Protein AF-A0A813HPY0-F1 (afdb_monomer_lite)

Organism: Polarella glacialis (NCBI:txid89957)

Foldseek 3Di:
DDDDDDDDDDDDDDDDDDDDDDDDDDDDDDPDDDPDDPVVVVVVVVVVVVVVVVVQVLLLVQPPVLLPPLVVLLVVLLLLLLLLLLLLQLVLLVVVVVVVVVVVVVVVVVVVVVVVVVVVVVVVVVVPPDDDDDDDDDDDDPPDVVVVVVVVVVVVVVVVVCVCVVQQPQADDFPVLVVLAADDDDPVVLVVLLVPLVVLLVVLCNVSSCSLLSSLLSVLSSVVSNVQSVCSNVDRHFQNNHDVVLCVLCDPLNSCQSVPCVNADCPPCVPVNSVSSVCCVPVVDDPPNDSRDRDGRRSEAADSSLLSLLSSLVSSLVSLCVVCVPPDPVPSVVVSVVSLVVSVVSSVVSLSSCSNNSRYHPNRHVVSNVSSQCSQQPVVSFLVSQVSVLVSSLVVVVVVVVVVPDDDPPPSVVVSVVVVQPFRGKGANDCPDPPCNVVGDIDTHHPDDDD

Secondary structure (DSSP, 8-state):
----------PPP------------------------SHHHHHHHHHHHHHHHHHHHHHTT--GGGTHHHHHHHHHHHHHHHHHHHHHHHHHHHHHHHHHHHHHHHHHHHHHHHHHHHHHHHHHGGGGGS------------SSSHHHHHHHHHHHHHHTTGGGTTS-TTPPP-HHHHHH------HHHHHHHHHHHHHHHHHHHHHHT-HHHHHHHHHHHHHHHHHHHHHHHH-----TTHHHHHHHHHHHHHHHHHH-TTT--TTT-HHHHHHHHHHHHHHT--STT---PPPPS---SS-HHHHHHHHHHHHHHHHHHHHTTTS-HHHHHHHHHHHHHHHHHHHHHHHHHHHHTTSS-HHHHHHHHHHHHHHHT-HHHHHHHHHHHHHHHHHHHHHHHHHS-SS-THHHHHHHHHHTTS-S-EEEE-TT-TTGGGG-EEEE--SS---

Sequence (451 aa):
MSLNRRETSREEPKLSLLSGKDDSLSTDEPSSLLAFDLPARATCCALMDGAERQADHFIGKMRFRWWIPPGCLFFVCFVMQNFGLYIGTYYYVMWMDRLDVSLKDEHILDEALIELNMSFSTMVDDDKLLPRSHLRRPHSTATATSNVNQSMAIMESAVHEELSSEVDEGSLHDVFTDYLGRYNVPTTALDALSAIAPMGIVGVTLLTGDLRLWSKCCLCAALLALLKGFLAWATVVPDSIGWDGCQKRLGPAGVGYFRDKKGLNFETEPFSSFFAVLKLELLGVWYEGSYHHIRFCGDMMFSGHTYVCGVFSLGLYDALLGLTATWAPVMRVPVRILVGVLLFGLVCFDMTLILMKRFHYTMDVTVAIVLVGLLYSNPGVAVAVERYTVWAAARTLAADFEQMDNKEPGAVRASVDASYESDKGSVLVPPCCFPLCCFQGRYHLQCRPDQ

Radius of gyration: 36.08 Å; chains: 1; bounding box: 105×47×135 Å

pLDDT: mean 80.17, std 19.06, range [27.06, 98.44]

InterPro domains:
  IPR025749 Sphingomyelin synthase-like domain [PF14360] (297-376)
  IPR045221 Sphingomyelin synthase-like [PTHR21290] (153-382)

Structure (mmCIF, N/CA/C/O backbone):
data_AF-A0A813HPY0-F1
#
_entry.id   AF-A0A813HPY0-F1
#
loop_
_atom_site.group_PDB
_atom_site.id
_atom_site.type_symbol
_atom_site.label_atom_id
_atom_site.label_alt_id
_atom_site.label_comp_id
_atom_site.label_asym_id
_atom_site.label_entity_id
_atom_site.label_seq_id
_atom_site.pdbx_PDB_ins_code
_atom_site.Cartn_x
_atom_site.Cartn_y
_atom_site.Cartn_z
_atom_site.occupancy
_atom_site.B_iso_or_equiv
_atom_site.auth_seq_id
_atom_site.auth_comp_id
_atom_site.auth_asym_id
_atom_site.auth_atom_id
_atom_site.pdbx_PDB_model_num
ATOM 1 N N . MET A 1 1 ? -26.325 23.051 -18.896 1.00 38.19 1 MET A N 1
ATOM 2 C CA . MET A 1 1 ? -25.111 22.549 -19.577 1.00 38.19 1 MET A CA 1
ATOM 3 C C . MET A 1 1 ? -25.545 21.766 -20.807 1.00 38.19 1 MET A C 1
ATOM 5 O O . MET A 1 1 ? -25.960 20.624 -20.685 1.00 38.19 1 MET A O 1
ATOM 9 N N . SER A 1 2 ? -25.572 22.425 -21.966 1.00 27.06 2 SER A N 1
ATOM 10 C CA . SER A 1 2 ? -26.004 21.861 -23.250 1.00 27.06 2 SER A CA 1
ATOM 11 C C . SER A 1 2 ? -24.819 21.213 -23.968 1.00 27.06 2 SER A C 1
ATOM 13 O O . SER A 1 2 ? -23.850 21.895 -24.303 1.00 27.06 2 SER A O 1
ATOM 15 N N . LEU A 1 3 ? -24.895 19.904 -24.197 1.00 32.06 3 LEU A N 1
ATOM 16 C CA . LEU A 1 3 ? -23.909 19.150 -24.968 1.00 32.06 3 LEU A CA 1
ATOM 17 C C . LEU A 1 3 ? -24.092 19.436 -26.461 1.00 32.06 3 LEU A C 1
ATOM 19 O O . LEU A 1 3 ? -25.129 19.130 -27.044 1.00 32.06 3 LEU A O 1
ATOM 23 N N . ASN A 1 4 ? -23.070 20.040 -27.062 1.00 32.06 4 ASN A N 1
ATOM 24 C CA . ASN A 1 4 ? -23.018 20.354 -28.482 1.00 32.06 4 ASN A CA 1
ATOM 25 C C . ASN A 1 4 ? -22.507 19.117 -29.242 1.00 32.06 4 ASN A C 1
ATOM 27 O O . ASN A 1 4 ? -21.334 18.754 -29.144 1.00 32.06 4 ASN A O 1
ATOM 31 N N . ARG A 1 5 ? -23.413 18.436 -29.949 1.00 34.22 5 ARG A N 1
ATOM 32 C CA . ARG A 1 5 ? -23.148 17.254 -30.779 1.00 34.22 5 ARG A CA 1
ATOM 33 C C . ARG A 1 5 ? -22.630 17.728 -32.142 1.00 34.22 5 ARG A C 1
ATOM 35 O O . ARG A 1 5 ? -23.403 18.236 -32.943 1.00 34.22 5 ARG A O 1
ATOM 42 N N . ARG A 1 6 ? -21.325 17.587 -32.405 1.00 35.22 6 ARG A N 1
ATOM 43 C CA . ARG A 1 6 ? -20.762 17.746 -33.757 1.00 35.22 6 ARG A CA 1
ATOM 44 C C . ARG A 1 6 ? -20.993 16.462 -34.546 1.00 35.22 6 ARG A C 1
ATOM 46 O O . ARG A 1 6 ? -20.405 15.432 -34.233 1.00 35.22 6 ARG A O 1
ATOM 53 N N . GLU A 1 7 ? -21.848 16.552 -35.555 1.00 35.72 7 GLU A N 1
ATOM 54 C CA . GLU A 1 7 ? -21.958 15.586 -36.643 1.00 35.72 7 GLU A CA 1
ATOM 55 C C . GLU A 1 7 ? -20.748 15.750 -37.569 1.00 35.72 7 GLU A C 1
ATOM 57 O O . GLU A 1 7 ? -20.502 16.830 -38.106 1.00 35.72 7 GLU A O 1
ATOM 62 N N . THR A 1 8 ? -19.965 14.688 -37.733 1.00 37.75 8 THR A N 1
ATOM 63 C CA . THR A 1 8 ? -18.950 14.579 -38.780 1.00 37.75 8 THR A CA 1
ATOM 64 C C . THR A 1 8 ? -19.559 13.847 -39.968 1.00 37.75 8 THR A C 1
ATOM 66 O O . THR A 1 8 ? -19.930 12.676 -39.885 1.00 37.75 8 THR A O 1
ATOM 69 N N . SER A 1 9 ? -19.679 14.573 -41.076 1.00 33.50 9 SER A N 1
ATOM 70 C CA . SER A 1 9 ? -20.095 14.075 -42.382 1.00 33.50 9 SER A CA 1
ATOM 71 C C . SER A 1 9 ? -19.122 13.012 -42.888 1.00 33.50 9 SER A C 1
ATOM 73 O O . SER A 1 9 ? -17.914 13.233 -42.966 1.00 33.50 9 SER A O 1
ATOM 75 N N . ARG A 1 10 ? -19.681 11.854 -43.223 1.00 35.22 10 ARG A N 1
ATOM 76 C CA . ARG A 1 10 ? -19.015 10.688 -43.793 1.00 35.22 10 ARG A CA 1
ATOM 77 C C . ARG A 1 10 ? -18.988 10.873 -45.314 1.00 35.22 10 ARG A C 1
ATOM 79 O O . ARG A 1 10 ? -20.041 10.811 -45.939 1.00 35.22 10 ARG A O 1
ATOM 86 N N . GLU A 1 11 ? -17.825 11.148 -45.896 1.00 39.25 11 GLU A N 1
ATOM 87 C CA . GLU A 1 11 ? -17.649 11.084 -47.352 1.00 39.25 11 GLU A CA 1
ATOM 88 C C . GLU A 1 11 ? -17.499 9.618 -47.779 1.00 39.25 11 GLU A C 1
ATOM 90 O O . GLU A 1 11 ? -16.648 8.886 -47.272 1.00 39.25 11 GLU A O 1
ATOM 95 N N . GLU A 1 12 ? -18.372 9.179 -48.685 1.00 38.94 12 GLU A N 1
ATOM 96 C CA . GLU A 1 12 ? -18.310 7.868 -49.331 1.00 38.94 12 GLU A CA 1
ATOM 97 C C . GLU A 1 12 ? -17.258 7.861 -50.454 1.00 38.94 12 GLU A C 1
ATOM 99 O O . GLU A 1 12 ? -17.216 8.797 -51.262 1.00 38.94 12 GLU A O 1
ATOM 104 N N . PRO A 1 13 ? -16.443 6.800 -50.592 1.00 42.16 13 PRO A N 1
ATOM 105 C CA . PRO A 1 13 ? -15.575 6.650 -51.748 1.00 42.16 13 PRO A CA 1
ATOM 106 C C . PRO A 1 13 ? -16.401 6.237 -52.975 1.00 42.16 13 PRO A C 1
ATOM 108 O O . PRO A 1 13 ? -16.995 5.160 -53.026 1.00 42.16 13 PRO A O 1
ATOM 111 N N . LYS A 1 14 ? -16.413 7.106 -53.991 1.00 39.75 14 LYS A N 1
ATOM 112 C CA . LYS A 1 14 ? -16.983 6.823 -55.313 1.00 39.75 14 LYS A CA 1
ATOM 113 C C . LYS A 1 14 ? -16.214 5.686 -55.986 1.00 39.75 14 LYS A C 1
ATOM 115 O O . LYS A 1 14 ? -15.060 5.842 -56.377 1.00 39.75 14 LYS A O 1
ATOM 120 N N . LEU A 1 15 ? -16.900 4.563 -56.163 1.00 46.28 15 LEU A N 1
ATOM 121 C CA . LEU A 1 15 ? -16.476 3.429 -56.973 1.00 46.28 15 LEU A CA 1
ATOM 122 C C . LEU A 1 15 ? -16.708 3.769 -58.458 1.00 46.28 15 LEU A C 1
ATOM 124 O O . LEU A 1 15 ? -17.806 3.599 -58.986 1.00 46.28 15 LEU A O 1
ATOM 128 N N . SER A 1 16 ? -15.697 4.302 -59.141 1.00 48.22 16 SER A N 1
ATOM 129 C CA . SER A 1 16 ? -15.731 4.482 -60.596 1.00 48.22 16 SER A CA 1
ATOM 130 C C . SER A 1 16 ? -15.307 3.195 -61.306 1.00 48.22 16 SER A C 1
ATOM 132 O O . SER A 1 16 ? -14.123 2.883 -61.412 1.00 48.22 16 SER A O 1
ATOM 134 N N . LEU A 1 17 ? -16.315 2.476 -61.804 1.00 51.09 17 LEU A N 1
ATOM 135 C CA . LEU A 1 17 ? -16.230 1.514 -62.902 1.00 51.09 17 LEU A CA 1
ATOM 136 C C . LEU A 1 17 ? -15.592 2.177 -64.133 1.00 51.09 17 LEU A C 1
ATOM 138 O O . LEU A 1 17 ? -16.174 3.102 -64.699 1.00 51.09 17 LEU A O 1
ATOM 142 N N . LEU A 1 18 ? -14.451 1.662 -64.593 1.00 50.50 18 LEU A N 1
ATOM 143 C CA . LEU A 1 18 ? -13.983 1.875 -65.962 1.00 50.50 18 LEU A CA 1
ATOM 144 C C . LEU A 1 18 ? -13.897 0.531 -66.680 1.00 50.50 18 LEU A C 1
ATOM 146 O O . LEU A 1 18 ? -13.031 -0.303 -66.436 1.00 50.50 18 LEU A O 1
ATOM 150 N N . SER A 1 19 ? -14.889 0.360 -67.546 1.00 48.00 19 SER A N 1
ATOM 151 C CA . SER A 1 19 ? -15.022 -0.671 -68.558 1.00 48.00 19 SER A CA 1
ATOM 152 C C . SER A 1 19 ? -14.104 -0.352 -69.740 1.00 48.00 19 SER A C 1
ATOM 154 O O . SER A 1 19 ? -14.268 0.693 -70.357 1.00 48.00 19 SER A O 1
ATOM 156 N N . GLY A 1 20 ? -13.196 -1.287 -70.035 1.00 52.19 20 GLY A N 1
ATOM 157 C CA . GLY A 1 20 ? -12.725 -1.719 -71.357 1.00 52.19 20 GLY A CA 1
ATOM 158 C C . GLY A 1 20 ? -12.291 -0.693 -72.408 1.00 52.19 20 GLY A C 1
ATOM 159 O O . GLY A 1 20 ? -13.106 0.084 -72.896 1.00 52.19 20 GLY A O 1
ATOM 160 N N . LYS A 1 21 ? -11.065 -0.867 -72.918 1.00 50.69 21 LYS A N 1
ATOM 161 C CA . LYS A 1 21 ? -10.840 -1.011 -74.364 1.00 50.69 21 LYS A CA 1
ATOM 162 C C . LYS A 1 21 ? -9.471 -1.631 -74.646 1.00 50.69 21 LYS A C 1
ATOM 164 O O . LYS A 1 21 ? -8.458 -1.117 -74.180 1.00 50.69 21 LYS A O 1
ATOM 169 N N . ASP A 1 22 ? -9.489 -2.735 -75.384 1.00 57.31 22 ASP A N 1
ATOM 170 C CA . ASP A 1 22 ? -8.329 -3.328 -76.041 1.00 57.31 22 ASP A CA 1
ATOM 171 C C . ASP A 1 22 ? -7.698 -2.322 -77.007 1.00 57.31 22 ASP A C 1
ATOM 173 O O . ASP A 1 22 ? -8.434 -1.622 -77.698 1.00 57.31 22 ASP A O 1
ATOM 177 N N . ASP A 1 23 ? -6.367 -2.293 -77.083 1.00 52.16 23 ASP A N 1
ATOM 178 C CA . ASP A 1 23 ? -5.651 -2.156 -78.350 1.00 52.16 23 ASP A CA 1
ATOM 179 C C . ASP A 1 23 ? -4.205 -2.652 -78.194 1.00 52.16 23 ASP A C 1
ATOM 181 O O . ASP A 1 23 ? -3.448 -2.280 -77.297 1.00 52.16 23 ASP A O 1
ATOM 185 N N . SER A 1 24 ? -3.861 -3.554 -79.101 1.00 59.38 24 SER A N 1
ATOM 186 C CA . SER A 1 24 ? -2.558 -4.152 -79.347 1.00 59.38 24 SER A CA 1
ATOM 187 C C . SER A 1 24 ? -1.530 -3.135 -79.847 1.00 59.38 24 SER A C 1
ATOM 189 O O . SER A 1 24 ? -1.791 -2.488 -80.860 1.00 59.38 24 SER A O 1
ATOM 191 N N . LEU A 1 25 ? -0.320 -3.109 -79.276 1.00 50.00 25 LEU A N 1
ATOM 192 C CA . LEU A 1 25 ? 0.893 -2.870 -80.065 1.00 50.00 25 LEU A CA 1
ATOM 193 C C . LEU A 1 25 ? 2.167 -3.332 -79.340 1.00 50.00 25 LEU A C 1
ATOM 195 O O . LEU A 1 25 ? 2.421 -2.998 -78.187 1.00 50.00 25 LEU A O 1
ATOM 199 N N . SER A 1 26 ? 2.948 -4.110 -80.079 1.00 48.88 26 SER A N 1
ATOM 200 C CA . SER A 1 26 ? 4.341 -4.501 -79.868 1.00 48.88 26 SER A CA 1
ATOM 201 C C . SER A 1 26 ? 5.270 -3.332 -79.528 1.00 48.88 26 SER A C 1
ATOM 203 O O . SER A 1 26 ? 5.127 -2.282 -80.145 1.00 48.88 26 SER A O 1
ATOM 205 N N . THR A 1 27 ? 6.273 -3.556 -78.672 1.00 40.44 27 THR A N 1
ATOM 206 C CA . THR A 1 27 ? 7.704 -3.716 -79.039 1.00 40.44 27 THR A CA 1
ATOM 207 C C . THR A 1 27 ? 8.581 -3.635 -77.786 1.00 40.44 27 THR A C 1
ATOM 209 O O . THR A 1 27 ? 8.483 -2.675 -77.032 1.00 40.44 27 THR A O 1
ATOM 212 N N . ASP A 1 28 ? 9.392 -4.675 -77.605 1.00 45.75 28 ASP A N 1
ATOM 213 C CA . ASP A 1 28 ? 10.787 -4.726 -77.142 1.00 45.75 28 ASP A CA 1
ATOM 214 C C . ASP A 1 28 ? 11.396 -3.642 -76.220 1.00 45.75 28 ASP A C 1
ATOM 216 O O . ASP A 1 28 ? 11.386 -2.451 -76.513 1.00 45.75 28 ASP A O 1
ATOM 220 N N . GLU A 1 29 ? 12.119 -4.174 -75.219 1.00 44.06 29 GLU A N 1
ATOM 221 C CA . GLU A 1 29 ? 13.215 -3.593 -74.412 1.00 44.06 29 GLU A CA 1
ATOM 222 C C . GLU A 1 29 ? 12.898 -2.600 -73.266 1.00 44.06 29 GLU A C 1
ATOM 224 O O . GLU A 1 29 ? 11.937 -1.841 -73.313 1.00 44.06 29 GLU A O 1
ATOM 229 N N . PRO A 1 30 ? 13.780 -2.492 -72.247 1.00 46.12 30 PRO A N 1
ATOM 230 C CA . PRO A 1 30 ? 14.460 -3.567 -71.535 1.00 46.12 30 PRO A CA 1
ATOM 231 C C . PRO A 1 30 ? 14.278 -3.459 -70.007 1.00 46.12 30 PRO A C 1
ATOM 233 O O . PRO A 1 30 ? 13.974 -2.421 -69.418 1.00 46.12 30 PRO A O 1
ATOM 236 N N . SER A 1 31 ? 14.521 -4.590 -69.358 1.00 48.72 31 SER A N 1
ATOM 237 C CA . SER A 1 31 ? 14.588 -4.801 -67.917 1.00 48.72 31 SER A CA 1
ATOM 238 C C . SER A 1 31 ? 15.661 -3.937 -67.240 1.00 48.72 31 SER A C 1
ATOM 240 O O . SER A 1 31 ? 16.791 -4.382 -67.057 1.00 48.72 31 SER A O 1
ATOM 242 N N . SER A 1 32 ? 15.325 -2.721 -66.813 1.00 53.22 32 SER A N 1
ATOM 243 C CA . SER A 1 32 ? 16.187 -1.949 -65.907 1.00 53.22 32 SER A CA 1
ATOM 244 C C . SER A 1 32 ? 15.440 -0.789 -65.251 1.00 53.22 32 SER A C 1
ATOM 246 O O . SER A 1 32 ? 15.601 0.350 -65.675 1.00 53.22 32 SER A O 1
ATOM 248 N N . LEU A 1 33 ? 14.633 -1.041 -64.215 1.00 44.53 33 LEU A N 1
ATOM 249 C CA . LEU A 1 33 ? 14.224 0.008 -63.273 1.00 44.53 33 LEU A CA 1
ATOM 250 C C . LEU A 1 33 ? 13.593 -0.581 -62.006 1.00 44.53 33 LEU A C 1
ATOM 252 O O . LEU A 1 33 ? 12.718 -1.436 -62.080 1.00 44.53 33 LEU A O 1
ATOM 256 N N . LEU A 1 34 ? 14.035 -0.037 -60.866 1.00 48.38 34 LEU A N 1
ATOM 257 C CA . LEU A 1 34 ? 13.557 -0.229 -59.487 1.00 48.38 34 LEU A CA 1
ATOM 258 C C . LEU A 1 34 ? 14.168 -1.388 -58.682 1.00 48.38 34 LEU A C 1
ATOM 260 O O . LEU A 1 34 ? 13.489 -2.123 -57.976 1.00 48.38 34 LEU A O 1
ATOM 264 N N . ALA A 1 35 ? 15.500 -1.435 -58.669 1.00 44.78 35 ALA A N 1
ATOM 265 C CA . ALA A 1 35 ? 16.244 -1.741 -57.447 1.00 44.78 35 ALA A CA 1
ATOM 266 C C . ALA A 1 35 ? 16.657 -0.409 -56.790 1.00 44.78 35 ALA A C 1
ATOM 268 O O . ALA A 1 35 ? 17.796 0.028 -56.917 1.00 44.78 35 ALA A O 1
ATOM 269 N N . PHE A 1 36 ? 15.705 0.276 -56.156 1.00 44.34 36 PHE A N 1
ATOM 270 C CA . PHE A 1 36 ? 15.972 1.426 -55.290 1.00 44.34 36 PHE A CA 1
ATOM 271 C C . PHE A 1 36 ? 15.317 1.172 -53.926 1.00 44.34 36 PHE A C 1
ATOM 273 O O . PHE A 1 36 ? 14.141 0.828 -53.841 1.00 44.34 36 PHE A O 1
ATOM 280 N N . ASP A 1 37 ? 16.130 1.337 -52.885 1.00 49.31 37 ASP A N 1
ATOM 281 C CA . ASP A 1 37 ? 15.765 1.577 -51.486 1.00 49.31 37 ASP A CA 1
ATOM 282 C C . ASP A 1 37 ? 15.331 0.433 -50.548 1.00 49.31 37 ASP A C 1
ATOM 284 O O . ASP A 1 37 ? 14.404 0.564 -49.752 1.00 49.31 37 ASP A O 1
ATOM 288 N N . LEU A 1 38 ? 16.126 -0.641 -50.487 1.00 47.56 38 LEU A N 1
ATOM 289 C CA . LEU A 1 38 ? 16.190 -1.528 -49.308 1.00 47.56 38 LEU A CA 1
ATOM 290 C C . LEU A 1 38 ? 17.234 -1.182 -48.202 1.00 47.56 38 LEU A C 1
ATOM 292 O O . LEU A 1 38 ? 17.118 -1.781 -47.130 1.00 47.56 38 LEU A O 1
ATOM 296 N N . PRO A 1 39 ? 18.195 -0.227 -48.318 1.00 50.72 39 PRO A N 1
ATOM 297 C CA . PRO A 1 39 ? 19.092 0.091 -47.203 1.00 50.72 39 PRO A CA 1
ATOM 298 C C . PRO A 1 39 ? 18.476 1.040 -46.157 1.00 50.72 39 PRO A C 1
ATOM 300 O O . PRO A 1 39 ? 18.961 1.086 -45.027 1.00 50.72 39 PRO A O 1
ATOM 303 N N . ALA A 1 40 ? 17.383 1.754 -46.457 1.00 47.75 40 ALA A N 1
ATOM 304 C CA . ALA A 1 40 ? 16.782 2.697 -45.506 1.00 47.75 40 ALA A CA 1
ATOM 305 C C . ALA A 1 40 ? 16.161 2.000 -44.277 1.00 47.75 40 ALA A C 1
ATOM 307 O O . ALA A 1 40 ? 16.331 2.472 -43.154 1.00 47.75 40 ALA A O 1
ATOM 308 N N . ARG A 1 41 ? 15.519 0.833 -44.449 1.00 45.78 41 ARG A N 1
ATOM 309 C CA . ARG A 1 41 ? 14.921 0.075 -43.329 1.00 45.78 41 ARG A CA 1
ATOM 310 C C . ARG A 1 41 ? 15.967 -0.546 -42.401 1.00 45.78 41 ARG A C 1
ATOM 312 O O . ARG A 1 41 ? 15.816 -0.457 -41.187 1.00 45.78 41 ARG A O 1
ATOM 319 N N . ALA A 1 42 ? 17.044 -1.106 -42.952 1.00 52.06 42 ALA A N 1
ATOM 320 C CA . ALA A 1 42 ? 18.130 -1.674 -42.148 1.00 52.06 42 ALA A CA 1
ATOM 321 C C . ALA A 1 42 ? 18.889 -0.591 -41.360 1.00 52.06 42 ALA A C 1
ATOM 323 O O . ALA A 1 42 ? 19.257 -0.806 -40.207 1.00 52.06 42 ALA A O 1
ATOM 324 N N . THR A 1 43 ? 19.056 0.597 -41.950 1.00 52.62 43 THR A N 1
ATOM 325 C CA . THR A 1 43 ? 19.708 1.732 -41.280 1.00 52.62 43 THR A CA 1
ATOM 326 C C . THR A 1 43 ? 18.817 2.335 -40.189 1.00 52.62 43 THR A C 1
ATOM 328 O O . THR A 1 43 ? 19.325 2.722 -39.143 1.00 52.62 43 THR A O 1
ATOM 331 N N . CYS A 1 44 ? 17.491 2.357 -40.380 1.00 46.81 44 CYS A N 1
ATOM 332 C CA . CYS A 1 44 ? 16.546 2.833 -39.365 1.00 46.81 44 CYS A CA 1
ATOM 333 C C . CYS A 1 44 ? 16.500 1.897 -38.145 1.00 46.81 44 CYS A C 1
ATOM 335 O O . CYS A 1 44 ? 16.612 2.373 -37.019 1.00 46.81 44 CYS A O 1
ATOM 337 N N . CYS A 1 45 ? 16.458 0.574 -38.352 1.00 50.38 45 CYS A N 1
ATOM 338 C CA . CYS A 1 45 ? 16.559 -0.393 -37.252 1.00 50.38 45 CYS A CA 1
ATOM 339 C C . CYS A 1 45 ? 17.904 -0.293 -36.512 1.00 50.38 45 CYS A C 1
ATOM 341 O O . CYS A 1 45 ? 17.919 -0.305 -35.289 1.00 50.38 45 CYS A O 1
ATOM 343 N N . ALA A 1 46 ? 19.025 -0.110 -37.222 1.00 53.19 46 ALA A N 1
ATOM 344 C CA . ALA A 1 46 ? 20.339 0.045 -36.587 1.00 53.19 46 ALA A CA 1
ATOM 345 C C . ALA A 1 46 ? 20.497 1.373 -35.815 1.00 53.19 46 ALA A C 1
ATOM 347 O O . ALA A 1 46 ? 21.162 1.411 -34.779 1.00 53.19 46 ALA A O 1
ATOM 348 N N . LEU A 1 47 ? 19.883 2.463 -36.294 1.00 50.25 47 LEU A N 1
ATOM 349 C CA . LEU A 1 47 ? 19.834 3.748 -35.584 1.00 50.25 47 LEU A CA 1
ATOM 350 C C . LEU A 1 47 ? 18.935 3.683 -34.344 1.00 50.25 47 LEU A C 1
ATOM 352 O O . LEU A 1 47 ? 19.296 4.253 -33.315 1.00 50.25 47 LEU A O 1
ATOM 356 N N . MET A 1 48 ? 17.809 2.966 -34.417 1.00 52.31 48 MET A N 1
ATOM 357 C CA . MET A 1 48 ? 16.940 2.737 -33.261 1.00 52.31 48 MET A CA 1
ATOM 358 C C . MET A 1 48 ? 17.605 1.841 -32.212 1.00 52.31 48 MET A C 1
ATOM 360 O O . MET A 1 48 ? 17.618 2.224 -31.047 1.00 52.31 48 MET A O 1
ATOM 364 N N . ASP A 1 49 ? 18.273 0.756 -32.615 1.00 52.09 49 ASP A N 1
ATOM 365 C CA . ASP A 1 49 ? 19.054 -0.100 -31.706 1.00 52.09 49 ASP A CA 1
ATOM 366 C C . ASP A 1 49 ? 20.183 0.679 -31.004 1.00 52.09 49 ASP A C 1
ATOM 368 O O . ASP A 1 49 ? 20.507 0.431 -29.839 1.00 52.09 49 ASP A O 1
ATOM 372 N N . GLY A 1 50 ? 20.809 1.630 -31.708 1.00 50.78 50 GLY A N 1
ATOM 373 C CA . GLY A 1 50 ? 21.822 2.519 -31.139 1.00 50.78 50 GLY A CA 1
ATOM 374 C C . GLY A 1 50 ? 21.239 3.503 -30.121 1.00 50.78 50 GLY A C 1
ATOM 375 O O . GLY A 1 50 ? 21.812 3.679 -29.045 1.00 50.78 50 GLY A O 1
ATOM 376 N N . ALA A 1 51 ? 20.091 4.107 -30.436 1.00 53.94 51 ALA A N 1
ATOM 377 C CA . ALA A 1 51 ? 19.392 5.037 -29.551 1.00 53.94 51 ALA A CA 1
ATOM 378 C C . ALA A 1 51 ? 18.822 4.342 -28.302 1.00 53.94 51 ALA A C 1
ATOM 380 O O . ALA A 1 51 ? 18.901 4.900 -27.209 1.00 53.94 51 ALA A O 1
ATOM 381 N N . GLU A 1 52 ? 18.321 3.114 -28.438 1.00 52.84 52 GLU A N 1
ATOM 382 C CA . GLU A 1 52 ? 17.768 2.312 -27.341 1.00 52.84 52 GLU A CA 1
ATOM 383 C C . GLU A 1 52 ? 18.867 1.885 -26.355 1.00 52.84 52 GLU A C 1
ATOM 385 O O . GLU A 1 52 ? 18.761 2.145 -25.157 1.00 52.84 52 GLU A O 1
ATOM 390 N N . ARG A 1 53 ? 20.016 1.393 -26.850 1.00 54.56 53 ARG A N 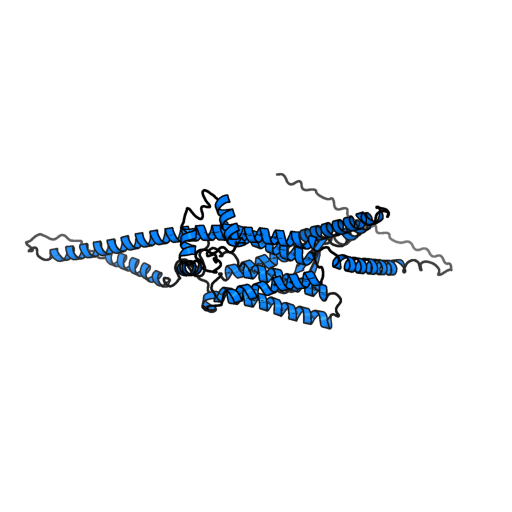1
ATOM 391 C CA . ARG A 1 53 ? 21.183 1.094 -25.990 1.00 54.56 53 ARG A CA 1
ATOM 392 C C . ARG A 1 53 ? 21.736 2.330 -25.284 1.00 54.56 53 ARG A C 1
ATOM 394 O O . ARG A 1 53 ? 22.256 2.233 -24.170 1.00 54.56 53 ARG A O 1
ATOM 401 N N . GLN A 1 54 ? 21.670 3.493 -25.930 1.00 54.34 54 GLN A N 1
ATOM 402 C CA . GLN A 1 54 ? 22.139 4.742 -25.338 1.00 54.34 54 GLN A CA 1
ATOM 403 C C . GLN A 1 54 ? 21.152 5.276 -24.288 1.00 54.34 54 GLN A C 1
ATOM 405 O O . GLN A 1 54 ? 21.594 5.822 -23.276 1.00 54.34 54 GLN A O 1
ATOM 410 N N . ALA A 1 55 ? 19.847 5.056 -24.478 1.00 56.94 55 ALA A N 1
ATOM 411 C CA . ALA A 1 55 ? 18.815 5.341 -23.486 1.00 56.94 55 ALA A CA 1
ATOM 412 C C . ALA A 1 55 ? 18.964 4.449 -22.241 1.00 56.94 55 ALA A C 1
ATOM 414 O O . ALA A 1 55 ? 18.948 4.974 -21.128 1.00 56.94 55 ALA A O 1
ATOM 415 N N . ASP A 1 56 ? 19.236 3.151 -22.407 1.00 55.62 56 ASP A N 1
ATOM 416 C CA . ASP A 1 56 ? 19.458 2.216 -21.292 1.00 55.62 56 ASP A CA 1
ATOM 417 C C . ASP A 1 56 ? 20.673 2.603 -20.436 1.00 55.62 56 ASP A C 1
ATOM 419 O O . ASP A 1 56 ? 20.614 2.616 -19.202 1.00 55.62 56 ASP A O 1
ATOM 423 N N . HIS A 1 57 ? 21.773 3.013 -21.078 1.00 58.06 57 HIS A N 1
ATOM 424 C CA . HIS A 1 57 ? 22.948 3.520 -20.366 1.00 58.06 57 HIS A CA 1
ATOM 425 C C . HIS A 1 57 ? 22.660 4.846 -19.632 1.00 58.06 57 HIS A C 1
ATOM 427 O O . HIS A 1 57 ? 23.275 5.142 -18.603 1.00 58.06 57 HIS A O 1
ATOM 433 N N . PHE A 1 58 ? 21.726 5.661 -20.134 1.00 57.31 58 PHE A N 1
ATOM 434 C CA . PHE A 1 58 ? 21.327 6.918 -19.497 1.00 57.31 58 PHE A CA 1
ATOM 435 C C . PHE A 1 58 ? 20.379 6.695 -18.307 1.00 57.31 58 PHE A C 1
ATOM 437 O O . PHE A 1 58 ? 20.498 7.375 -17.285 1.00 57.31 58 PHE A O 1
ATOM 444 N N . ILE A 1 59 ? 19.490 5.701 -18.396 1.00 58.03 59 ILE A N 1
ATOM 445 C CA . ILE A 1 59 ? 18.545 5.319 -17.336 1.00 58.03 59 ILE A CA 1
ATOM 446 C C . ILE A 1 59 ? 19.287 4.822 -16.088 1.00 58.03 59 ILE A C 1
ATOM 448 O O . ILE A 1 59 ? 18.954 5.241 -14.978 1.00 58.03 59 ILE A O 1
ATOM 452 N N . GLY A 1 60 ? 20.383 4.068 -16.253 1.00 57.31 60 GLY A N 1
ATOM 453 C CA . GLY A 1 60 ? 21.252 3.652 -15.140 1.00 57.31 60 GLY A CA 1
ATOM 454 C C . GLY A 1 60 ? 21.942 4.807 -14.394 1.00 57.31 60 GLY A C 1
ATOM 455 O O . GLY A 1 60 ? 22.434 4.625 -13.281 1.00 57.31 60 GLY A O 1
ATOM 456 N N . LYS A 1 61 ? 21.957 6.016 -14.973 1.00 62.72 61 LYS A N 1
ATOM 457 C CA . LYS A 1 61 ? 22.529 7.232 -14.374 1.00 62.72 61 LYS A CA 1
ATOM 458 C C . LYS A 1 61 ? 21.481 8.221 -13.869 1.00 62.72 61 LYS A C 1
ATOM 460 O O . LYS A 1 61 ? 21.845 9.339 -13.486 1.00 62.72 61 LYS A O 1
ATOM 465 N N . MET A 1 62 ? 20.196 7.850 -13.841 1.00 67.69 62 MET A N 1
ATOM 466 C CA . MET A 1 62 ? 19.186 8.709 -13.228 1.00 67.69 62 MET A CA 1
ATOM 467 C C . MET A 1 62 ? 19.565 8.983 -11.775 1.00 67.69 62 MET A C 1
ATOM 469 O O . MET A 1 62 ? 19.661 8.088 -10.937 1.00 67.69 62 MET A O 1
ATOM 473 N N . ARG A 1 63 ? 19.815 10.262 -11.482 1.00 80.75 63 ARG A N 1
ATOM 474 C CA . ARG A 1 63 ? 20.264 10.688 -10.159 1.00 80.75 63 ARG A CA 1
ATOM 475 C C . ARG A 1 63 ? 19.213 10.282 -9.123 1.00 80.75 63 ARG A C 1
ATOM 477 O O . ARG A 1 63 ? 18.038 10.615 -9.278 1.00 80.75 63 ARG A O 1
ATOM 484 N N . PHE A 1 64 ? 19.668 9.663 -8.032 1.00 89.06 64 PHE A N 1
ATOM 485 C CA . PHE A 1 64 ? 18.859 9.228 -6.882 1.00 89.06 64 PHE A CA 1
ATOM 486 C C . PHE A 1 64 ? 17.841 10.284 -6.401 1.00 89.06 64 PHE A C 1
ATOM 488 O O . PHE A 1 64 ? 16.763 9.945 -5.930 1.00 89.06 64 PHE A O 1
ATOM 495 N N . ARG A 1 65 ? 18.114 11.582 -6.609 1.00 92.62 65 ARG A N 1
ATOM 496 C CA . ARG A 1 65 ? 17.185 12.687 -6.307 1.00 92.62 65 ARG A CA 1
ATOM 497 C C . ARG A 1 65 ? 15.779 12.538 -6.905 1.00 92.62 65 ARG A C 1
ATOM 499 O O . ARG A 1 65 ? 14.844 13.059 -6.314 1.00 92.62 65 ARG A O 1
ATOM 506 N N . TRP A 1 66 ? 15.611 11.860 -8.043 1.00 94.75 66 TRP A N 1
ATOM 507 C CA . TRP A 1 66 ? 14.292 11.681 -8.672 1.00 94.75 66 TRP A CA 1
ATOM 508 C C . TRP A 1 66 ? 13.487 10.521 -8.081 1.00 94.75 66 TRP A C 1
ATOM 510 O O . TRP A 1 66 ? 12.299 10.402 -8.335 1.00 94.75 66 TRP A O 1
ATOM 520 N N . TRP A 1 67 ? 14.097 9.703 -7.231 1.00 95.50 67 TRP A N 1
ATOM 521 C CA . TRP A 1 67 ? 13.409 8.634 -6.507 1.00 95.50 67 TRP A CA 1
ATOM 522 C C . TRP A 1 67 ? 12.678 9.153 -5.272 1.00 95.50 67 TRP A C 1
ATOM 524 O O . TRP A 1 67 ? 11.702 8.555 -4.817 1.00 95.50 67 TRP A O 1
ATOM 534 N N . ILE A 1 68 ? 13.153 10.285 -4.750 1.00 95.50 68 ILE A N 1
ATOM 535 C CA . ILE A 1 68 ? 12.667 10.898 -3.519 1.00 95.50 68 ILE A CA 1
ATOM 536 C C . ILE A 1 68 ? 11.217 11.386 -3.670 1.00 95.50 68 ILE A C 1
ATOM 538 O O . ILE A 1 68 ? 10.417 11.020 -2.818 1.00 95.50 68 ILE A O 1
ATOM 542 N N . PRO A 1 69 ? 10.804 12.135 -4.718 1.00 97.00 69 PRO A N 1
ATOM 543 C CA . PRO A 1 69 ? 9.452 12.694 -4.762 1.00 97.00 69 PRO A CA 1
ATOM 544 C C . PRO A 1 69 ? 8.317 11.653 -4.736 1.00 97.00 69 PRO A C 1
ATOM 546 O O . PRO A 1 69 ? 7.405 11.842 -3.932 1.00 97.00 69 PRO A O 1
ATOM 549 N N . PRO A 1 70 ? 8.343 10.545 -5.511 1.00 97.50 70 PRO A N 1
ATOM 550 C CA . PRO A 1 70 ? 7.309 9.511 -5.416 1.00 97.50 70 PRO A CA 1
ATOM 551 C C . PRO A 1 70 ? 7.290 8.829 -4.044 1.00 97.50 70 PRO A C 1
ATOM 553 O O . PRO A 1 70 ? 6.217 8.611 -3.484 1.00 97.50 70 PRO A O 1
ATOM 556 N N . GLY A 1 71 ? 8.469 8.553 -3.474 1.00 96.62 71 GLY A N 1
ATOM 557 C CA . GLY A 1 71 ? 8.593 7.985 -2.130 1.00 96.62 71 GLY A CA 1
ATOM 558 C C . GLY A 1 71 ? 8.050 8.921 -1.046 1.00 96.62 71 GLY A C 1
ATOM 559 O O . GLY A 1 71 ? 7.292 8.491 -0.183 1.00 96.62 71 GLY A O 1
ATOM 560 N N . CYS A 1 72 ? 8.364 10.217 -1.125 1.00 97.12 72 CYS A N 1
ATOM 561 C CA . CYS A 1 72 ? 7.833 11.243 -0.230 1.00 97.12 72 CYS A CA 1
ATOM 562 C C . CYS A 1 72 ? 6.320 11.406 -0.377 1.00 97.12 72 CYS A C 1
ATOM 564 O O . CYS A 1 72 ? 5.635 11.530 0.632 1.00 97.12 72 CYS A O 1
ATOM 566 N N . LEU A 1 73 ? 5.787 11.384 -1.604 1.00 97.56 73 LEU A N 1
ATOM 567 C CA . LEU A 1 73 ? 4.343 11.427 -1.835 1.00 97.56 73 LEU A CA 1
ATOM 568 C C . LEU A 1 73 ? 3.653 10.239 -1.159 1.00 97.56 73 LEU A C 1
ATOM 570 O O . LEU A 1 73 ? 2.683 10.437 -0.430 1.00 97.56 73 LEU A O 1
ATOM 574 N N . PHE A 1 74 ? 4.178 9.027 -1.362 1.00 97.12 74 PHE A N 1
ATOM 575 C CA . PHE A 1 74 ? 3.678 7.829 -0.696 1.00 97.12 74 PHE A CA 1
ATOM 576 C C . PHE A 1 74 ? 3.736 7.961 0.829 1.00 97.12 74 PHE A C 1
ATOM 578 O O . PHE A 1 74 ? 2.724 7.742 1.487 1.00 97.12 74 PHE A O 1
ATOM 585 N N . PHE A 1 75 ? 4.868 8.401 1.382 1.00 95.50 75 PHE A N 1
ATOM 586 C CA . PHE A 1 75 ? 5.028 8.609 2.820 1.00 95.50 75 PHE A CA 1
ATOM 587 C C . PHE A 1 75 ? 4.024 9.623 3.387 1.00 95.50 75 PHE A C 1
ATOM 589 O O . PHE A 1 75 ? 3.368 9.343 4.384 1.00 95.50 75 PHE A O 1
ATOM 596 N N . VAL A 1 76 ? 3.841 10.777 2.737 1.00 96.00 76 VAL A N 1
ATOM 597 C CA . VAL A 1 76 ? 2.861 11.788 3.170 1.00 96.00 76 VAL A CA 1
ATOM 598 C C . VAL A 1 76 ? 1.442 11.220 3.136 1.00 96.00 76 VAL A C 1
ATOM 600 O O . VAL A 1 76 ? 0.688 11.406 4.088 1.00 96.00 76 VAL A O 1
ATOM 603 N N . CYS A 1 77 ? 1.081 10.491 2.079 1.00 97.19 77 CYS A N 1
ATOM 604 C CA . CYS A 1 77 ? -0.229 9.848 1.970 1.00 97.19 77 CYS A CA 1
ATOM 605 C C . CYS A 1 77 ? -0.438 8.768 3.039 1.00 97.19 77 CYS A C 1
ATOM 607 O O . CYS A 1 77 ? -1.534 8.645 3.577 1.00 97.19 77 CYS A O 1
ATOM 609 N N . PHE A 1 78 ? 0.614 8.029 3.391 1.00 95.31 78 PHE A N 1
ATOM 610 C CA . PHE A 1 78 ? 0.594 7.056 4.479 1.00 95.31 78 PHE A CA 1
ATOM 611 C C . PHE A 1 78 ? 0.420 7.724 5.852 1.00 95.31 78 PHE A C 1
ATOM 613 O O . PHE A 1 78 ? -0.373 7.270 6.670 1.00 95.31 78 PHE A O 1
ATOM 620 N N . VAL A 1 79 ? 1.070 8.865 6.093 1.00 94.06 79 VAL A N 1
ATOM 621 C CA . VAL A 1 79 ? 0.837 9.667 7.306 1.00 94.06 79 VAL A CA 1
ATOM 622 C C . VAL A 1 79 ? -0.611 10.172 7.365 1.00 94.06 79 VAL A C 1
ATOM 624 O O . VAL A 1 79 ? -1.239 10.108 8.421 1.00 94.06 79 VAL A O 1
ATOM 627 N N . MET A 1 80 ? -1.173 10.630 6.239 1.00 95.56 80 MET A N 1
ATOM 628 C CA . MET A 1 80 ? -2.592 11.013 6.166 1.00 95.56 80 MET A CA 1
ATOM 629 C C . MET A 1 80 ? -3.528 9.828 6.425 1.00 95.56 80 MET A C 1
ATOM 631 O O . MET A 1 80 ? -4.551 9.999 7.086 1.00 95.56 80 MET A O 1
ATOM 635 N N . GLN A 1 81 ? -3.177 8.630 5.948 1.00 95.56 81 GLN A N 1
ATOM 636 C CA . GLN A 1 81 ? -3.910 7.409 6.269 1.00 95.56 81 GLN A CA 1
ATOM 637 C C . GLN A 1 81 ? -3.958 7.176 7.775 1.00 95.56 81 GLN A C 1
ATOM 639 O O . GLN A 1 81 ? -5.046 7.009 8.323 1.00 95.56 81 GLN A O 1
ATOM 644 N N . ASN A 1 82 ? -2.798 7.185 8.437 1.00 93.56 82 ASN A N 1
ATOM 645 C CA . ASN A 1 82 ? -2.723 6.958 9.878 1.00 93.56 82 ASN A CA 1
ATOM 646 C C . ASN A 1 82 ? -3.559 7.995 10.623 1.00 93.56 82 ASN A C 1
ATOM 648 O O . ASN A 1 82 ? -4.347 7.629 11.485 1.00 93.56 82 ASN A O 1
ATOM 652 N N . PHE A 1 83 ? -3.489 9.269 10.230 1.00 94.50 83 PHE A N 1
ATOM 653 C CA . PHE A 1 83 ? -4.342 10.306 10.808 1.00 94.50 83 PHE A CA 1
ATOM 654 C C . PHE A 1 83 ? -5.844 9.989 10.690 1.00 94.50 83 PHE A C 1
ATOM 656 O O . PHE A 1 83 ? -6.564 10.080 11.685 1.00 94.50 83 PHE A O 1
ATOM 663 N N . GLY A 1 84 ? -6.311 9.549 9.517 1.00 95.75 84 GLY A N 1
ATOM 664 C CA . GLY A 1 84 ? -7.693 9.092 9.332 1.00 95.75 84 GLY A CA 1
ATOM 665 C C . GLY A 1 84 ? -8.063 7.909 10.236 1.00 95.75 84 GLY A C 1
ATOM 666 O O . GLY A 1 84 ? -9.148 7.895 10.815 1.00 95.75 84 GLY A O 1
ATOM 667 N N . LEU A 1 85 ? -7.139 6.965 10.438 1.00 94.81 85 LEU A N 1
ATOM 668 C CA . LEU A 1 85 ? -7.321 5.812 11.331 1.00 94.81 85 LEU A CA 1
ATOM 669 C C . LEU A 1 85 ? -7.378 6.191 12.817 1.00 94.81 85 LEU A C 1
ATOM 671 O O . LEU A 1 85 ? -8.154 5.590 13.566 1.00 94.81 85 LEU A O 1
ATOM 675 N N . TYR A 1 86 ? -6.614 7.200 13.251 1.00 94.69 86 TYR A N 1
ATOM 676 C CA . TYR A 1 86 ? -6.733 7.756 14.605 1.00 94.69 86 TYR A CA 1
ATOM 677 C C . TYR A 1 86 ? -8.108 8.374 14.828 1.00 94.69 86 TYR A C 1
ATOM 679 O O . TYR A 1 86 ? -8.715 8.131 15.869 1.00 94.69 86 TYR A O 1
ATOM 687 N N . ILE A 1 87 ? -8.616 9.135 13.854 1.00 95.12 87 ILE A N 1
ATOM 688 C CA . ILE A 1 87 ? -9.950 9.729 13.960 1.00 95.12 87 ILE A CA 1
ATOM 689 C C . ILE A 1 87 ? -11.027 8.637 13.994 1.00 95.12 87 ILE A C 1
ATOM 691 O O . ILE A 1 87 ? -11.903 8.671 14.857 1.00 95.12 87 ILE A O 1
ATOM 695 N N . GLY A 1 88 ? -10.938 7.642 13.107 1.00 95.12 88 GLY A N 1
ATOM 696 C CA . GLY A 1 88 ? -11.865 6.508 13.094 1.00 95.12 88 GLY A CA 1
ATOM 697 C C . GLY A 1 88 ? -11.866 5.741 14.419 1.00 95.12 88 GLY A C 1
ATOM 698 O O . GLY A 1 88 ? -12.924 5.457 14.975 1.00 95.12 88 GLY A O 1
ATOM 699 N N . THR A 1 89 ? -10.683 5.480 14.985 1.00 95.31 89 THR A N 1
ATOM 700 C CA . THR A 1 89 ? -10.547 4.805 16.289 1.00 95.31 89 THR A CA 1
ATOM 701 C C . THR A 1 89 ? -11.089 5.659 17.436 1.00 95.31 89 THR A C 1
ATOM 703 O O . THR A 1 89 ? -11.762 5.128 18.314 1.00 95.31 89 THR A O 1
ATOM 706 N N . TYR A 1 90 ? -10.861 6.975 17.418 1.00 95.19 90 TYR A N 1
ATOM 707 C CA . TYR A 1 90 ? -11.430 7.899 18.400 1.00 95.19 90 TYR A CA 1
ATOM 708 C C . TYR A 1 90 ? -12.961 7.838 18.415 1.00 95.19 90 TYR A C 1
ATOM 710 O O . TYR A 1 90 ? -13.561 7.622 19.468 1.00 95.19 90 TYR A O 1
ATOM 718 N N . TYR A 1 91 ? -13.601 7.970 17.250 1.00 95.38 91 TYR A N 1
ATOM 719 C CA . TYR A 1 91 ? -15.059 7.905 17.177 1.00 95.38 91 TYR A CA 1
ATOM 720 C C . TYR A 1 91 ? -15.599 6.510 17.494 1.00 95.38 91 TYR A C 1
ATOM 722 O O . TYR A 1 91 ? -16.660 6.416 18.104 1.00 95.38 91 TYR A O 1
ATOM 730 N N . TYR A 1 92 ? -14.868 5.444 17.154 1.00 94.94 92 TYR A N 1
ATOM 731 C CA . TYR A 1 92 ? -15.222 4.081 17.554 1.00 94.94 92 TYR A CA 1
ATOM 732 C C . TYR A 1 92 ? -15.251 3.917 19.077 1.00 94.94 92 TYR A C 1
ATOM 734 O O . TYR A 1 92 ? -16.258 3.471 19.618 1.00 94.94 92 TYR A O 1
ATOM 742 N N . VAL A 1 93 ? -14.196 4.346 19.780 1.00 94.88 93 VAL A N 1
ATOM 743 C CA . VAL A 1 93 ? -14.133 4.302 21.253 1.00 94.88 93 VAL A CA 1
ATOM 744 C C . VAL A 1 93 ? -15.277 5.109 21.868 1.00 94.88 93 VAL A C 1
ATOM 746 O O . VAL A 1 93 ? -15.994 4.611 22.730 1.00 94.88 93 VAL A O 1
ATOM 749 N N . MET A 1 94 ? -15.505 6.331 21.378 1.00 94.25 94 MET A N 1
ATOM 750 C CA . MET A 1 94 ? -16.594 7.186 21.858 1.00 94.25 94 MET A CA 1
ATOM 751 C C . MET A 1 94 ? -17.984 6.591 21.597 1.00 94.25 94 MET A C 1
ATOM 753 O O . MET A 1 94 ? -18.908 6.832 22.373 1.00 94.25 94 MET A O 1
ATOM 757 N N . TRP A 1 95 ? -18.154 5.859 20.495 1.00 93.88 95 TRP A N 1
ATOM 758 C CA . TRP A 1 95 ? -19.399 5.176 20.165 1.00 93.88 95 TRP A CA 1
ATOM 759 C C . TRP A 1 95 ? -19.636 3.968 21.077 1.00 93.88 95 TRP A C 1
ATOM 761 O O . TRP A 1 95 ? -20.718 3.869 21.653 1.00 93.88 95 TRP A O 1
ATOM 771 N N . MET A 1 96 ? -18.621 3.124 21.292 1.00 93.00 96 MET A N 1
ATOM 772 C CA . MET A 1 96 ? -18.720 1.976 22.202 1.00 93.00 96 MET A CA 1
ATOM 773 C C . MET A 1 96 ? -18.973 2.403 23.650 1.00 93.00 96 MET A C 1
ATOM 775 O O . MET A 1 96 ? -19.785 1.787 24.332 1.00 93.00 96 MET A O 1
ATOM 779 N N . ASP A 1 97 ? -18.362 3.498 24.110 1.00 92.31 97 ASP A N 1
ATOM 780 C CA . ASP A 1 97 ? -18.620 4.034 25.451 1.00 92.31 97 ASP A CA 1
ATOM 781 C C . ASP A 1 97 ? -20.077 4.477 25.638 1.00 92.31 97 ASP A C 1
ATOM 783 O O . ASP A 1 97 ? -20.635 4.337 26.723 1.00 92.31 97 ASP A O 1
ATOM 787 N N . ARG A 1 98 ? -20.716 5.012 24.588 1.00 92.12 98 ARG A N 1
ATOM 788 C CA . ARG A 1 98 ? -22.142 5.375 24.643 1.00 92.12 98 ARG A CA 1
ATOM 789 C C . ARG A 1 98 ? -23.029 4.137 24.688 1.00 92.12 98 ARG A C 1
ATOM 791 O O . ARG A 1 98 ? -24.002 4.142 25.433 1.00 92.12 98 ARG A O 1
ATOM 798 N N . LEU A 1 99 ? -22.686 3.103 23.919 1.00 88.88 99 LEU A N 1
ATOM 799 C CA . LEU A 1 99 ? -23.419 1.837 23.913 1.00 88.88 99 LEU A CA 1
ATOM 800 C C . LEU A 1 99 ? -23.341 1.122 25.265 1.00 88.88 99 LEU A C 1
ATOM 802 O O . LEU A 1 99 ? -24.371 0.696 25.769 1.00 88.88 99 LEU A O 1
ATOM 806 N N . ASP A 1 100 ? -22.159 1.059 25.883 1.00 87.31 100 ASP A N 1
ATOM 807 C CA . ASP A 1 100 ? -21.966 0.434 27.202 1.00 87.31 100 ASP A CA 1
ATOM 808 C C . ASP A 1 100 ? -22.804 1.126 28.294 1.00 87.31 100 ASP A C 1
ATOM 810 O O . ASP A 1 100 ? -23.352 0.473 29.179 1.00 87.31 100 ASP A O 1
ATOM 814 N N . VAL A 1 101 ? -22.974 2.452 28.214 1.00 84.12 101 VAL A N 1
ATOM 815 C CA . VAL A 1 101 ? -23.888 3.182 29.110 1.00 84.12 101 VAL A CA 1
ATOM 816 C C . VAL A 1 101 ? -25.347 2.811 28.834 1.00 84.12 101 VAL A C 1
ATOM 818 O O . VAL A 1 101 ? -26.080 2.525 29.775 1.00 84.12 101 VAL A O 1
ATOM 821 N N . SER A 1 102 ? -25.766 2.765 27.566 1.00 82.75 102 SER A N 1
ATOM 822 C CA . SER A 1 102 ? -27.148 2.418 27.208 1.00 82.75 102 SER A CA 1
ATOM 823 C C . SER A 1 102 ? -27.534 0.994 27.617 1.00 82.75 102 SER A C 1
ATOM 825 O O . SER A 1 102 ? -28.618 0.804 28.158 1.00 82.75 102 SER A O 1
ATOM 827 N N . LEU A 1 103 ? -26.643 0.015 27.436 1.00 81.19 103 LEU A N 1
ATOM 828 C CA . LEU A 1 103 ? -26.889 -1.374 27.842 1.00 81.19 103 LEU A CA 1
ATOM 829 C C . LEU A 1 103 ? -26.975 -1.523 29.367 1.00 81.19 103 LEU A C 1
ATOM 831 O O . LEU A 1 103 ? -27.802 -2.278 29.876 1.00 81.19 103 LEU A O 1
ATOM 835 N N . LYS A 1 104 ? -26.161 -0.771 30.117 1.00 83.31 104 LYS A N 1
ATOM 836 C CA . LYS A 1 104 ? -26.252 -0.737 31.584 1.00 83.31 104 LYS A CA 1
ATOM 837 C C . LYS A 1 104 ? -27.572 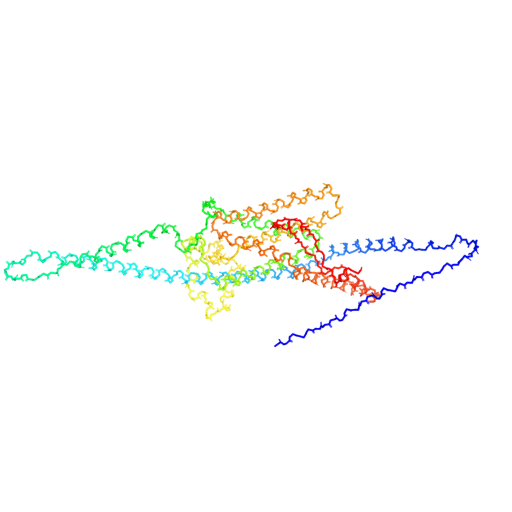-0.142 32.056 1.00 83.31 104 LYS A C 1
ATOM 839 O O . LYS A 1 104 ? -28.156 -0.667 33.000 1.00 83.31 104 LYS A O 1
ATOM 844 N N . ASP A 1 105 ? -28.047 0.915 31.404 1.00 85.38 105 ASP A N 1
ATOM 845 C CA . ASP A 1 105 ? -29.332 1.530 31.736 1.00 85.38 105 ASP A CA 1
ATOM 846 C C . ASP A 1 105 ? -30.508 0.573 31.454 1.00 85.38 105 ASP A C 1
ATOM 848 O O . ASP A 1 105 ? -31.435 0.499 32.261 1.00 85.38 105 ASP A O 1
ATOM 852 N N . GLU A 1 106 ? -30.457 -0.210 30.370 1.00 81.75 106 GLU A N 1
ATOM 853 C CA . GLU A 1 106 ? -31.460 -1.247 30.069 1.00 81.75 106 GLU A CA 1
ATOM 854 C C . GLU A 1 106 ? -31.438 -2.392 31.090 1.00 81.75 106 GLU A C 1
ATOM 856 O O . GLU A 1 106 ? -32.487 -2.756 31.617 1.00 81.75 106 GLU A O 1
ATOM 861 N N . HIS A 1 107 ? -30.257 -2.886 31.472 1.00 82.56 107 HIS A N 1
ATOM 862 C CA . HIS A 1 107 ? -30.146 -3.925 32.500 1.00 82.56 107 HIS A CA 1
ATOM 863 C C . HIS A 1 107 ? -30.689 -3.458 33.862 1.00 82.56 107 HIS A C 1
ATOM 865 O O . HIS A 1 107 ? -31.335 -4.222 34.576 1.00 82.56 107 HIS A O 1
ATOM 871 N N . ILE A 1 108 ? -30.470 -2.187 34.222 1.00 85.88 108 ILE A N 1
ATOM 872 C CA . ILE A 1 108 ? -31.038 -1.594 35.444 1.00 85.88 108 ILE A CA 1
ATOM 873 C C . ILE A 1 108 ? -32.571 -1.548 35.365 1.00 85.88 108 ILE A C 1
ATOM 875 O O . ILE A 1 108 ? -33.249 -1.778 36.369 1.00 85.88 108 ILE A O 1
ATOM 879 N N . LEU A 1 109 ? -33.134 -1.256 34.189 1.00 85.62 109 LEU A N 1
ATOM 880 C CA . LEU A 1 109 ? -34.583 -1.252 33.983 1.00 85.62 109 LEU A CA 1
ATOM 881 C C . LEU A 1 109 ? -35.179 -2.662 34.061 1.00 85.62 109 LEU A C 1
ATOM 883 O O . LEU A 1 109 ? -36.232 -2.828 34.678 1.00 85.62 109 LEU A O 1
ATOM 887 N N . ASP A 1 110 ? -34.505 -3.666 33.502 1.00 84.06 110 ASP A N 1
ATOM 888 C CA . ASP A 1 110 ? -34.950 -5.060 33.556 1.00 84.06 110 ASP A CA 1
ATOM 889 C C . ASP A 1 110 ? -34.878 -5.630 34.976 1.00 84.06 110 ASP A C 1
ATOM 891 O O . ASP A 1 110 ? -35.848 -6.234 35.443 1.00 84.06 110 ASP A O 1
ATOM 895 N N . GLU A 1 111 ? -33.798 -5.363 35.721 1.00 88.69 111 GLU A N 1
ATOM 896 C CA . GLU A 1 111 ? -33.718 -5.719 37.143 1.00 88.69 111 GLU A CA 1
ATOM 897 C C . GLU A 1 111 ? -34.845 -5.054 37.950 1.00 88.69 111 GLU A C 1
ATOM 899 O O . GLU A 1 111 ? -35.534 -5.723 38.726 1.00 88.69 111 GLU A O 1
ATOM 904 N N . ALA A 1 112 ? -35.115 -3.765 37.713 1.00 84.25 112 ALA A N 1
ATOM 905 C CA . ALA A 1 112 ? -36.198 -3.047 38.383 1.00 84.25 112 ALA A CA 1
ATOM 906 C C . ALA A 1 112 ? -37.594 -3.599 38.026 1.00 84.25 112 ALA A C 1
ATOM 908 O O . ALA A 1 112 ? -38.477 -3.679 38.886 1.00 84.25 112 ALA A O 1
ATOM 909 N N . LEU A 1 113 ? -37.817 -4.006 36.773 1.00 83.50 113 LEU A N 1
ATOM 910 C CA . LEU A 1 113 ? -39.068 -4.632 36.336 1.00 83.50 113 LEU A CA 1
ATOM 911 C C . LEU A 1 113 ? -39.266 -6.015 36.966 1.00 83.50 113 LEU A C 1
ATOM 913 O O . LEU A 1 113 ? -40.385 -6.344 37.374 1.00 83.50 113 LEU A O 1
ATOM 917 N N . ILE A 1 114 ? -38.199 -6.805 37.099 1.00 88.81 114 ILE A N 1
ATOM 918 C CA . ILE A 1 114 ? -38.231 -8.103 37.781 1.00 88.81 114 ILE A CA 1
ATOM 919 C C . ILE A 1 114 ? -38.581 -7.918 39.265 1.00 88.81 114 ILE A C 1
ATOM 921 O O . ILE A 1 114 ? -39.463 -8.618 39.773 1.00 88.81 114 ILE A O 1
ATOM 925 N N . GLU A 1 115 ? -37.977 -6.944 39.954 1.00 87.62 115 GLU A N 1
ATOM 926 C CA . GLU A 1 115 ? -38.303 -6.628 41.354 1.00 87.62 115 GLU A CA 1
ATOM 927 C C . GLU A 1 115 ? -39.763 -6.175 41.540 1.00 87.62 115 GLU A C 1
ATOM 929 O O . GLU A 1 115 ? -40.448 -6.615 42.476 1.00 87.62 115 GLU A O 1
ATOM 934 N N . LEU A 1 116 ? -40.276 -5.339 40.631 1.00 84.81 116 LEU A N 1
ATOM 935 C CA . LEU A 1 116 ? -41.676 -4.903 40.644 1.00 84.81 116 LEU A CA 1
ATOM 936 C C . LEU A 1 116 ? -42.641 -6.072 40.410 1.00 84.81 116 LEU A C 1
ATOM 938 O O . LEU A 1 116 ? -43.662 -6.172 41.095 1.00 84.81 116 LEU A O 1
ATOM 942 N N . ASN A 1 117 ? -42.318 -6.983 39.491 1.00 82.88 117 ASN A N 1
ATOM 943 C CA . ASN A 1 117 ? -43.152 -8.148 39.201 1.00 82.88 117 ASN A CA 1
ATOM 944 C C . ASN A 1 117 ? -43.170 -9.149 40.373 1.00 82.88 117 ASN A C 1
ATOM 946 O O . ASN A 1 117 ? -44.231 -9.664 40.734 1.00 82.88 117 ASN A O 1
ATOM 950 N N . MET A 1 118 ? -42.027 -9.369 41.036 1.00 85.00 118 MET A N 1
ATOM 951 C CA . MET A 1 118 ? -41.966 -10.184 42.258 1.00 85.00 118 MET A CA 1
ATOM 952 C C . MET A 1 118 ? -42.787 -9.568 43.398 1.00 85.00 118 MET A C 1
ATOM 954 O O . MET A 1 118 ? -43.513 -10.284 44.089 1.00 85.00 118 MET A O 1
ATOM 958 N N . SER A 1 119 ? -42.733 -8.243 43.562 1.00 83.44 119 SER A N 1
ATOM 959 C CA . SER A 1 119 ? -43.525 -7.521 44.569 1.00 83.44 119 SER A CA 1
ATOM 960 C C . SER A 1 119 ? -45.031 -7.575 44.284 1.00 83.44 119 SER A C 1
ATOM 962 O O . SER A 1 119 ? -45.841 -7.675 45.202 1.00 83.44 119 SER A O 1
ATOM 964 N N . PHE A 1 120 ? -45.431 -7.554 43.010 1.00 78.19 120 PHE A N 1
ATOM 965 C CA . PHE A 1 120 ? -46.834 -7.716 42.629 1.00 78.19 120 PHE A CA 1
ATOM 966 C C . PHE A 1 120 ? -47.333 -9.146 42.888 1.00 78.19 120 PHE A C 1
ATOM 968 O O . PHE A 1 120 ? -48.444 -9.333 43.383 1.00 78.19 120 PHE A O 1
ATOM 975 N N . SER A 1 121 ? -46.502 -10.161 42.623 1.00 76.88 121 SER A N 1
ATOM 976 C CA . SER A 1 121 ? -46.867 -11.561 42.863 1.00 76.88 121 SER A CA 1
ATOM 977 C C . SER A 1 121 ? -47.062 -11.886 44.348 1.00 76.88 121 SER A C 1
ATOM 979 O O . SER A 1 121 ? -47.930 -12.694 44.669 1.00 76.88 121 SER A O 1
ATOM 981 N N . THR A 1 122 ? -46.305 -11.264 45.260 1.00 76.00 122 THR A N 1
ATOM 982 C CA . THR A 1 122 ? -46.492 -11.466 46.709 1.00 76.00 122 THR A CA 1
ATOM 983 C C . THR A 1 122 ? -47.755 -10.786 47.236 1.00 76.00 122 THR A C 1
ATOM 985 O O . THR A 1 122 ? -48.401 -11.324 48.130 1.00 76.00 122 THR A O 1
ATOM 988 N N . MET A 1 123 ? -48.173 -9.662 46.642 1.00 67.44 123 MET A N 1
ATOM 989 C CA . MET A 1 123 ? -49.417 -8.974 47.010 1.00 67.44 123 MET A CA 1
ATOM 990 C C . MET A 1 123 ? -50.687 -9.749 46.620 1.00 67.44 123 MET A C 1
ATOM 992 O O . MET A 1 123 ? -51.707 -9.633 47.294 1.00 67.44 123 MET A O 1
ATOM 996 N N . VAL A 1 124 ? -50.647 -10.548 45.549 1.00 68.56 124 VAL A N 1
ATOM 997 C CA . VAL A 1 124 ? -51.821 -11.292 45.051 1.00 68.56 124 VAL A CA 1
ATOM 998 C C . VAL A 1 124 ? -52.144 -12.538 45.894 1.00 68.56 124 VAL A C 1
ATOM 1000 O O . VAL A 1 124 ? -53.283 -13.009 45.875 1.00 68.56 124 VAL A O 1
ATOM 1003 N N . ASP A 1 125 ? -51.202 -13.064 46.683 1.00 60.16 125 ASP A N 1
ATOM 1004 C CA . ASP A 1 125 ? -51.457 -14.249 47.518 1.00 60.16 125 ASP A CA 1
ATOM 1005 C C . ASP A 1 125 ? -52.122 -13.947 48.877 1.00 60.16 125 ASP A C 1
ATOM 1007 O O . ASP A 1 125 ? -52.702 -14.856 49.480 1.00 60.16 125 ASP A O 1
ATOM 1011 N N . ASP A 1 126 ? -52.149 -12.685 49.322 1.00 57.88 126 ASP A N 1
ATOM 1012 C CA . ASP A 1 126 ? -52.761 -12.290 50.604 1.00 57.88 126 ASP A CA 1
ATOM 1013 C C . ASP A 1 126 ? -54.300 -12.159 50.561 1.00 57.88 126 ASP A C 1
ATOM 1015 O O . ASP A 1 126 ? -54.959 -12.105 51.603 1.00 57.88 126 ASP A O 1
ATOM 1019 N N . ASP A 1 127 ? -54.926 -12.228 49.381 1.00 55.91 127 ASP A N 1
ATOM 1020 C CA . ASP A 1 127 ? -56.391 -12.133 49.232 1.00 55.91 127 ASP A CA 1
ATOM 1021 C C . ASP A 1 127 ? -57.152 -13.437 49.580 1.00 55.91 127 ASP A C 1
ATOM 1023 O O . ASP A 1 127 ? -58.376 -13.535 49.435 1.00 55.91 127 ASP A O 1
ATOM 1027 N N . LYS A 1 128 ? -56.465 -14.468 50.093 1.00 57.06 128 LYS A N 1
ATOM 1028 C CA . LYS A 1 128 ? -57.080 -15.760 50.466 1.00 57.06 128 LYS A CA 1
ATOM 1029 C C . LYS A 1 128 ? -57.697 -15.812 51.874 1.00 57.06 128 LYS A C 1
ATOM 1031 O O . LYS A 1 128 ? -58.195 -16.871 52.256 1.00 57.06 128 LYS A O 1
ATOM 1036 N N . LEU A 1 129 ? -57.733 -14.714 52.637 1.00 58.28 129 LEU A N 1
ATOM 1037 C CA . LEU A 1 129 ? -58.200 -14.727 54.040 1.00 58.28 129 LEU A CA 1
ATOM 1038 C C . LEU A 1 129 ? -59.457 -13.899 54.363 1.00 58.28 129 LEU A C 1
ATOM 1040 O O . LEU A 1 129 ? -59.811 -13.780 55.537 1.00 58.28 129 LEU A O 1
ATOM 1044 N N . LEU A 1 130 ? -60.206 -13.403 53.372 1.00 58.50 130 LEU A N 1
ATOM 1045 C CA . LEU A 1 130 ? -61.503 -12.768 53.648 1.00 58.50 130 LEU A CA 1
ATOM 1046 C C . LEU A 1 130 ? -62.672 -13.778 53.628 1.00 58.50 130 LEU A C 1
ATOM 1048 O O . LEU A 1 130 ? -62.853 -14.516 52.653 1.00 58.50 130 LEU A O 1
ATOM 1052 N N . PRO A 1 131 ? -63.507 -13.826 54.687 1.00 55.12 131 PRO A N 1
ATOM 1053 C CA . PRO A 1 131 ? -64.613 -14.768 54.778 1.00 55.12 131 PRO A CA 1
ATOM 1054 C C . PRO A 1 131 ? -65.721 -14.409 53.779 1.00 55.12 131 PRO A C 1
ATOM 1056 O O . PRO A 1 131 ? -66.367 -13.366 53.868 1.00 55.12 131 PRO A O 1
ATOM 1059 N N . ARG A 1 132 ? -65.962 -15.329 52.838 1.00 52.34 132 ARG A N 1
ATOM 1060 C CA . ARG A 1 132 ? -67.096 -15.342 51.902 1.00 52.34 132 ARG A CA 1
ATOM 1061 C C . ARG A 1 132 ? -68.426 -15.283 52.660 1.00 52.34 132 ARG A C 1
ATOM 1063 O O . ARG A 1 132 ? -68.940 -16.314 53.089 1.00 52.34 132 ARG A O 1
ATOM 1070 N N . SER A 1 133 ? -69.038 -14.106 52.737 1.00 52.16 133 SER A N 1
ATOM 1071 C CA . SER A 1 133 ? -70.465 -13.968 53.026 1.00 52.16 133 SER A CA 1
ATOM 1072 C C . SER A 1 133 ? -71.199 -13.438 51.787 1.00 52.16 133 SER A C 1
ATOM 1074 O O . SER A 1 133 ? -70.978 -12.337 51.301 1.00 52.16 133 SER A O 1
ATOM 1076 N N . HIS A 1 134 ? -72.025 -14.327 51.231 1.00 54.62 134 HIS A N 1
ATOM 1077 C CA . HIS A 1 134 ? -73.142 -14.114 50.307 1.00 54.62 134 HIS A CA 1
ATOM 1078 C C . HIS A 1 134 ? -73.189 -12.818 49.480 1.00 54.62 134 HIS A C 1
ATOM 1080 O O . HIS A 1 134 ? -73.825 -11.853 49.890 1.00 54.62 134 HIS A O 1
ATOM 1086 N N . LEU A 1 135 ? -72.748 -12.870 48.218 1.00 48.62 135 LEU A N 1
ATOM 1087 C CA . LEU A 1 135 ? -73.370 -12.040 47.183 1.00 48.62 135 LEU A CA 1
ATOM 1088 C C . LEU A 1 135 ? -73.387 -12.711 45.802 1.00 48.62 135 LEU A C 1
ATOM 1090 O O . LEU A 1 135 ? -72.522 -13.500 45.429 1.00 48.62 135 LEU A O 1
ATOM 1094 N N . ARG A 1 136 ? -74.495 -12.439 45.111 1.00 49.62 136 ARG A N 1
ATOM 1095 C CA . ARG A 1 136 ? -75.039 -13.056 43.895 1.00 49.62 136 ARG A CA 1
ATOM 1096 C C . ARG A 1 136 ? -74.100 -12.985 42.684 1.00 49.62 136 ARG A C 1
ATOM 1098 O O . ARG A 1 136 ? -73.517 -11.943 42.411 1.00 49.62 136 ARG A O 1
ATOM 1105 N N . ARG A 1 137 ? -74.097 -14.074 41.900 1.00 49.88 137 ARG A N 1
ATOM 1106 C CA . ARG A 1 137 ? -73.561 -14.168 40.527 1.00 49.88 137 ARG A CA 1
ATOM 1107 C C . ARG A 1 137 ? -74.066 -13.026 39.633 1.00 49.88 137 ARG A C 1
ATOM 1109 O O . ARG A 1 137 ? -75.268 -12.752 39.639 1.00 49.88 137 ARG A O 1
ATOM 1116 N N . PRO A 1 138 ? -73.203 -12.545 38.728 1.00 48.00 138 PRO A N 1
ATOM 1117 C CA . PRO A 1 138 ? -73.537 -12.640 37.313 1.00 48.00 138 PRO A CA 1
ATOM 1118 C C . PRO A 1 138 ? -72.433 -13.312 36.480 1.00 48.00 138 PRO A C 1
ATOM 1120 O O . PRO A 1 138 ? -71.283 -13.445 36.884 1.00 48.00 138 PRO A O 1
ATOM 1123 N N . HIS A 1 139 ? -72.869 -13.807 35.325 1.00 53.47 139 HIS A N 1
ATOM 1124 C CA . HIS A 1 139 ? -72.103 -14.495 34.293 1.00 53.47 139 HIS A CA 1
ATOM 1125 C C . HIS A 1 139 ? -71.054 -13.600 33.608 1.00 53.47 139 HIS A C 1
ATOM 1127 O O . HIS A 1 139 ? -71.238 -12.390 33.545 1.00 53.47 139 HIS A O 1
ATOM 1133 N N . SER A 1 140 ? -70.061 -14.260 32.985 1.00 55.72 140 SER A N 1
ATOM 1134 C CA . SER A 1 140 ? -69.087 -13.759 31.991 1.00 55.72 140 SER A CA 1
ATOM 1135 C C . SER A 1 140 ? -67.684 -13.395 32.511 1.00 55.72 140 SER A C 1
ATOM 1137 O O . SER A 1 140 ? -67.313 -12.226 32.564 1.00 55.72 140 SER A O 1
ATOM 1139 N N . THR A 1 141 ? -66.850 -14.406 32.777 1.00 50.53 141 THR A N 1
ATOM 1140 C CA . THR A 1 141 ? -65.386 -14.269 32.916 1.00 50.53 141 THR A CA 1
ATOM 1141 C C . THR A 1 141 ? -64.683 -15.374 32.121 1.00 50.53 141 THR A C 1
ATOM 1143 O O . THR A 1 141 ? -64.362 -16.432 32.651 1.00 50.53 141 THR A O 1
ATOM 1146 N N . ALA A 1 142 ? -64.476 -15.147 30.821 1.00 53.06 142 ALA A N 1
ATOM 1147 C CA . ALA A 1 142 ? -63.743 -16.062 29.933 1.00 53.06 142 ALA A CA 1
ATOM 1148 C C . ALA A 1 142 ? -62.568 -15.388 29.190 1.00 53.06 142 ALA A C 1
ATOM 1150 O O . ALA A 1 142 ? -61.994 -15.986 28.290 1.00 53.06 142 ALA A O 1
ATOM 1151 N N . THR A 1 143 ? -62.188 -14.158 29.552 1.00 56.50 143 THR A N 1
ATOM 1152 C CA . THR A 1 143 ? -61.248 -13.338 28.758 1.00 56.50 143 THR A CA 1
ATOM 1153 C C . THR A 1 143 ? -59.928 -12.977 29.449 1.00 56.50 143 THR A C 1
ATOM 1155 O O . THR A 1 143 ? -59.054 -12.427 28.792 1.00 56.50 143 THR A O 1
ATOM 1158 N N . ALA A 1 144 ? -59.722 -13.296 30.732 1.00 53.16 144 ALA A N 1
ATOM 1159 C CA . ALA A 1 144 ? -58.536 -12.828 31.470 1.00 53.16 144 ALA A CA 1
ATOM 1160 C C . ALA A 1 144 ? -57.302 -13.754 31.387 1.00 53.16 144 ALA A C 1
ATOM 1162 O O . ALA A 1 144 ? -56.178 -13.286 31.531 1.00 53.16 144 ALA A O 1
ATOM 1163 N N . THR A 1 145 ? -57.469 -15.050 31.105 1.00 53.69 145 THR A N 1
ATOM 1164 C CA . THR A 1 145 ? -56.346 -16.008 31.002 1.00 53.69 145 THR A CA 1
ATOM 1165 C C . THR A 1 145 ? -55.659 -16.015 29.632 1.00 53.69 145 THR A C 1
ATOM 1167 O O . THR A 1 145 ? -54.588 -16.596 29.491 1.00 53.69 145 THR A O 1
ATOM 1170 N N . SER A 1 146 ? -56.229 -15.336 28.630 1.00 54.59 146 SER A N 1
ATOM 1171 C CA . SER A 1 146 ? -55.651 -15.232 27.281 1.00 54.59 146 SER A CA 1
ATOM 1172 C C . SER A 1 146 ? -54.414 -14.329 27.223 1.00 54.59 146 SER A C 1
ATOM 1174 O O . SER A 1 146 ? -53.536 -14.564 26.399 1.00 54.59 146 SER A O 1
ATOM 1176 N N . ASN A 1 147 ? -54.321 -13.312 28.085 1.00 56.22 147 ASN A N 1
ATOM 1177 C CA . ASN A 1 147 ? -53.257 -12.308 27.977 1.00 56.22 147 ASN A CA 1
ATOM 1178 C C . ASN A 1 147 ? -51.920 -12.783 28.569 1.00 56.22 147 ASN A C 1
ATOM 1180 O O . ASN A 1 147 ? -50.873 -12.397 28.068 1.00 56.22 147 ASN A O 1
ATOM 1184 N N . VAL A 1 148 ? -51.932 -13.662 29.578 1.00 62.66 148 VAL A N 1
ATOM 1185 C CA . VAL A 1 148 ? -50.693 -14.140 30.228 1.00 62.66 148 VAL A CA 1
ATOM 1186 C C . VAL A 1 148 ? -49.911 -15.094 29.317 1.00 62.66 148 VAL A C 1
ATOM 1188 O O . VAL A 1 148 ? -48.692 -14.987 29.207 1.00 62.66 148 VAL A O 1
ATOM 1191 N N . ASN A 1 149 ? -50.609 -15.966 28.585 1.00 59.41 149 ASN A N 1
ATOM 1192 C CA . ASN A 1 149 ? -49.965 -16.886 27.641 1.00 59.41 149 ASN A CA 1
ATOM 1193 C C . ASN A 1 149 ? -49.382 -16.157 26.419 1.00 59.41 149 ASN A C 1
ATOM 1195 O O . ASN A 1 149 ? -48.406 -16.622 25.838 1.00 59.41 149 ASN A O 1
ATOM 1199 N N . GLN A 1 150 ? -49.947 -15.003 26.045 1.00 67.12 150 GLN A N 1
ATOM 1200 C CA . GLN A 1 150 ? -49.407 -14.177 24.965 1.00 67.12 150 GLN A CA 1
ATOM 1201 C C . GLN A 1 150 ? -48.115 -13.464 25.394 1.00 67.12 150 GLN A C 1
ATOM 1203 O O . GLN A 1 150 ? -47.177 -13.400 24.605 1.00 67.12 150 GLN A O 1
ATOM 1208 N N . SER A 1 151 ? -48.021 -13.013 26.649 1.00 67.44 151 SER A N 1
ATOM 1209 C CA . SER A 1 151 ? -46.792 -12.422 27.195 1.00 67.44 151 SER A CA 1
ATOM 1210 C C . SER A 1 151 ? -45.648 -13.435 27.298 1.00 67.44 151 SER A C 1
ATOM 1212 O O . SER A 1 151 ? -44.519 -13.106 26.949 1.00 67.44 151 SER A O 1
ATOM 1214 N N . MET A 1 152 ? -45.932 -14.681 27.703 1.00 64.94 152 MET A N 1
ATOM 1215 C CA . MET A 1 152 ? -44.912 -15.739 27.755 1.00 64.94 152 MET A CA 1
ATOM 1216 C C . MET A 1 152 ? -44.400 -16.126 26.362 1.00 64.94 152 MET A C 1
ATOM 1218 O O . MET A 1 152 ? -43.201 -16.297 26.199 1.00 64.94 152 MET A O 1
ATOM 1222 N N . ALA A 1 153 ? -45.270 -16.193 25.348 1.00 65.19 153 ALA A N 1
ATOM 1223 C CA . ALA A 1 153 ? -44.852 -16.499 23.976 1.00 65.19 153 ALA A CA 1
ATOM 1224 C C . ALA A 1 153 ? -44.017 -15.373 23.334 1.00 65.19 153 ALA A C 1
ATOM 1226 O O . ALA A 1 153 ? -43.105 -15.650 22.558 1.00 65.19 153 ALA A O 1
ATOM 1227 N N . ILE A 1 154 ? -44.294 -14.107 23.671 1.00 67.88 154 ILE A N 1
ATOM 1228 C CA . ILE A 1 154 ? -43.459 -12.970 23.246 1.00 67.88 154 ILE A CA 1
ATOM 1229 C C . ILE A 1 154 ? -42.081 -13.055 23.914 1.00 67.88 154 ILE A C 1
ATOM 1231 O O . ILE A 1 154 ? -41.067 -12.899 23.237 1.00 67.88 154 ILE A O 1
ATOM 1235 N N . MET A 1 155 ? -42.038 -13.385 25.207 1.00 61.44 155 MET A N 1
ATOM 1236 C CA . MET A 1 155 ? -40.794 -13.528 25.965 1.00 61.44 155 MET A CA 1
ATOM 1237 C C . MET A 1 155 ? -39.959 -14.729 25.486 1.00 61.44 155 MET A C 1
ATOM 1239 O O . MET A 1 155 ? -38.753 -14.607 25.327 1.00 61.44 155 MET A O 1
ATOM 1243 N N . GLU A 1 156 ? -40.587 -15.859 25.148 1.00 62.06 156 GLU A N 1
ATOM 1244 C CA . GLU A 1 156 ? -39.903 -17.044 24.606 1.00 62.06 156 GLU A CA 1
ATOM 1245 C C . GLU A 1 156 ? -39.371 -16.805 23.178 1.00 62.06 156 GLU A C 1
ATOM 1247 O O . GLU A 1 156 ? -38.315 -17.323 22.814 1.00 62.06 156 GLU A O 1
ATOM 1252 N N . SER A 1 157 ? -40.041 -15.952 22.385 1.00 58.00 157 SER A N 1
ATOM 1253 C CA . SER A 1 157 ? -39.512 -15.503 21.088 1.00 58.00 157 SER A CA 1
ATOM 1254 C C . SER A 1 157 ? -38.325 -14.543 21.221 1.00 58.00 157 SER A C 1
ATOM 1256 O O . SER A 1 157 ? -37.427 -14.596 20.388 1.00 58.00 157 SER A O 1
ATOM 1258 N N . ALA A 1 158 ? -38.282 -13.732 22.286 1.00 56.59 158 ALA A N 1
ATOM 1259 C CA . ALA A 1 158 ? -37.149 -12.857 22.594 1.00 56.59 158 ALA A CA 1
ATOM 1260 C C . ALA A 1 158 ? -35.938 -13.652 23.122 1.00 56.59 158 ALA A C 1
ATOM 1262 O O . ALA A 1 158 ? -34.804 -13.371 22.754 1.00 56.59 158 ALA A O 1
ATOM 1263 N N . VAL A 1 159 ? -36.177 -14.711 23.904 1.00 53.59 159 VAL A N 1
ATOM 1264 C CA . VAL A 1 159 ? -35.126 -15.605 24.428 1.00 53.59 159 VAL A CA 1
ATOM 1265 C C . VAL A 1 159 ? -34.490 -16.458 23.323 1.00 53.59 159 VAL A C 1
ATOM 1267 O O . VAL A 1 159 ? -33.301 -16.755 23.369 1.00 53.59 159 VAL A O 1
ATOM 1270 N N . HIS A 1 160 ? -35.223 -16.820 22.266 1.00 47.25 160 HIS A N 1
ATOM 1271 C CA . HIS A 1 160 ? -34.621 -17.553 21.145 1.00 47.25 160 HIS A CA 1
ATOM 1272 C C . HIS A 1 160 ? -33.723 -16.690 20.233 1.00 47.25 160 HIS A C 1
ATOM 1274 O O . HIS A 1 160 ? -32.983 -17.251 19.421 1.00 47.25 160 HIS A O 1
ATOM 1280 N N . GLU A 1 161 ? -33.726 -15.363 20.403 1.00 48.19 161 GLU A N 1
ATOM 1281 C CA . GLU A 1 161 ? -32.772 -14.433 19.782 1.00 48.19 161 GLU A CA 1
ATOM 1282 C C . GLU A 1 161 ? -31.460 -14.306 20.598 1.00 48.19 161 GLU A C 1
ATOM 1284 O O . GLU A 1 161 ? -30.442 -13.868 20.064 1.00 48.19 161 GLU A O 1
ATOM 1289 N N . GLU A 1 162 ? -31.412 -14.822 21.841 1.00 47.31 162 GLU A N 1
ATOM 1290 C CA . GLU A 1 162 ? -30.179 -14.922 22.650 1.00 47.31 162 GLU A CA 1
ATOM 1291 C C . GLU A 1 162 ? -29.174 -15.957 22.113 1.00 47.31 162 GLU A C 1
ATOM 1293 O O . GLU A 1 162 ? -28.026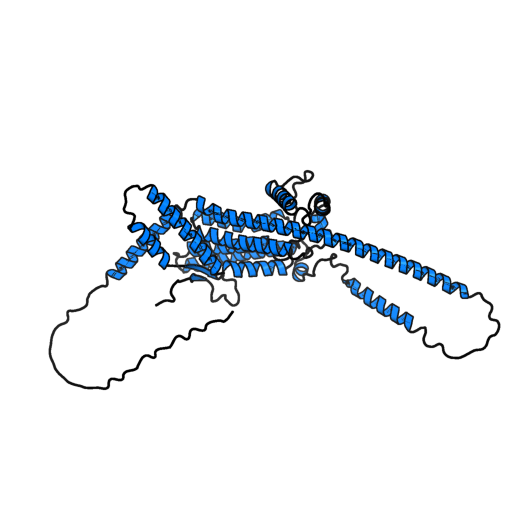 -15.992 22.549 1.00 47.31 162 GLU A O 1
ATOM 1298 N N . LEU A 1 163 ? -29.541 -16.776 21.119 1.00 41.47 163 LEU A N 1
ATOM 1299 C CA . LEU A 1 163 ? -28.642 -17.759 20.490 1.00 41.47 163 LEU A CA 1
ATOM 1300 C C . LEU A 1 163 ? -27.562 -17.142 19.578 1.00 41.47 163 LEU A C 1
ATOM 1302 O O . LEU A 1 163 ? -26.830 -17.868 18.906 1.00 41.47 163 LEU A O 1
ATOM 1306 N N . SER A 1 164 ? -27.423 -15.816 19.591 1.00 45.59 164 SER A N 1
ATOM 1307 C CA . SER A 1 164 ? -26.305 -15.084 18.990 1.00 45.59 164 SER A CA 1
ATOM 1308 C C . SER A 1 164 ? -25.461 -14.318 20.023 1.00 45.59 164 SER A C 1
ATOM 1310 O O . SER A 1 164 ? -24.600 -13.538 19.624 1.00 45.59 164 SER A O 1
ATOM 1312 N N . SER A 1 165 ? -25.661 -14.516 21.332 1.00 44.53 165 SER A N 1
ATOM 1313 C CA . SER A 1 165 ? -24.941 -13.774 22.387 1.00 44.53 165 SER A CA 1
ATOM 1314 C C . SER A 1 165 ? -23.449 -14.128 22.524 1.00 44.53 165 SER A C 1
ATOM 1316 O O . SER A 1 165 ? -22.716 -13.433 23.218 1.00 44.53 165 SER A O 1
ATOM 1318 N N . GLU A 1 166 ? -22.963 -15.155 21.815 1.00 48.47 166 GLU A N 1
ATOM 1319 C CA . GLU A 1 166 ? -21.521 -15.395 21.615 1.00 48.47 166 GLU A CA 1
ATOM 1320 C C . GLU A 1 166 ? -20.930 -14.640 20.408 1.00 48.47 166 GLU A C 1
ATOM 1322 O O . GLU A 1 166 ? -19.732 -14.749 20.130 1.00 48.47 166 GLU A O 1
ATOM 1327 N N . VAL A 1 167 ? -21.732 -13.856 19.675 1.00 52.72 167 VAL A N 1
ATOM 1328 C CA . VAL A 1 167 ? -21.186 -12.849 18.761 1.00 52.72 167 VAL A CA 1
ATOM 1329 C C . VAL A 1 167 ? -20.610 -11.745 19.636 1.00 52.72 167 VAL A C 1
ATOM 1331 O O . VAL A 1 167 ? -21.355 -10.890 20.104 1.00 52.72 167 VAL A O 1
ATOM 1334 N N . ASP A 1 168 ? -19.291 -11.818 19.870 1.00 58.16 168 ASP A N 1
ATOM 1335 C CA . ASP A 1 168 ? -18.471 -10.802 20.545 1.00 58.16 168 ASP A CA 1
ATOM 1336 C C . ASP A 1 168 ? -19.054 -9.412 20.230 1.00 58.16 168 ASP A C 1
ATOM 1338 O O . ASP A 1 168 ? -19.010 -8.981 19.068 1.00 58.16 168 ASP A O 1
ATOM 1342 N N . GLU A 1 169 ? -19.681 -8.783 21.235 1.00 64.25 169 GLU A N 1
ATOM 1343 C CA . GLU A 1 169 ? -20.607 -7.659 21.065 1.00 64.25 169 GLU A CA 1
ATOM 1344 C C . GLU A 1 169 ? -20.048 -6.618 20.083 1.00 64.25 169 GLU A C 1
ATOM 1346 O O . GLU A 1 169 ? -19.001 -5.994 20.296 1.00 64.25 169 GLU A O 1
ATOM 1351 N N . GLY A 1 170 ? -20.747 -6.463 18.957 1.00 68.06 170 GLY A N 1
ATOM 1352 C CA . GLY A 1 170 ? -20.434 -5.479 17.926 1.00 68.06 170 GLY A CA 1
ATOM 1353 C C . GLY A 1 170 ? -19.611 -5.976 16.734 1.00 68.06 170 GLY A C 1
ATOM 1354 O O . GLY A 1 170 ? -19.487 -5.216 15.778 1.00 68.06 170 GLY A O 1
ATOM 1355 N N . SER A 1 171 ? -19.082 -7.204 16.717 1.00 82.31 171 SER A N 1
ATOM 1356 C CA . SER A 1 171 ? -18.424 -7.745 15.512 1.00 82.31 171 SER A CA 1
ATOM 1357 C C . SER A 1 171 ? -19.436 -8.261 14.476 1.00 82.31 171 SER A C 1
ATOM 1359 O O . SER A 1 171 ? -20.472 -8.831 14.817 1.00 82.31 171 SER A O 1
ATOM 1361 N N . LEU A 1 172 ? -19.151 -8.063 13.184 1.00 86.56 172 LEU A N 1
ATOM 1362 C CA . LEU A 1 172 ? -19.942 -8.664 12.104 1.00 86.56 172 LEU A CA 1
ATOM 1363 C C . LEU A 1 172 ? -19.571 -10.145 11.941 1.00 86.56 172 LEU A C 1
ATOM 1365 O O . LEU A 1 172 ? -18.402 -10.520 12.032 1.00 86.56 172 LEU A O 1
ATOM 1369 N N . HIS A 1 173 ? -20.556 -10.991 11.643 1.00 89.12 173 HIS A N 1
ATOM 1370 C CA . HIS A 1 173 ? -20.312 -12.413 11.400 1.00 89.12 173 HIS A CA 1
ATOM 1371 C C . HIS A 1 173 ? -19.520 -12.632 10.096 1.00 89.12 173 HIS A C 1
ATOM 1373 O O . HIS A 1 173 ? -19.980 -12.271 9.011 1.00 89.12 173 HIS A O 1
ATOM 1379 N N . ASP A 1 174 ? -18.340 -13.254 10.199 1.00 91.44 174 ASP A N 1
ATOM 1380 C CA . ASP A 1 174 ? -17.467 -13.590 9.069 1.00 91.44 174 ASP A CA 1
ATOM 1381 C C . ASP A 1 174 ? -17.276 -15.107 8.946 1.00 91.44 174 ASP A C 1
ATOM 1383 O O . ASP A 1 174 ? -16.411 -15.717 9.581 1.00 91.44 174 ASP A O 1
ATOM 1387 N N . VAL A 1 175 ? -18.073 -15.698 8.053 1.00 93.50 175 VAL A N 1
ATOM 1388 C CA . VAL A 1 175 ? -18.140 -17.145 7.794 1.00 93.50 175 VAL A CA 1
ATOM 1389 C C . VAL A 1 175 ? -16.772 -17.749 7.454 1.00 93.50 175 VAL A C 1
ATOM 1391 O O . VAL A 1 175 ? -16.452 -18.861 7.876 1.00 93.50 175 VAL A O 1
ATOM 1394 N N . PHE A 1 176 ? -15.943 -17.037 6.685 1.00 92.25 176 PHE A N 1
ATOM 1395 C CA . PHE A 1 176 ? -14.628 -17.548 6.280 1.00 92.25 176 PHE A CA 1
ATOM 1396 C C . PHE A 1 176 ? -13.656 -17.579 7.453 1.00 92.25 176 PHE A C 1
ATOM 1398 O O . PHE A 1 176 ? -12.880 -18.524 7.606 1.00 92.25 176 PHE A O 1
ATOM 1405 N N . THR A 1 177 ? -13.719 -16.559 8.296 1.00 89.12 177 THR A N 1
ATOM 1406 C CA . THR A 1 177 ? -12.897 -16.463 9.496 1.00 89.12 177 THR A CA 1
ATOM 1407 C C . THR A 1 177 ? -13.292 -17.519 10.536 1.00 89.12 177 THR A C 1
ATOM 1409 O O . THR A 1 177 ? -12.428 -18.054 11.235 1.00 89.12 177 THR A O 1
ATOM 1412 N N . ASP A 1 178 ? -14.573 -17.882 10.618 1.00 91.06 178 ASP A N 1
ATOM 1413 C CA . ASP A 1 178 ? -15.029 -18.997 11.455 1.00 91.06 178 ASP A CA 1
ATOM 1414 C C . ASP A 1 178 ? -14.527 -20.350 10.936 1.00 91.06 178 ASP A C 1
ATOM 1416 O O . ASP A 1 178 ? -14.095 -21.187 11.729 1.00 91.06 178 ASP A O 1
ATOM 1420 N N . TYR A 1 179 ? -14.476 -20.538 9.613 1.00 94.75 179 TYR A N 1
ATOM 1421 C CA . TYR A 1 179 ? -13.896 -21.739 9.007 1.00 94.75 179 TYR A CA 1
ATOM 1422 C C . TYR A 1 179 ? -12.383 -21.862 9.249 1.00 94.75 179 TYR A C 1
ATOM 1424 O O . TYR A 1 179 ? -11.878 -22.958 9.493 1.00 94.75 179 TYR A O 1
ATOM 1432 N N . LEU A 1 180 ? -11.646 -20.748 9.183 1.00 94.00 180 LEU A N 1
ATOM 1433 C CA . LEU A 1 180 ? -10.193 -20.736 9.382 1.00 94.00 180 LEU A CA 1
ATOM 1434 C C . LEU A 1 180 ? -9.774 -20.940 10.841 1.00 94.00 180 LEU A C 1
ATOM 1436 O O . LEU A 1 180 ? -8.652 -21.380 11.071 1.00 94.00 180 LEU A O 1
ATOM 1440 N N . GLY A 1 181 ? -10.641 -20.644 11.811 1.00 92.06 181 GLY A N 1
ATOM 1441 C CA . GLY A 1 181 ? -10.339 -20.738 13.240 1.00 92.06 181 GLY A CA 1
ATOM 1442 C C . GLY A 1 181 ? -9.511 -19.564 13.785 1.00 92.06 181 GLY A C 1
ATOM 1443 O O . GLY A 1 181 ? -8.916 -18.776 13.049 1.00 92.06 181 GLY A O 1
ATOM 1444 N N . ARG A 1 182 ? -9.483 -19.428 15.119 1.00 90.88 182 ARG A N 1
ATOM 1445 C CA . ARG A 1 182 ? -8.757 -18.355 15.824 1.00 90.88 182 ARG A CA 1
ATOM 1446 C C . ARG A 1 182 ? -7.338 -18.813 16.165 1.00 90.88 182 ARG A C 1
ATOM 1448 O O . ARG A 1 182 ? -7.163 -19.729 16.967 1.00 90.88 182 ARG A O 1
ATOM 1455 N N . TYR A 1 183 ? -6.327 -18.135 15.622 1.00 94.44 183 TYR A N 1
ATOM 1456 C CA . TYR A 1 183 ? -4.922 -18.410 15.936 1.00 94.44 183 TYR A CA 1
ATOM 1457 C C . TYR A 1 183 ? -4.184 -17.146 16.365 1.00 94.44 183 TYR A C 1
ATOM 1459 O O . TYR A 1 183 ? -4.281 -16.088 15.743 1.00 94.44 183 TYR A O 1
ATOM 1467 N N . ASN A 1 184 ? -3.377 -17.259 17.420 1.00 92.62 184 ASN A N 1
ATOM 1468 C CA . ASN A 1 184 ? -2.549 -16.150 17.878 1.00 92.62 184 ASN A CA 1
ATOM 1469 C C . ASN A 1 184 ? -1.276 -16.041 17.024 1.00 92.62 184 ASN A C 1
ATOM 1471 O O . ASN A 1 184 ? -0.214 -16.544 17.387 1.00 92.62 184 ASN A O 1
ATOM 1475 N N . VAL A 1 185 ? -1.395 -15.407 15.858 1.00 93.69 185 VAL A N 1
ATOM 1476 C CA . VAL A 1 185 ? -0.258 -15.149 14.964 1.00 93.69 185 VAL A CA 1
ATOM 1477 C C . VAL A 1 185 ? 0.546 -13.958 15.496 1.00 93.69 185 VAL A C 1
ATOM 1479 O O . VAL A 1 185 ? -0.035 -12.903 15.744 1.00 93.69 185 VAL A O 1
ATOM 1482 N N . PRO A 1 186 ? 1.874 -14.036 15.670 1.00 93.31 186 PRO A N 1
ATOM 1483 C CA . PRO A 1 186 ? 2.668 -12.878 16.067 1.00 93.31 186 PRO A CA 1
ATOM 1484 C C . PRO A 1 186 ? 2.508 -11.720 15.076 1.00 93.31 186 PRO A C 1
ATOM 1486 O O . PRO A 1 186 ? 2.672 -11.873 13.870 1.00 93.31 186 PRO A O 1
ATOM 1489 N N . THR A 1 187 ? 2.211 -10.534 15.595 1.00 89.00 187 THR A N 1
ATOM 1490 C CA . THR A 1 187 ? 2.052 -9.303 14.808 1.00 89.00 187 THR A CA 1
ATOM 1491 C C . THR A 1 187 ? 3.289 -8.961 13.988 1.00 89.00 187 THR A C 1
ATOM 1493 O O . THR A 1 187 ? 3.180 -8.604 12.822 1.00 89.00 187 THR A O 1
ATOM 1496 N N . THR A 1 188 ? 4.466 -9.150 14.578 1.00 90.44 188 THR A N 1
ATOM 1497 C CA . THR A 1 188 ? 5.753 -8.930 13.919 1.00 90.44 188 THR A CA 1
ATOM 1498 C C . THR A 1 188 ? 5.938 -9.825 12.695 1.00 90.44 188 THR A C 1
ATOM 1500 O O . THR A 1 188 ? 6.583 -9.410 11.741 1.00 90.44 188 THR A O 1
ATOM 1503 N N . ALA A 1 189 ? 5.365 -11.036 12.692 1.00 93.25 189 ALA A N 1
ATOM 1504 C CA . ALA A 1 189 ? 5.454 -11.938 11.546 1.00 93.25 189 ALA A CA 1
ATOM 1505 C C . ALA A 1 189 ? 4.623 -11.426 10.358 1.00 93.25 189 ALA A C 1
ATOM 1507 O O . ALA A 1 189 ? 5.096 -11.473 9.227 1.00 93.25 189 ALA A O 1
ATOM 1508 N N . LEU A 1 190 ? 3.429 -10.884 10.624 1.00 93.06 190 LEU A N 1
ATOM 1509 C CA . LEU A 1 190 ? 2.582 -10.228 9.620 1.00 93.06 190 LEU A CA 1
ATOM 1510 C C . LEU A 1 190 ? 3.266 -8.992 9.025 1.00 93.06 190 LEU A C 1
ATOM 1512 O O . LEU A 1 190 ? 3.370 -8.849 7.807 1.00 93.06 190 LEU A O 1
ATOM 1516 N N . ASP A 1 191 ? 3.796 -8.127 9.890 1.00 92.50 191 ASP A N 1
ATOM 1517 C CA . ASP A 1 191 ? 4.481 -6.910 9.457 1.00 92.50 191 ASP A CA 1
ATOM 1518 C C . ASP A 1 191 ? 5.740 -7.261 8.636 1.00 92.50 191 ASP A C 1
ATOM 1520 O O . ASP A 1 191 ? 5.957 -6.701 7.563 1.00 92.50 191 ASP A O 1
ATOM 1524 N N . ALA A 1 192 ? 6.523 -8.260 9.066 1.00 94.31 192 ALA A N 1
ATOM 1525 C CA . ALA A 1 192 ? 7.688 -8.739 8.322 1.00 94.31 192 ALA A CA 1
ATOM 1526 C C . ALA A 1 192 ? 7.317 -9.335 6.956 1.00 94.31 192 ALA A C 1
ATOM 1528 O O . ALA A 1 192 ? 7.990 -9.041 5.971 1.00 94.31 192 ALA A O 1
ATOM 1529 N N . LEU A 1 193 ? 6.251 -10.141 6.882 1.00 95.56 193 LEU A N 1
ATOM 1530 C CA . LEU A 1 193 ? 5.786 -10.750 5.635 1.00 95.56 193 LEU A CA 1
ATOM 1531 C C . LEU A 1 193 ? 5.355 -9.685 4.620 1.00 95.56 193 LEU A C 1
ATOM 1533 O O . LEU A 1 193 ? 5.818 -9.693 3.477 1.00 95.56 193 LEU A O 1
ATOM 1537 N N . SER A 1 194 ? 4.525 -8.733 5.052 1.00 94.88 194 SER A N 1
ATOM 1538 C CA . SER A 1 194 ? 4.049 -7.633 4.204 1.00 94.88 194 SER A CA 1
ATOM 1539 C C . SER A 1 194 ? 5.184 -6.710 3.734 1.00 94.88 194 SER A C 1
ATOM 1541 O O . SER A 1 194 ? 5.093 -6.137 2.648 1.00 94.88 194 SER A O 1
ATOM 1543 N N . ALA A 1 195 ? 6.289 -6.623 4.487 1.00 96.12 195 ALA A N 1
ATOM 1544 C CA . ALA A 1 195 ? 7.471 -5.841 4.130 1.00 96.12 195 ALA A CA 1
ATOM 1545 C C . ALA A 1 195 ? 8.361 -6.497 3.054 1.00 96.12 195 ALA A C 1
ATOM 1547 O O . ALA A 1 195 ? 9.123 -5.787 2.395 1.00 96.12 195 ALA A O 1
ATOM 1548 N N . ILE A 1 196 ? 8.256 -7.813 2.814 1.00 97.19 196 ILE A N 1
ATOM 1549 C CA . ILE A 1 196 ? 9.087 -8.519 1.818 1.00 97.19 196 ILE A CA 1
ATOM 1550 C C . ILE A 1 196 ? 8.906 -7.922 0.418 1.00 97.19 196 ILE A C 1
ATOM 1552 O O . ILE A 1 196 ? 9.894 -7.627 -0.255 1.00 97.19 196 ILE A O 1
ATOM 1556 N N . ALA A 1 197 ? 7.663 -7.718 -0.028 1.00 97.62 197 ALA A N 1
ATOM 1557 C CA . ALA A 1 197 ? 7.387 -7.217 -1.374 1.00 97.62 197 ALA A CA 1
ATOM 1558 C C . ALA A 1 197 ? 7.857 -5.758 -1.590 1.00 97.62 197 ALA A C 1
ATOM 1560 O O . ALA A 1 197 ? 8.569 -5.519 -2.570 1.00 97.62 197 ALA A O 1
ATOM 1561 N N . PRO A 1 198 ? 7.558 -4.786 -0.699 1.00 97.81 198 PRO A N 1
ATOM 1562 C CA . PRO A 1 198 ? 8.122 -3.437 -0.773 1.00 97.81 198 PRO A CA 1
ATOM 1563 C C . PRO A 1 198 ? 9.654 -3.422 -0.774 1.00 97.81 198 PRO A C 1
ATOM 1565 O O . PRO A 1 198 ? 10.265 -2.758 -1.608 1.00 97.81 198 PRO A O 1
ATOM 1568 N N . MET A 1 199 ? 10.299 -4.185 0.114 1.00 97.69 199 MET A N 1
ATOM 1569 C CA . MET A 1 199 ? 11.765 -4.250 0.161 1.00 97.69 199 MET A CA 1
ATOM 1570 C C . MET A 1 199 ? 12.341 -4.864 -1.117 1.00 97.69 199 MET A C 1
ATOM 1572 O O . MET A 1 199 ? 13.340 -4.375 -1.648 1.00 97.69 199 MET A O 1
ATOM 1576 N N . GLY A 1 200 ? 11.672 -5.886 -1.652 1.00 97.81 200 GLY A N 1
ATOM 1577 C CA . GLY A 1 200 ? 11.990 -6.472 -2.945 1.00 97.81 200 GLY A CA 1
ATOM 1578 C C . GLY A 1 200 ? 11.909 -5.448 -4.072 1.00 97.81 200 GLY A C 1
ATOM 1579 O O . GLY A 1 200 ? 12.843 -5.368 -4.870 1.00 97.81 200 GLY A O 1
ATOM 1580 N N . ILE A 1 201 ? 10.843 -4.635 -4.136 1.00 97.94 201 ILE A N 1
ATOM 1581 C CA . ILE A 1 201 ? 10.738 -3.624 -5.193 1.00 97.94 201 ILE A CA 1
ATOM 1582 C C . ILE A 1 201 ? 11.839 -2.590 -5.063 1.00 97.94 201 ILE A C 1
ATOM 1584 O O . ILE A 1 201 ? 12.433 -2.243 -6.075 1.00 97.94 201 ILE A O 1
ATOM 1588 N N . VAL A 1 202 ? 12.140 -2.119 -3.848 1.00 96.81 202 VAL A N 1
ATOM 1589 C CA . VAL A 1 202 ? 13.204 -1.134 -3.618 1.00 96.81 202 VAL A CA 1
ATOM 1590 C C . VAL A 1 202 ? 14.529 -1.706 -4.109 1.00 96.81 202 VAL A C 1
ATOM 1592 O O . VAL A 1 202 ? 15.219 -1.057 -4.885 1.00 96.81 202 VAL A O 1
ATOM 1595 N N . GLY A 1 203 ? 14.849 -2.949 -3.743 1.00 96.38 203 GLY A N 1
ATOM 1596 C CA . GLY A 1 203 ? 16.055 -3.626 -4.213 1.00 96.38 203 GLY A CA 1
ATOM 1597 C C . GLY A 1 203 ? 16.110 -3.742 -5.737 1.00 96.38 203 GLY A C 1
ATOM 1598 O O . GLY A 1 203 ? 17.080 -3.305 -6.349 1.00 96.38 203 GLY A O 1
ATOM 1599 N N . VAL A 1 204 ? 15.063 -4.283 -6.366 1.00 96.56 204 VAL A N 1
ATOM 1600 C CA . VAL A 1 204 ? 15.022 -4.475 -7.825 1.00 96.56 204 VAL A CA 1
ATOM 1601 C C . VAL A 1 204 ? 15.108 -3.146 -8.564 1.00 96.56 204 VAL A C 1
ATOM 1603 O O . VAL A 1 204 ? 15.901 -3.020 -9.487 1.00 96.56 204 VAL A O 1
ATOM 1606 N N . THR A 1 205 ? 14.340 -2.146 -8.146 1.00 95.38 205 THR A N 1
ATOM 1607 C CA . THR A 1 205 ? 14.297 -0.841 -8.809 1.00 95.38 205 THR A CA 1
ATOM 1608 C C . THR A 1 205 ? 15.616 -0.079 -8.629 1.00 95.38 205 THR A C 1
ATOM 1610 O O . THR A 1 205 ? 16.115 0.482 -9.601 1.00 95.38 205 THR A O 1
ATOM 1613 N N . LEU A 1 206 ? 16.264 -0.140 -7.459 1.00 93.62 206 LEU A N 1
ATOM 1614 C CA . LEU A 1 206 ? 17.616 0.409 -7.277 1.00 93.62 206 LEU A CA 1
ATOM 1615 C C . LEU A 1 206 ? 18.660 -0.292 -8.159 1.00 93.62 206 LEU A C 1
ATOM 1617 O O . LEU A 1 206 ? 19.570 0.368 -8.656 1.00 93.62 206 LEU A O 1
ATOM 1621 N N . LEU A 1 207 ? 18.535 -1.608 -8.363 1.00 93.00 207 LEU A N 1
ATOM 1622 C CA . LEU A 1 207 ? 19.445 -2.379 -9.217 1.00 93.00 207 LEU A CA 1
ATOM 1623 C C . LEU A 1 207 ? 19.212 -2.127 -10.713 1.00 93.00 207 LEU A C 1
ATOM 1625 O O . LEU A 1 207 ? 20.172 -2.127 -11.478 1.00 93.00 207 LEU A O 1
ATOM 1629 N N . THR A 1 208 ? 17.964 -1.923 -11.140 1.00 92.06 208 THR A N 1
ATOM 1630 C CA . THR A 1 208 ? 17.619 -1.705 -12.555 1.00 92.06 208 THR A CA 1
ATOM 1631 C C . THR A 1 208 ? 17.595 -0.236 -12.963 1.00 92.06 208 THR A C 1
ATOM 1633 O O . THR A 1 208 ? 17.599 0.060 -14.154 1.00 92.06 208 THR A O 1
ATOM 1636 N N . GLY A 1 209 ? 17.544 0.695 -12.009 1.00 92.50 209 GLY A N 1
ATOM 1637 C CA . GLY A 1 209 ? 17.329 2.112 -12.295 1.00 92.50 209 GLY A CA 1
ATOM 1638 C C . GLY A 1 209 ? 15.915 2.428 -12.805 1.00 92.50 209 GLY A C 1
ATOM 1639 O O . GLY A 1 209 ? 15.692 3.514 -13.343 1.00 92.50 209 GLY A O 1
ATOM 1640 N N . ASP A 1 210 ? 14.947 1.515 -12.644 1.00 94.12 210 ASP A N 1
ATOM 1641 C CA . ASP A 1 210 ? 13.590 1.676 -13.178 1.00 94.12 210 ASP A CA 1
ATOM 1642 C C . ASP A 1 210 ? 12.740 2.630 -12.316 1.00 94.12 210 ASP A C 1
ATOM 1644 O O . ASP A 1 210 ? 11.933 2.231 -11.467 1.00 94.12 210 ASP A O 1
ATOM 1648 N N . LEU A 1 211 ? 12.921 3.933 -12.561 1.00 94.50 211 LEU A N 1
ATOM 1649 C CA . LEU A 1 211 ? 12.161 5.001 -11.909 1.00 94.50 211 LEU A CA 1
ATOM 1650 C C . LEU A 1 211 ? 10.657 4.911 -12.206 1.00 94.50 211 LEU A C 1
ATOM 1652 O O . LEU A 1 211 ? 9.837 5.326 -11.381 1.00 94.50 211 LEU A O 1
ATOM 1656 N N . ARG A 1 212 ? 10.283 4.386 -13.377 1.00 95.19 212 ARG A N 1
ATOM 1657 C CA . ARG A 1 212 ? 8.888 4.255 -13.803 1.00 95.19 212 ARG A CA 1
ATOM 1658 C C . ARG A 1 212 ? 8.161 3.279 -12.897 1.00 95.19 212 ARG A C 1
ATOM 1660 O O . ARG A 1 212 ? 7.106 3.609 -12.357 1.00 95.19 212 ARG A O 1
ATOM 1667 N N . LEU A 1 213 ? 8.746 2.105 -12.693 1.00 96.31 213 LEU A N 1
ATOM 1668 C CA . LEU A 1 213 ? 8.165 1.075 -11.849 1.00 96.31 213 LEU A CA 1
ATOM 1669 C C . LEU A 1 213 ? 8.063 1.518 -10.385 1.00 96.31 213 LEU A C 1
ATOM 1671 O O . LEU A 1 213 ? 7.007 1.344 -9.770 1.00 96.31 213 LEU A O 1
ATOM 1675 N N . TRP A 1 214 ? 9.117 2.147 -9.855 1.00 97.44 214 TRP A N 1
ATOM 1676 C CA . TRP A 1 214 ? 9.106 2.736 -8.513 1.00 97.44 214 TRP A CA 1
ATOM 1677 C C . TRP A 1 214 ? 7.972 3.753 -8.353 1.00 97.44 214 TRP A C 1
ATOM 1679 O O . TRP A 1 214 ? 7.123 3.621 -7.470 1.00 97.44 214 TRP A O 1
ATOM 1689 N N . SER A 1 215 ? 7.898 4.722 -9.270 1.00 97.62 215 SER A N 1
ATOM 1690 C CA . SER A 1 215 ? 6.891 5.786 -9.235 1.00 97.62 215 SER A CA 1
ATOM 1691 C C . SER A 1 215 ? 5.469 5.239 -9.346 1.00 97.62 215 SER A C 1
ATOM 1693 O O . SER A 1 215 ? 4.576 5.721 -8.652 1.00 97.62 215 SER A O 1
ATOM 1695 N N . LYS A 1 216 ? 5.254 4.206 -10.172 1.00 97.94 216 LYS A N 1
ATOM 1696 C CA . LYS A 1 216 ? 3.959 3.525 -10.307 1.00 97.94 216 LYS A CA 1
ATOM 1697 C C . LYS A 1 216 ? 3.532 2.857 -9.007 1.00 97.94 216 LYS A C 1
ATOM 1699 O O . LYS A 1 216 ? 2.409 3.081 -8.562 1.00 97.94 216 LYS A O 1
ATOM 1704 N N . CYS A 1 217 ? 4.417 2.085 -8.377 1.00 98.19 217 CYS A N 1
ATOM 1705 C CA . CYS A 1 217 ? 4.102 1.416 -7.114 1.00 98.19 217 CYS A CA 1
ATOM 1706 C C . CYS A 1 217 ? 3.809 2.435 -6.004 1.00 98.19 217 CYS A C 1
ATOM 1708 O O . CYS A 1 217 ? 2.790 2.316 -5.325 1.00 98.19 217 CYS A O 1
ATOM 1710 N N . CYS A 1 218 ? 4.639 3.478 -5.874 1.00 98.31 218 CYS A N 1
ATOM 1711 C CA . CYS A 1 218 ? 4.422 4.551 -4.904 1.00 98.31 218 CYS A CA 1
ATOM 1712 C C . CYS A 1 218 ? 3.106 5.295 -5.138 1.00 98.31 218 CYS A C 1
ATOM 1714 O O . CYS A 1 218 ? 2.372 5.520 -4.182 1.00 98.31 218 CYS A O 1
ATOM 1716 N N . LEU A 1 219 ? 2.780 5.658 -6.383 1.00 98.31 219 LEU A N 1
ATOM 1717 C CA . LEU A 1 219 ? 1.541 6.372 -6.694 1.00 98.31 219 LEU A CA 1
ATOM 1718 C C . LEU A 1 219 ? 0.303 5.509 -6.409 1.00 98.31 219 LEU A C 1
ATOM 1720 O O . LEU A 1 219 ? -0.648 5.999 -5.804 1.00 98.31 219 LEU A O 1
ATOM 1724 N N . CYS A 1 220 ? 0.325 4.224 -6.780 1.00 98.44 220 CYS A N 1
ATOM 1725 C CA . CYS A 1 220 ? -0.756 3.294 -6.447 1.00 98.44 220 CYS A CA 1
ATOM 1726 C C . CYS A 1 220 ? -0.944 3.170 -4.929 1.00 98.44 220 CYS A C 1
ATOM 1728 O O . CYS A 1 220 ? -2.051 3.337 -4.422 1.00 98.44 220 CYS A O 1
ATOM 1730 N N . ALA A 1 221 ? 0.142 2.916 -4.195 1.00 98.19 221 ALA A N 1
ATOM 1731 C CA . ALA A 1 221 ? 0.093 2.775 -2.745 1.00 98.19 221 ALA A CA 1
ATOM 1732 C C . ALA A 1 221 ? -0.339 4.080 -2.049 1.00 98.19 221 ALA A C 1
ATOM 1734 O O . ALA A 1 221 ? -1.085 4.028 -1.078 1.00 98.19 221 ALA A O 1
ATOM 1735 N N . ALA A 1 222 ? 0.067 5.244 -2.567 1.00 98.31 222 ALA A N 1
ATOM 1736 C CA . ALA A 1 222 ? -0.324 6.558 -2.056 1.00 98.31 222 ALA A CA 1
ATOM 1737 C C . ALA A 1 222 ? -1.834 6.804 -2.184 1.00 98.31 222 ALA A C 1
ATOM 1739 O O . ALA A 1 222 ? -2.482 7.215 -1.225 1.00 98.31 222 ALA A O 1
ATOM 1740 N N . LEU A 1 223 ? -2.405 6.525 -3.358 1.00 98.38 223 LEU A N 1
ATOM 1741 C CA . LEU A 1 223 ? -3.836 6.697 -3.610 1.00 98.38 223 LEU A CA 1
ATOM 1742 C C . LEU A 1 223 ? -4.683 5.732 -2.767 1.00 98.38 223 LEU A C 1
ATOM 1744 O O . LEU A 1 223 ? -5.706 6.145 -2.225 1.00 98.38 223 LEU A O 1
ATOM 1748 N N . LEU A 1 224 ? -4.243 4.477 -2.608 1.00 98.00 224 LEU A N 1
ATOM 1749 C CA . LEU A 1 224 ? -4.896 3.518 -1.708 1.00 98.00 224 LEU A CA 1
ATOM 1750 C C . LEU A 1 224 ? -4.795 3.963 -0.250 1.00 98.00 224 LEU A C 1
ATOM 1752 O O . LEU A 1 224 ? -5.783 3.880 0.473 1.00 98.00 224 LEU A O 1
ATOM 1756 N N . ALA A 1 225 ? -3.648 4.502 0.165 1.00 97.25 225 ALA A N 1
ATOM 1757 C CA . ALA A 1 225 ? -3.480 4.996 1.522 1.00 97.25 225 ALA A CA 1
ATOM 1758 C C . ALA A 1 225 ? -4.420 6.171 1.831 1.00 97.25 225 ALA A C 1
ATOM 1760 O O . ALA A 1 225 ? -5.124 6.163 2.842 1.00 97.25 225 ALA A O 1
ATOM 1761 N N . LEU A 1 226 ? -4.514 7.143 0.917 1.00 97.81 226 LEU A N 1
ATOM 1762 C CA . LEU A 1 226 ? -5.466 8.249 1.041 1.00 97.81 226 LEU A CA 1
ATOM 1763 C C . LEU A 1 226 ? -6.913 7.757 1.088 1.00 97.81 226 LEU A C 1
ATOM 1765 O O . LEU A 1 226 ? -7.681 8.225 1.925 1.00 97.81 226 LEU A O 1
ATOM 1769 N N . LEU A 1 227 ? -7.283 6.810 0.219 1.00 97.56 227 LEU A N 1
ATOM 1770 C CA . LEU A 1 227 ? -8.629 6.243 0.205 1.00 97.56 227 LEU A CA 1
ATOM 1771 C C . LEU A 1 227 ? -8.948 5.537 1.529 1.00 97.56 227 LEU A C 1
ATOM 1773 O O . LEU A 1 227 ? -10.024 5.744 2.080 1.00 97.56 227 LEU A O 1
ATOM 1777 N N . LYS A 1 228 ? -8.007 4.758 2.073 1.00 96.81 228 LYS A N 1
ATOM 1778 C CA . LYS A 1 228 ? -8.164 4.078 3.365 1.00 96.81 228 LYS A CA 1
ATOM 1779 C C . LYS A 1 228 ? -8.348 5.076 4.502 1.00 96.81 228 LYS A C 1
ATOM 1781 O O . LYS A 1 228 ? -9.297 4.948 5.266 1.00 96.81 228 LYS A O 1
ATOM 1786 N N . GLY A 1 229 ? -7.483 6.090 4.576 1.00 96.00 229 GLY A N 1
ATOM 1787 C CA . GLY A 1 229 ? -7.580 7.153 5.578 1.00 96.00 229 GLY A CA 1
ATOM 1788 C C . GLY A 1 229 ? -8.903 7.907 5.505 1.00 96.00 229 GLY A C 1
ATOM 1789 O O . GLY A 1 229 ? -9.542 8.140 6.527 1.00 96.00 229 GLY A O 1
ATOM 1790 N N . PHE A 1 230 ? -9.338 8.244 4.290 1.00 96.62 230 PHE A N 1
ATOM 1791 C CA . PHE A 1 230 ? -10.616 8.906 4.057 1.00 96.62 230 PHE A CA 1
ATOM 1792 C C . PHE A 1 230 ? -11.802 8.046 4.505 1.00 96.62 230 PHE A C 1
ATOM 1794 O O . PHE A 1 230 ? -12.682 8.558 5.188 1.00 96.62 230 PHE A O 1
ATOM 1801 N N . LEU A 1 231 ? -11.829 6.754 4.161 1.00 96.06 231 LEU A N 1
ATOM 1802 C CA . LEU A 1 231 ? -12.920 5.862 4.562 1.00 96.06 231 LEU A CA 1
ATOM 1803 C C . LEU A 1 231 ? -12.932 5.614 6.074 1.00 96.06 231 LEU A C 1
ATOM 1805 O O . LEU A 1 231 ? -13.997 5.658 6.674 1.00 96.06 231 LEU A O 1
ATOM 1809 N N . ALA A 1 232 ? -11.771 5.440 6.708 1.00 94.44 232 ALA A N 1
ATOM 1810 C CA . ALA A 1 232 ? -11.686 5.308 8.164 1.00 94.44 232 ALA A CA 1
ATOM 1811 C C . ALA A 1 232 ? -12.183 6.561 8.904 1.00 94.44 232 ALA A C 1
ATOM 1813 O O . ALA A 1 232 ? -12.779 6.463 9.973 1.00 94.44 232 ALA A O 1
ATOM 1814 N N . TRP A 1 233 ? -11.957 7.743 8.325 1.00 94.19 233 TRP A N 1
ATOM 1815 C CA . TRP A 1 233 ? -12.504 8.996 8.837 1.00 94.19 233 TRP A CA 1
ATOM 1816 C C . TRP A 1 233 ? -14.016 9.119 8.599 1.00 94.19 233 TRP A C 1
ATOM 1818 O O . TRP A 1 233 ? -14.747 9.547 9.489 1.00 94.19 233 TRP A O 1
ATOM 1828 N N . ALA A 1 234 ? -14.484 8.774 7.398 1.00 95.44 234 ALA A N 1
ATOM 1829 C CA . ALA A 1 234 ? -15.867 8.980 6.979 1.00 95.44 234 ALA A CA 1
ATOM 1830 C C . ALA A 1 234 ? -16.844 7.962 7.587 1.00 95.44 234 ALA A C 1
ATOM 1832 O O . ALA A 1 234 ? -18.017 8.280 7.782 1.00 95.44 234 ALA A O 1
ATOM 1833 N N . THR A 1 235 ? -16.381 6.742 7.858 1.00 93.94 235 THR A N 1
ATOM 1834 C CA . THR A 1 235 ? -17.212 5.634 8.332 1.00 93.94 235 THR A CA 1
ATOM 1835 C C . THR A 1 235 ? -16.526 4.893 9.468 1.00 93.94 235 THR A C 1
ATOM 1837 O O . THR A 1 235 ? -15.452 4.322 9.288 1.00 93.94 235 THR A O 1
ATOM 1840 N N . VAL A 1 236 ? -17.180 4.866 10.628 1.00 91.25 236 VAL A N 1
ATOM 1841 C CA . VAL A 1 236 ? -16.762 4.059 11.777 1.00 91.25 236 VAL A CA 1
ATOM 1842 C C . VAL A 1 236 ? -17.352 2.665 11.612 1.00 91.25 236 VAL A C 1
ATOM 1844 O O . VAL A 1 236 ? -18.570 2.504 11.621 1.00 91.25 236 VAL A O 1
ATOM 1847 N N . VAL A 1 237 ? -16.488 1.668 11.448 1.00 91.94 237 VAL A N 1
ATOM 1848 C CA . VAL A 1 237 ? -16.876 0.258 11.332 1.00 91.94 237 VAL A CA 1
ATOM 1849 C C . VAL A 1 237 ? -16.330 -0.488 12.551 1.00 91.94 237 VAL A C 1
ATOM 1851 O O . VAL A 1 237 ? -15.181 -0.240 12.932 1.00 91.94 237 VAL A O 1
ATOM 1854 N N . PRO A 1 238 ? -17.127 -1.361 13.192 1.00 91.44 238 PRO A N 1
ATOM 1855 C CA . PRO A 1 238 ? -16.677 -2.079 14.372 1.00 91.44 238 PRO A CA 1
ATOM 1856 C C . PRO A 1 238 ? -15.541 -3.059 14.071 1.00 91.44 238 PRO A C 1
ATOM 1858 O O . PRO A 1 238 ? -15.540 -3.725 13.033 1.00 91.44 238 PRO A O 1
ATOM 1861 N N . ASP A 1 239 ? -14.598 -3.167 15.012 1.00 93.00 239 ASP A N 1
ATOM 1862 C CA . ASP A 1 239 ? -13.465 -4.095 14.934 1.00 93.00 239 ASP A CA 1
ATOM 1863 C C . ASP A 1 239 ? -13.961 -5.543 14.806 1.00 93.00 239 ASP A C 1
ATOM 1865 O O . ASP A 1 239 ? -14.873 -5.970 15.511 1.00 93.00 239 ASP A O 1
ATOM 1869 N N . SER A 1 240 ? -13.321 -6.329 13.942 1.00 91.31 240 SER A N 1
ATOM 1870 C CA . SER A 1 240 ? -13.664 -7.740 13.701 1.00 91.31 240 SER A CA 1
ATOM 1871 C C . SER A 1 240 ? -13.435 -8.668 14.899 1.00 91.31 240 SER A C 1
ATOM 1873 O O . SER A 1 240 ? -13.893 -9.809 14.893 1.00 91.31 240 SER A O 1
ATOM 1875 N N . ILE A 1 241 ? -12.742 -8.188 15.938 1.00 91.19 241 ILE A N 1
ATOM 1876 C CA . ILE A 1 241 ? -12.577 -8.887 17.228 1.00 91.19 241 ILE A CA 1
ATOM 1877 C C . ILE A 1 241 ? -13.623 -8.419 18.261 1.00 91.19 241 ILE A C 1
ATOM 1879 O O . ILE A 1 241 ? -13.683 -8.953 19.363 1.00 91.19 241 ILE A O 1
ATOM 1883 N N . GLY A 1 242 ? -14.430 -7.408 17.939 1.00 91.62 242 GLY A N 1
ATOM 1884 C CA . GLY A 1 242 ? -15.334 -6.766 18.889 1.00 91.62 242 GLY A CA 1
ATOM 1885 C C . GLY A 1 242 ? -14.616 -5.831 19.868 1.00 91.62 242 GLY A C 1
ATOM 1886 O O . GLY A 1 242 ? -13.394 -5.622 19.821 1.00 91.62 242 GLY A O 1
ATOM 1887 N N . TRP A 1 243 ? -15.397 -5.241 20.770 1.00 93.06 243 TRP A N 1
ATOM 1888 C CA . TRP A 1 243 ? -14.924 -4.182 21.663 1.00 93.06 243 TRP A CA 1
ATOM 1889 C C . TRP A 1 243 ? -13.878 -4.649 22.676 1.00 93.06 243 TRP A C 1
ATOM 1891 O O . TRP A 1 243 ? -12.842 -4.002 22.830 1.00 93.06 243 TRP A O 1
ATOM 1901 N N . ASP A 1 244 ? -14.072 -5.813 23.290 1.00 92.56 244 ASP A N 1
ATOM 1902 C CA . ASP A 1 244 ? -13.106 -6.401 24.224 1.00 92.56 244 ASP A CA 1
ATOM 1903 C C . ASP A 1 244 ? -11.743 -6.650 23.569 1.00 92.56 244 ASP A C 1
ATOM 1905 O O . ASP A 1 244 ? -10.684 -6.435 24.171 1.00 92.56 244 ASP A O 1
ATOM 1909 N N . GLY A 1 245 ? -11.759 -7.104 22.313 1.00 90.62 245 GLY A N 1
ATOM 1910 C CA . GLY A 1 245 ? -10.560 -7.278 21.503 1.00 90.62 245 GLY A CA 1
ATOM 1911 C C . GLY A 1 245 ? -9.843 -5.956 21.253 1.00 90.62 245 GLY A C 1
ATOM 1912 O O . GLY A 1 245 ? -8.621 -5.875 21.415 1.00 90.62 245 GLY A O 1
ATOM 1913 N N . CYS A 1 246 ? -10.604 -4.913 20.921 1.00 92.75 246 CYS A N 1
ATOM 1914 C CA . CYS A 1 246 ? -10.085 -3.560 20.763 1.00 92.75 246 CYS A CA 1
ATOM 1915 C C . CYS A 1 246 ? -9.468 -3.026 22.067 1.00 92.75 246 CYS A C 1
ATOM 1917 O O . CYS A 1 246 ? -8.328 -2.558 22.060 1.00 92.75 246 CYS A O 1
ATOM 1919 N N . GLN A 1 247 ? -10.154 -3.155 23.206 1.00 93.81 247 GLN A N 1
ATOM 1920 C CA . GLN A 1 247 ? -9.637 -2.712 24.504 1.00 93.81 247 GLN A CA 1
ATOM 1921 C C . GLN A 1 247 ? -8.332 -3.425 24.874 1.00 93.81 247 GLN A C 1
ATOM 1923 O O . GLN A 1 247 ? -7.370 -2.778 25.289 1.00 93.81 247 GLN A O 1
ATOM 1928 N N . LYS A 1 248 ? -8.260 -4.748 24.673 1.00 92.19 248 LYS A N 1
ATOM 1929 C CA . LYS A 1 248 ? -7.033 -5.535 24.896 1.00 92.19 248 LYS A CA 1
ATOM 1930 C C . LYS A 1 248 ? -5.894 -5.094 23.974 1.00 92.19 248 LYS A C 1
ATOM 1932 O O . LYS A 1 248 ? -4.741 -5.087 24.399 1.00 92.19 248 LYS A O 1
ATOM 1937 N N . ARG A 1 249 ? -6.204 -4.722 22.727 1.00 89.44 249 ARG A N 1
ATOM 1938 C CA . ARG A 1 249 ? -5.238 -4.247 21.722 1.00 89.44 249 ARG A CA 1
ATOM 1939 C C . ARG A 1 249 ? -4.693 -2.855 22.048 1.00 89.44 249 ARG A C 1
ATOM 1941 O O . ARG A 1 249 ? -3.496 -2.632 21.891 1.00 89.44 249 ARG A O 1
ATOM 1948 N N . LEU A 1 250 ? -5.557 -1.941 22.483 1.00 91.06 250 LEU A N 1
ATOM 1949 C CA . LEU A 1 250 ? -5.188 -0.579 22.881 1.00 91.06 250 LEU A CA 1
ATOM 1950 C C . LEU A 1 250 ? -4.505 -0.536 24.254 1.00 91.06 250 LEU A C 1
ATOM 1952 O O . LEU A 1 250 ? -3.677 0.337 24.513 1.00 91.06 250 LEU A O 1
ATOM 1956 N N . GLY A 1 251 ? -4.865 -1.464 25.140 1.00 91.88 251 GLY A N 1
ATOM 1957 C CA . GLY A 1 251 ? -4.500 -1.429 26.549 1.00 91.88 251 GLY A CA 1
ATOM 1958 C C . GLY A 1 251 ? -5.184 -0.280 27.310 1.00 91.88 251 GLY A C 1
ATOM 1959 O O . GLY A 1 251 ? -5.774 0.622 26.707 1.00 91.88 251 GLY A O 1
ATOM 1960 N N . PRO A 1 252 ? -5.094 -0.264 28.652 1.00 92.00 252 PRO A N 1
ATOM 1961 C CA . PRO A 1 252 ? -5.739 0.762 29.475 1.00 92.00 252 PRO A CA 1
ATOM 1962 C C . PRO A 1 252 ? -5.284 2.186 29.131 1.00 92.00 252 PRO A C 1
ATOM 1964 O O . PRO A 1 252 ? -6.108 3.096 29.064 1.00 92.00 252 PRO A O 1
ATOM 1967 N N . ALA A 1 253 ? -3.988 2.366 28.856 1.00 89.50 253 ALA A N 1
ATOM 1968 C CA . ALA A 1 253 ? -3.415 3.654 28.479 1.00 89.50 253 ALA A CA 1
ATOM 1969 C C . ALA A 1 253 ? -3.920 4.139 27.111 1.00 89.50 253 ALA A C 1
ATOM 1971 O O . ALA A 1 253 ? -4.271 5.307 26.974 1.00 89.50 253 ALA A O 1
ATOM 1972 N N . GLY A 1 254 ? -4.015 3.250 26.114 1.00 90.88 254 GLY A N 1
ATOM 1973 C CA . GLY A 1 254 ? -4.537 3.598 24.791 1.00 90.88 254 GLY A CA 1
ATOM 1974 C C . GLY A 1 254 ? -6.021 3.956 24.833 1.00 90.88 254 GLY A C 1
ATOM 1975 O O . GLY A 1 254 ? -6.425 4.972 24.273 1.00 90.88 254 GLY A O 1
ATOM 1976 N N . VAL A 1 255 ? -6.832 3.181 25.561 1.00 93.38 255 VAL A N 1
ATOM 1977 C CA . VAL A 1 255 ? -8.253 3.509 25.772 1.00 93.38 255 VAL A CA 1
ATOM 1978 C C . VAL A 1 255 ? -8.393 4.843 26.515 1.00 93.38 255 VAL A C 1
ATOM 1980 O O . VAL A 1 255 ? -9.174 5.697 26.101 1.00 93.38 255 VAL A O 1
ATOM 1983 N N . GLY A 1 256 ? -7.604 5.060 27.572 1.00 92.88 256 GLY A N 1
ATOM 1984 C CA . GLY A 1 256 ? -7.566 6.326 28.306 1.00 92.88 256 GLY A CA 1
ATOM 1985 C C . GLY A 1 256 ? -7.180 7.512 27.420 1.00 92.88 256 GLY A C 1
ATOM 1986 O O . GLY A 1 256 ? -7.818 8.556 27.497 1.00 92.88 256 GLY A O 1
ATOM 1987 N N . TYR A 1 257 ? -6.207 7.331 26.526 1.00 90.94 257 TYR A N 1
ATOM 1988 C CA . TYR A 1 257 ? -5.769 8.346 25.569 1.00 90.94 257 TYR A CA 1
ATOM 1989 C C . TYR A 1 257 ? -6.887 8.780 24.610 1.00 90.94 257 TYR A C 1
ATOM 1991 O O . TYR A 1 257 ? -7.061 9.975 24.387 1.00 90.94 257 TYR A O 1
ATOM 1999 N N . PHE A 1 258 ? -7.676 7.838 24.082 1.00 93.50 258 PHE A N 1
ATOM 2000 C CA . PHE A 1 258 ? -8.812 8.167 23.210 1.00 93.50 258 PHE A CA 1
ATOM 2001 C C . PHE A 1 258 ? -10.020 8.737 23.972 1.00 93.50 258 PHE A C 1
ATOM 2003 O O . PHE A 1 258 ? -10.771 9.525 23.402 1.00 93.50 258 PHE A O 1
ATOM 2010 N N . ARG A 1 259 ? -10.199 8.379 25.251 1.00 94.06 259 ARG A N 1
ATOM 2011 C CA . ARG A 1 259 ? -11.262 8.922 26.118 1.00 94.06 259 ARG A CA 1
ATOM 2012 C C . ARG A 1 259 ? -10.945 10.313 26.665 1.00 94.06 259 ARG A C 1
ATOM 2014 O O . ARG A 1 259 ? -11.862 11.090 26.947 1.00 94.06 259 ARG A O 1
ATOM 2021 N N . ASP A 1 260 ? -9.668 10.634 26.859 1.00 91.56 260 ASP A N 1
ATOM 2022 C CA . ASP A 1 260 ? -9.261 11.914 27.423 1.00 91.56 260 ASP A CA 1
ATOM 2023 C C . ASP A 1 260 ? -9.460 13.050 26.413 1.00 91.56 260 ASP A C 1
ATOM 2025 O O . ASP A 1 260 ? -8.654 13.277 25.508 1.00 91.56 260 ASP A O 1
ATOM 2029 N N . LYS A 1 261 ? -10.520 13.837 26.632 1.00 85.31 261 LYS A N 1
ATOM 2030 C CA . LYS A 1 261 ? -10.838 15.040 25.847 1.00 85.31 261 LYS A CA 1
ATOM 2031 C C . LYS A 1 261 ? -9.735 16.101 25.877 1.00 85.31 261 LYS A C 1
ATOM 2033 O O . LYS A 1 261 ? -9.784 17.028 25.071 1.00 85.31 261 LYS A O 1
ATOM 2038 N N . LYS A 1 262 ? -8.783 16.018 26.814 1.00 85.31 262 LYS A N 1
ATOM 2039 C CA . LYS A 1 262 ? -7.617 16.911 26.865 1.00 85.31 262 LYS A CA 1
ATOM 2040 C C . LYS A 1 262 ? -6.479 16.446 25.955 1.00 85.31 262 LYS A C 1
ATOM 2042 O O . LYS A 1 262 ? -5.644 17.270 25.597 1.00 85.31 262 LYS A O 1
ATOM 2047 N N . GLY A 1 263 ? -6.425 15.155 25.616 1.00 79.56 263 GLY A N 1
ATOM 2048 C CA . GLY A 1 263 ? -5.374 14.563 24.789 1.00 79.56 263 GLY A CA 1
ATOM 2049 C C . GLY A 1 263 ? -5.670 14.668 23.295 1.00 79.56 263 GLY A C 1
ATOM 2050 O O . GLY A 1 263 ? -4.875 15.234 22.546 1.00 79.56 263 GLY A O 1
ATOM 2051 N N . LEU A 1 264 ? -6.819 14.138 22.867 1.00 89.12 264 LEU A N 1
ATOM 2052 C CA . LEU A 1 264 ? -7.296 14.209 21.485 1.00 89.12 264 LEU A CA 1
ATOM 2053 C C . LEU A 1 264 ? -8.686 14.832 21.445 1.00 89.12 264 LEU A C 1
ATOM 2055 O O . LEU A 1 264 ? -9.645 14.299 22.002 1.00 89.12 264 LEU A O 1
ATOM 2059 N N . ASN A 1 265 ? -8.801 15.955 20.741 1.00 91.69 265 ASN A N 1
ATOM 2060 C CA . ASN A 1 265 ? -10.080 16.601 20.500 1.00 91.69 265 ASN A CA 1
ATOM 2061 C C . ASN A 1 265 ? -10.163 17.057 19.045 1.00 91.69 265 ASN A C 1
ATOM 2063 O O . ASN A 1 265 ? -9.788 18.176 18.689 1.00 91.69 265 ASN A O 1
ATOM 2067 N N . PHE A 1 266 ? -10.653 16.157 18.194 1.00 92.50 266 PHE A N 1
ATOM 2068 C CA . PHE A 1 266 ? -10.828 16.431 16.770 1.00 92.50 266 PHE A CA 1
ATOM 2069 C C . PHE A 1 266 ? -11.977 17.408 16.486 1.00 92.50 266 PHE A C 1
ATOM 2071 O O . PHE A 1 266 ? -11.988 18.015 15.417 1.00 92.50 266 PHE A O 1
ATOM 2078 N N . GLU A 1 267 ? -12.911 17.585 17.426 1.00 92.75 267 GLU A N 1
ATOM 2079 C CA . GLU A 1 267 ? -14.049 18.498 17.278 1.00 92.75 267 GLU A CA 1
ATOM 2080 C C . GLU A 1 267 ? -13.634 19.959 17.496 1.00 92.75 267 GLU A C 1
ATOM 2082 O O . GLU A 1 267 ? -14.022 20.832 16.721 1.00 92.75 267 GLU A O 1
ATOM 2087 N N . THR A 1 268 ? -12.827 20.238 18.526 1.00 95.00 268 THR A N 1
ATOM 2088 C CA . THR A 1 268 ? -12.449 21.615 18.887 1.00 95.00 268 THR A CA 1
ATOM 2089 C C . THR A 1 268 ? -11.040 22.001 18.451 1.00 95.00 268 THR A C 1
ATOM 2091 O O . THR A 1 268 ? -10.797 23.167 18.149 1.00 95.00 268 THR A O 1
ATOM 2094 N N . GLU A 1 269 ? -10.100 21.052 18.403 1.00 95.12 269 GLU A N 1
ATOM 2095 C CA . GLU A 1 269 ? -8.678 21.312 18.141 1.00 95.12 269 GLU A CA 1
ATOM 2096 C C . GLU A 1 269 ? -8.083 20.345 17.093 1.00 95.12 269 GLU A C 1
ATOM 2098 O O . GLU A 1 269 ? -7.127 19.609 17.375 1.00 95.12 269 GLU A O 1
ATOM 2103 N N . PRO A 1 270 ? -8.591 20.346 15.845 1.00 93.19 270 PRO A N 1
ATOM 2104 C CA . PRO A 1 270 ? -8.183 19.379 14.824 1.00 93.19 270 PRO A CA 1
ATOM 2105 C C . PRO A 1 270 ? -6.691 19.469 14.472 1.00 93.19 270 PRO A C 1
ATOM 2107 O O . PRO A 1 270 ? -6.036 18.444 14.297 1.00 93.19 270 PRO A O 1
ATOM 2110 N N . PHE A 1 271 ? -6.119 20.677 14.420 1.00 94.38 271 PHE A N 1
ATOM 2111 C CA . PHE A 1 271 ? -4.696 20.865 14.114 1.00 94.38 271 PHE A CA 1
ATOM 2112 C C . PHE A 1 271 ? -3.778 20.432 15.263 1.00 94.38 271 PHE A C 1
ATOM 2114 O O . PHE A 1 271 ? -2.737 19.829 15.013 1.00 94.38 271 PHE A O 1
ATOM 2121 N N . SER A 1 272 ? -4.164 20.703 16.514 1.00 94.25 272 SER A N 1
ATOM 2122 C CA . SER A 1 272 ? -3.415 20.252 17.698 1.00 94.25 272 SER A CA 1
ATOM 2123 C C . SER A 1 272 ? -3.383 18.724 17.746 1.00 94.25 272 SER A C 1
ATOM 2125 O O . SER A 1 272 ? -2.312 18.120 17.823 1.00 94.25 272 SER A O 1
ATOM 2127 N N . SER A 1 273 ? -4.552 18.102 17.550 1.00 93.00 273 SER A N 1
ATOM 2128 C CA . SER A 1 273 ? -4.707 16.647 17.469 1.00 93.00 273 SER A CA 1
ATOM 2129 C C . SER A 1 273 ? -3.899 16.051 16.310 1.00 93.00 273 SER A C 1
ATOM 2131 O O . SER A 1 273 ? -3.234 15.034 16.483 1.00 93.00 273 SER A O 1
ATOM 2133 N N . PHE A 1 274 ? -3.867 16.713 15.147 1.00 93.31 274 PHE A N 1
ATOM 2134 C CA . PHE A 1 274 ? -3.030 16.311 14.013 1.00 93.31 274 PHE A CA 1
ATOM 2135 C C . PHE A 1 274 ? -1.540 16.276 14.358 1.00 93.31 274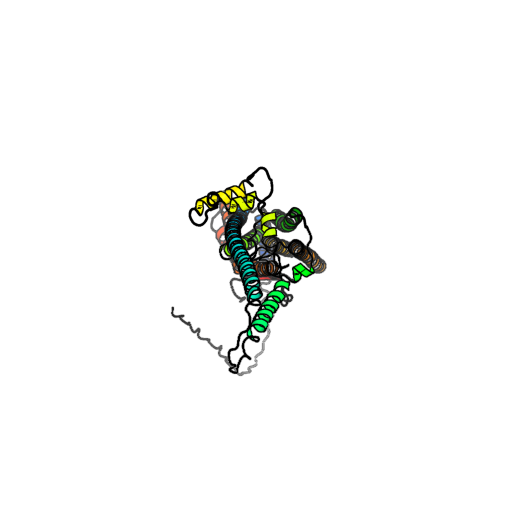 PHE A C 1
ATOM 2137 O O . PHE A 1 274 ? -0.878 15.269 14.112 1.00 93.31 274 PHE A O 1
ATOM 2144 N N . PHE A 1 275 ? -0.999 17.339 14.959 1.00 93.38 275 PHE A N 1
ATOM 2145 C CA . PHE A 1 275 ? 0.411 17.353 15.354 1.00 93.38 275 PHE A CA 1
ATOM 2146 C C . PHE A 1 275 ? 0.710 16.385 16.501 1.00 93.38 275 PHE A C 1
ATOM 2148 O O . PHE A 1 275 ? 1.802 15.819 16.531 1.00 93.38 275 PHE A O 1
ATOM 2155 N N . ALA A 1 276 ? -0.237 16.156 17.415 1.00 90.50 276 ALA A N 1
ATOM 2156 C CA . ALA A 1 276 ? -0.108 15.149 18.464 1.00 90.50 276 ALA A CA 1
ATOM 2157 C C . ALA A 1 276 ? 0.003 13.737 17.870 1.00 90.50 276 ALA A C 1
ATOM 2159 O O . ALA A 1 276 ? 0.939 13.013 18.207 1.00 90.50 276 ALA A O 1
ATOM 2160 N N . VAL A 1 277 ? -0.880 13.392 16.927 1.00 91.00 277 VAL A N 1
ATOM 2161 C CA . VAL A 1 277 ? -0.840 12.128 16.175 1.00 91.00 277 VAL A CA 1
ATOM 2162 C C . VAL A 1 277 ? 0.461 12.000 15.387 1.00 91.00 277 VAL A C 1
ATOM 2164 O O . VAL A 1 277 ? 1.155 10.995 15.498 1.00 91.00 277 VAL A O 1
ATOM 2167 N N . LEU A 1 278 ? 0.847 13.038 14.640 1.00 90.88 278 LEU A N 1
ATOM 2168 C CA . LEU A 1 278 ? 2.088 13.035 13.865 1.00 90.88 278 LEU A CA 1
ATOM 2169 C C . LEU A 1 278 ? 3.317 12.831 14.761 1.00 90.88 278 LEU A C 1
ATOM 2171 O O . LEU A 1 278 ? 4.231 12.093 14.404 1.00 90.88 278 LEU A O 1
ATOM 2175 N N . LYS A 1 279 ? 3.344 13.479 15.930 1.00 90.00 279 LYS A N 1
ATOM 2176 C CA . LYS A 1 279 ? 4.414 13.324 16.917 1.00 90.00 279 LYS A CA 1
ATOM 2177 C C . LYS A 1 279 ? 4.447 11.902 17.477 1.00 90.00 279 LYS A C 1
ATOM 2179 O O . LYS A 1 279 ? 5.537 11.359 17.629 1.00 90.00 279 LYS A O 1
ATOM 2184 N N . LEU A 1 280 ? 3.285 11.316 17.766 1.00 85.75 280 LEU A N 1
ATOM 2185 C CA . LEU A 1 280 ? 3.154 9.946 18.265 1.00 85.75 280 LEU A CA 1
ATOM 2186 C C . LEU A 1 280 ? 3.693 8.941 17.234 1.00 85.75 280 LEU A C 1
ATOM 2188 O O . LEU A 1 280 ? 4.523 8.107 17.585 1.00 85.75 280 LEU A O 1
ATOM 2192 N N . GLU A 1 281 ? 3.323 9.103 15.963 1.00 86.81 281 GLU A N 1
ATOM 2193 C CA . GLU A 1 281 ? 3.776 8.258 14.851 1.00 86.81 281 GLU A CA 1
ATOM 2194 C C . GLU A 1 281 ? 5.276 8.412 14.549 1.00 86.81 281 GLU A C 1
ATOM 2196 O O . GLU A 1 281 ? 5.994 7.419 14.453 1.00 86.81 281 GLU A O 1
ATOM 2201 N N . LEU A 1 282 ? 5.781 9.647 14.419 1.00 85.31 282 LEU A N 1
ATOM 2202 C CA . LEU A 1 282 ? 7.176 9.896 14.028 1.00 85.31 282 LEU A CA 1
ATOM 2203 C C . LEU A 1 282 ? 8.183 9.546 15.119 1.00 85.31 282 LEU A C 1
ATOM 2205 O O . LEU A 1 282 ? 9.261 9.035 14.826 1.00 85.31 282 LEU A O 1
ATOM 2209 N N . LEU A 1 283 ? 7.873 9.888 16.367 1.00 83.94 283 LEU A N 1
ATOM 2210 C CA . LEU A 1 283 ? 8.787 9.665 17.484 1.00 83.94 283 LEU A CA 1
ATOM 2211 C C . LEU A 1 283 ? 8.530 8.317 18.172 1.00 83.94 283 LEU A C 1
ATOM 2213 O O . LEU A 1 283 ? 9.234 8.006 19.131 1.00 83.94 283 LEU A O 1
ATOM 2217 N N . GLY A 1 284 ? 7.532 7.545 17.712 1.00 69.00 284 GLY A N 1
ATOM 2218 C CA . GLY A 1 284 ? 7.130 6.272 18.317 1.00 69.00 284 GLY A CA 1
ATOM 2219 C C . GLY A 1 284 ? 6.921 6.401 19.826 1.00 69.00 284 GLY A C 1
ATOM 2220 O O . GLY A 1 284 ? 7.411 5.564 20.585 1.00 69.00 284 GLY A O 1
ATOM 2221 N N . VAL A 1 285 ? 6.337 7.525 20.268 1.00 50.03 285 VAL A N 1
ATOM 2222 C CA . VAL A 1 285 ? 6.540 8.023 21.636 1.00 50.03 285 VAL A CA 1
ATOM 2223 C C . VAL A 1 285 ? 6.024 7.042 22.674 1.00 50.03 285 VAL A C 1
ATOM 2225 O O . VAL A 1 285 ? 4.851 6.682 22.700 1.00 50.03 285 VAL A O 1
ATOM 2228 N N . TRP A 1 286 ? 6.943 6.739 23.585 1.00 50.75 286 TRP A N 1
ATOM 2229 C CA . TRP A 1 286 ? 6.772 6.207 24.926 1.00 50.75 286 TRP A CA 1
ATOM 2230 C C . TRP A 1 286 ? 5.582 6.833 25.665 1.00 50.75 286 TRP A C 1
ATOM 2232 O O . TRP A 1 286 ? 5.737 7.826 26.379 1.00 50.75 286 TRP A O 1
ATOM 2242 N N . TYR A 1 287 ? 4.401 6.238 25.556 1.00 48.22 287 TYR A N 1
ATOM 2243 C CA . TYR A 1 287 ? 3.389 6.417 26.587 1.00 48.22 287 TYR A CA 1
ATOM 2244 C C . TYR A 1 287 ? 3.646 5.330 27.642 1.00 48.22 287 TYR A C 1
ATOM 2246 O O . TYR A 1 287 ? 3.608 4.135 27.351 1.00 48.22 287 TYR A O 1
ATOM 2254 N N . GLU A 1 288 ? 4.056 5.757 28.839 1.00 56.66 288 GLU A N 1
ATOM 2255 C CA . GLU A 1 288 ? 4.294 4.900 30.018 1.00 56.66 288 GLU A CA 1
ATOM 2256 C C . GLU A 1 288 ? 5.393 3.820 29.895 1.00 56.66 288 GLU A C 1
ATOM 2258 O O . GLU A 1 288 ? 5.416 2.854 30.652 1.00 56.66 288 GLU A O 1
ATOM 2263 N N . GLY A 1 289 ? 6.360 3.983 28.985 1.00 60.34 289 GLY A N 1
ATOM 2264 C CA . GLY A 1 289 ? 7.519 3.078 28.894 1.00 60.34 289 GLY A CA 1
ATOM 2265 C C . GLY A 1 289 ? 7.222 1.712 28.264 1.00 60.34 289 GLY A C 1
ATOM 2266 O O . GLY A 1 289 ? 8.074 0.823 28.312 1.00 60.34 289 GLY A O 1
ATOM 2267 N N . SER A 1 290 ? 6.052 1.539 27.641 1.00 59.38 290 SER A N 1
ATOM 2268 C CA . SER A 1 290 ? 5.758 0.364 26.819 1.00 59.38 290 SER A CA 1
ATOM 2269 C C . SER A 1 290 ? 6.060 0.646 25.341 1.00 59.38 290 SER A C 1
ATOM 2271 O O . SER A 1 290 ? 5.678 1.678 24.795 1.00 59.38 290 SER A O 1
ATOM 2273 N N . TYR A 1 291 ? 6.776 -0.269 24.684 1.00 56.16 291 TYR A N 1
ATOM 2274 C CA . TYR A 1 291 ? 7.197 -0.155 23.277 1.00 56.16 291 TYR A CA 1
ATOM 2275 C C . TYR A 1 291 ? 6.115 -0.614 22.286 1.00 56.16 291 TYR A C 1
ATOM 2277 O O . TYR A 1 291 ? 6.421 -1.041 21.170 1.00 56.16 291 TYR A O 1
ATOM 2285 N N . HIS A 1 292 ? 4.845 -0.613 22.685 1.00 66.75 292 HIS A N 1
ATOM 2286 C CA . HIS A 1 292 ? 3.794 -1.175 21.851 1.00 66.75 292 HIS A CA 1
ATOM 2287 C C . HIS A 1 292 ? 3.181 -0.092 20.966 1.00 66.75 292 HIS A C 1
ATOM 2289 O O . HIS A 1 292 ? 2.479 0.795 21.442 1.00 66.75 292 HIS A O 1
ATOM 2295 N N . HIS A 1 293 ? 3.456 -0.180 19.660 1.00 70.88 293 HIS A N 1
ATOM 2296 C CA . HIS A 1 293 ? 2.746 0.595 18.646 1.00 70.88 293 HIS A CA 1
ATOM 2297 C C . HIS A 1 293 ? 1.238 0.409 18.824 1.00 70.88 293 HIS A C 1
ATOM 2299 O O . HIS A 1 293 ? 0.742 -0.722 18.778 1.00 70.88 293 HIS A O 1
ATOM 2305 N N . ILE A 1 294 ? 0.528 1.522 19.020 1.00 78.88 294 ILE A N 1
ATOM 2306 C CA . ILE A 1 294 ? -0.928 1.533 19.128 1.00 78.88 294 ILE A CA 1
ATOM 2307 C C . ILE A 1 294 ? -1.481 1.014 17.804 1.00 78.88 294 ILE A C 1
ATOM 2309 O O . ILE A 1 294 ? -1.227 1.577 16.742 1.00 78.88 294 ILE A O 1
ATOM 2313 N N . ARG A 1 295 ? -2.215 -0.095 17.866 1.00 83.94 295 ARG A N 1
ATOM 2314 C CA . ARG A 1 295 ? -2.922 -0.634 16.707 1.00 83.94 295 ARG A CA 1
ATOM 2315 C C . ARG A 1 295 ? -4.360 -0.153 16.734 1.00 83.94 295 ARG A C 1
ATOM 2317 O O . ARG A 1 295 ? -5.024 -0.226 17.764 1.00 83.94 295 ARG A O 1
ATOM 2324 N N . PHE A 1 296 ? -4.822 0.306 15.584 1.00 89.69 296 PHE A N 1
ATOM 2325 C CA . PHE A 1 296 ? -6.152 0.870 15.408 1.00 89.69 296 PHE A CA 1
ATOM 2326 C C . PHE A 1 296 ? -7.238 -0.202 15.523 1.00 89.69 296 PHE A C 1
ATOM 2328 O O . PHE A 1 296 ? -7.029 -1.359 15.143 1.00 89.69 296 PHE A O 1
ATOM 2335 N N . CYS A 1 297 ? -8.397 0.200 16.042 1.00 89.69 297 CYS A N 1
ATOM 2336 C CA . CYS A 1 297 ? -9.606 -0.627 16.049 1.00 89.69 297 CYS A CA 1
ATOM 2337 C C . CYS A 1 297 ? -10.537 -0.276 14.881 1.00 89.69 297 CYS A C 1
ATOM 2339 O O . CYS A 1 297 ? -11.267 -1.133 14.404 1.00 89.69 297 CYS A O 1
ATOM 2341 N N . GLY A 1 298 ? -10.458 0.958 14.365 1.00 81.69 298 GLY A N 1
ATOM 2342 C CA . GLY A 1 298 ? -11.258 1.427 13.228 1.00 81.69 298 GLY A CA 1
ATOM 2343 C C . GLY A 1 298 ? -10.681 1.089 11.850 1.00 81.69 298 GLY A C 1
ATOM 2344 O O . GLY A 1 298 ? -10.943 1.814 10.895 1.00 81.69 298 GLY A O 1
ATOM 2345 N N . ASP A 1 299 ? -9.858 0.043 11.720 1.00 86.19 299 ASP A N 1
ATOM 2346 C CA . ASP A 1 299 ? -9.147 -0.264 10.468 1.00 86.19 299 ASP A CA 1
ATOM 2347 C C . ASP A 1 299 ? -9.964 -1.106 9.459 1.00 86.19 299 ASP A C 1
ATOM 2349 O O . ASP A 1 299 ? -9.433 -1.960 8.755 1.00 86.19 299 ASP A O 1
ATOM 2353 N N . MET A 1 300 ? -11.279 -0.907 9.395 1.00 77.81 300 MET A N 1
ATOM 2354 C CA . MET A 1 300 ? -12.241 -1.944 8.978 1.00 77.81 300 MET A CA 1
ATOM 2355 C C . MET A 1 300 ? -12.983 -1.635 7.657 1.00 77.81 300 MET A C 1
ATOM 2357 O O . MET A 1 300 ? -14.203 -1.690 7.595 1.00 77.81 300 MET A O 1
ATOM 2361 N N . MET A 1 301 ? -12.269 -1.262 6.587 1.00 88.75 301 MET A N 1
ATOM 2362 C CA . MET A 1 301 ? -12.889 -1.037 5.255 1.00 88.75 301 MET A CA 1
ATOM 2363 C C . MET A 1 301 ? -12.177 -1.770 4.116 1.00 88.75 301 MET A C 1
ATOM 2365 O O . MET A 1 301 ? -12.808 -2.277 3.191 1.00 88.75 301 MET A O 1
ATOM 2369 N N . PHE A 1 302 ? -10.845 -1.792 4.150 1.00 96.06 302 PHE A N 1
ATOM 2370 C CA . PHE A 1 302 ? -10.024 -2.698 3.352 1.00 96.06 302 PHE A CA 1
ATOM 2371 C C . PHE A 1 302 ? -8.635 -2.836 3.974 1.00 96.06 302 PHE A C 1
ATOM 2373 O O . PHE A 1 302 ? -8.141 -1.890 4.590 1.00 96.06 302 PHE A O 1
ATOM 2380 N N . SER A 1 303 ? -7.987 -3.994 3.838 1.00 96.12 303 SER A N 1
ATOM 2381 C CA . SER A 1 303 ? -6.752 -4.277 4.583 1.00 96.12 303 SER A CA 1
ATOM 2382 C C . SER A 1 303 ? -5.537 -3.488 4.086 1.00 96.12 303 SER A C 1
ATOM 2384 O O . SER A 1 303 ? -5.220 -3.493 2.894 1.00 96.12 303 SER A O 1
ATOM 2386 N N . GLY A 1 304 ? -4.834 -2.847 5.032 1.00 95.56 304 GLY A N 1
ATOM 2387 C CA . GLY A 1 304 ? -3.611 -2.084 4.781 1.00 95.56 304 GLY A CA 1
ATOM 2388 C C . GLY A 1 304 ? -2.460 -2.950 4.275 1.00 95.56 304 GLY A C 1
ATOM 2389 O O . GLY A 1 304 ? -1.902 -2.716 3.202 1.00 95.56 304 GLY A O 1
ATOM 2390 N N . HIS A 1 305 ? -2.151 -3.994 5.042 1.00 94.94 305 HIS A N 1
ATOM 2391 C CA . HIS A 1 305 ? -1.120 -4.984 4.736 1.00 94.94 305 HIS A CA 1
ATOM 2392 C C . HIS A 1 305 ? -1.348 -5.642 3.378 1.00 94.94 305 HIS A C 1
ATOM 2394 O O . HIS A 1 305 ? -0.435 -5.657 2.549 1.00 94.94 305 HIS A O 1
ATOM 2400 N N . THR A 1 306 ? -2.582 -6.076 3.102 1.00 96.88 306 THR A N 1
ATOM 2401 C CA . THR A 1 306 ? -2.908 -6.756 1.845 1.00 96.88 306 THR A CA 1
ATOM 2402 C C . THR A 1 306 ? -2.724 -5.846 0.637 1.00 96.88 306 THR A C 1
ATOM 2404 O O . THR A 1 306 ? -2.148 -6.286 -0.360 1.00 96.88 306 THR A O 1
ATOM 2407 N N . TYR A 1 307 ? -3.160 -4.577 0.685 1.00 97.75 307 TYR A N 1
ATOM 2408 C CA . TYR A 1 307 ? -2.991 -3.712 -0.485 1.00 97.75 307 TYR A CA 1
ATOM 2409 C C . TYR A 1 307 ? -1.519 -3.351 -0.719 1.00 97.75 307 TYR A C 1
ATOM 2411 O O . TYR A 1 307 ? -1.086 -3.294 -1.871 1.00 97.75 307 TYR A O 1
ATOM 2419 N N . VAL A 1 308 ? -0.734 -3.136 0.347 1.00 97.19 308 VAL A N 1
ATOM 2420 C CA . VAL A 1 308 ? 0.711 -2.883 0.241 1.00 97.19 308 VAL A CA 1
ATOM 2421 C C . VAL A 1 308 ? 1.393 -4.108 -0.370 1.00 97.19 308 VAL A C 1
ATOM 2423 O O . VAL A 1 308 ? 2.036 -3.995 -1.416 1.00 97.19 308 VAL A O 1
ATOM 2426 N N . CYS A 1 309 ? 1.188 -5.292 0.211 1.00 97.69 309 CYS A N 1
ATOM 2427 C CA . CYS A 1 309 ? 1.742 -6.544 -0.299 1.00 97.69 309 CYS A CA 1
ATOM 2428 C C . CYS A 1 309 ? 1.334 -6.786 -1.763 1.00 97.69 309 CYS A C 1
ATOM 2430 O O . CYS A 1 309 ? 2.182 -7.117 -2.594 1.00 97.69 309 CYS A O 1
ATOM 2432 N N . GLY A 1 310 ? 0.068 -6.533 -2.105 1.00 97.50 310 GLY A N 1
ATOM 2433 C CA . GLY A 1 310 ? -0.484 -6.675 -3.450 1.00 97.50 310 GLY A CA 1
ATOM 2434 C C . GLY A 1 310 ? 0.143 -5.729 -4.479 1.00 97.50 310 GLY A C 1
ATOM 2435 O O . GLY A 1 310 ? 0.630 -6.195 -5.510 1.00 97.50 310 GLY A O 1
ATOM 2436 N N . VAL A 1 311 ? 0.183 -4.415 -4.210 1.00 98.12 311 VAL A N 1
ATOM 2437 C CA . VAL A 1 311 ? 0.771 -3.419 -5.132 1.00 98.12 311 VAL A CA 1
ATOM 2438 C C . VAL A 1 311 ? 2.229 -3.749 -5.423 1.00 98.12 311 VAL A C 1
ATOM 2440 O O . VAL A 1 311 ? 2.648 -3.752 -6.581 1.00 98.12 311 VAL A O 1
ATOM 2443 N N . PHE A 1 312 ? 3.009 -4.037 -4.382 1.00 98.31 312 PHE A N 1
ATOM 2444 C CA . PHE A 1 312 ? 4.437 -4.283 -4.540 1.00 98.31 312 PHE A CA 1
ATOM 2445 C C . PHE A 1 312 ? 4.744 -5.672 -5.109 1.00 98.31 312 PHE A C 1
ATOM 2447 O O . PHE A 1 312 ? 5.698 -5.804 -5.875 1.00 98.31 312 PHE A O 1
ATOM 2454 N N . SER A 1 313 ? 3.906 -6.682 -4.853 1.00 98.00 313 SER A N 1
ATOM 2455 C CA . SER A 1 313 ? 3.990 -7.977 -5.543 1.00 98.00 313 SER A CA 1
ATOM 2456 C C . SER A 1 313 ? 3.707 -7.836 -7.039 1.00 98.00 313 SER A C 1
ATOM 2458 O O . SER A 1 313 ? 4.454 -8.373 -7.856 1.00 98.00 313 SER A O 1
ATOM 2460 N N . LEU A 1 314 ? 2.697 -7.049 -7.429 1.00 97.44 314 LEU A N 1
ATOM 2461 C CA . LEU A 1 314 ? 2.469 -6.722 -8.840 1.00 97.44 314 LEU A CA 1
ATOM 2462 C C . LEU A 1 314 ? 3.651 -5.951 -9.438 1.00 97.44 314 LEU A C 1
ATOM 2464 O O . LEU A 1 314 ? 4.056 -6.240 -10.561 1.00 97.44 314 LEU A O 1
ATOM 2468 N N . GLY A 1 315 ? 4.247 -5.034 -8.672 1.00 97.75 315 GLY A N 1
ATOM 2469 C CA . GLY A 1 315 ? 5.486 -4.345 -9.033 1.00 97.75 315 GLY A CA 1
ATOM 2470 C C . GLY A 1 315 ? 6.634 -5.300 -9.350 1.00 97.75 315 GLY A C 1
ATOM 2471 O O . GLY A 1 315 ? 7.251 -5.195 -10.407 1.00 97.75 315 GLY A O 1
ATOM 2472 N N . LEU A 1 316 ? 6.896 -6.263 -8.466 1.00 98.06 316 LEU A N 1
ATOM 2473 C CA . LEU A 1 316 ? 7.938 -7.275 -8.657 1.00 98.06 316 LEU A CA 1
ATOM 2474 C C . LEU A 1 316 ? 7.683 -8.137 -9.896 1.00 98.06 316 LEU A C 1
ATOM 2476 O O . LEU A 1 316 ? 8.615 -8.454 -10.637 1.00 98.06 316 LEU A O 1
ATOM 2480 N N . TYR A 1 317 ? 6.421 -8.481 -10.151 1.00 97.25 317 TYR A N 1
ATOM 2481 C CA . TYR A 1 317 ? 6.049 -9.199 -11.362 1.00 97.25 317 TYR A CA 1
ATOM 2482 C C . TYR A 1 317 ? 6.260 -8.346 -12.625 1.00 97.25 317 TYR A C 1
ATOM 2484 O O . TYR A 1 317 ? 6.820 -8.842 -13.601 1.00 97.25 317 TYR A O 1
ATOM 2492 N N . ASP A 1 318 ? 5.897 -7.057 -12.612 1.00 96.75 318 ASP A N 1
ATOM 2493 C CA . ASP A 1 318 ? 6.135 -6.127 -13.732 1.00 96.75 318 ASP A CA 1
ATOM 2494 C C . ASP A 1 318 ? 7.644 -5.956 -14.011 1.00 96.75 318 ASP A C 1
ATOM 2496 O O . ASP A 1 318 ? 8.075 -5.992 -15.167 1.00 96.75 318 ASP A O 1
ATOM 2500 N N . ALA A 1 319 ? 8.476 -5.891 -12.960 1.00 96.62 319 ALA A N 1
ATOM 2501 C CA . ALA A 1 319 ? 9.934 -5.899 -13.102 1.00 96.62 319 ALA A CA 1
ATOM 2502 C C . ALA A 1 319 ? 10.430 -7.161 -13.816 1.00 96.62 319 ALA A C 1
ATOM 2504 O O . ALA A 1 319 ? 11.229 -7.080 -14.750 1.00 96.62 319 ALA A O 1
ATOM 2505 N N . LEU A 1 320 ? 9.943 -8.336 -13.403 1.00 96.62 320 LEU A N 1
ATOM 2506 C CA . LEU A 1 320 ? 10.317 -9.608 -14.016 1.00 96.62 320 LEU A CA 1
ATOM 2507 C C . LEU A 1 320 ? 9.953 -9.645 -15.503 1.00 96.62 320 LEU A C 1
ATOM 2509 O O . LEU A 1 320 ? 10.721 -10.174 -16.310 1.00 96.62 320 LEU A O 1
ATOM 2513 N N . LEU A 1 321 ? 8.799 -9.090 -15.886 1.00 94.81 321 LEU A N 1
ATOM 2514 C CA . LEU A 1 321 ? 8.404 -9.001 -17.292 1.00 94.81 321 LEU A CA 1
ATOM 2515 C C . LEU A 1 321 ? 9.411 -8.183 -18.105 1.00 94.81 321 LEU A C 1
ATOM 2517 O O . LEU A 1 321 ? 9.783 -8.630 -19.191 1.00 94.81 321 LEU A O 1
ATOM 2521 N N . GLY A 1 322 ? 9.890 -7.059 -17.565 1.00 93.62 322 GLY A N 1
ATOM 2522 C CA . GLY A 1 322 ? 10.959 -6.263 -18.171 1.00 93.62 322 GLY A CA 1
ATOM 2523 C C . GLY A 1 322 ? 12.280 -7.032 -18.264 1.00 93.62 322 GLY A C 1
ATOM 2524 O O . GLY A 1 322 ? 12.828 -7.197 -19.351 1.00 93.62 322 GLY A O 1
ATOM 2525 N N . LEU A 1 323 ? 12.744 -7.605 -17.149 1.00 95.00 323 LEU A N 1
ATOM 2526 C CA . LEU A 1 323 ? 14.019 -8.335 -17.062 1.00 95.00 323 LEU A CA 1
ATOM 2527 C C . LEU A 1 323 ? 14.100 -9.553 -17.992 1.00 95.00 323 LEU A C 1
ATOM 2529 O O . LEU A 1 323 ? 15.173 -9.918 -18.463 1.00 95.00 323 LEU A O 1
ATOM 2533 N N . THR A 1 324 ? 12.963 -10.196 -18.251 1.00 96.31 324 THR A N 1
ATOM 2534 C CA . THR A 1 324 ? 12.877 -11.397 -19.093 1.00 96.31 324 THR A CA 1
ATOM 2535 C C . THR A 1 324 ? 12.406 -11.097 -20.518 1.00 96.31 324 THR A C 1
ATOM 2537 O O . THR A 1 324 ? 12.108 -12.028 -21.268 1.00 96.31 324 THR A O 1
ATOM 2540 N N . ALA A 1 325 ? 12.287 -9.823 -20.912 1.00 94.38 325 ALA A N 1
ATOM 2541 C CA . ALA A 1 325 ? 11.772 -9.438 -22.228 1.00 94.38 325 ALA A CA 1
ATOM 2542 C C . ALA A 1 325 ? 12.628 -9.996 -23.379 1.00 94.38 325 ALA A C 1
ATOM 2544 O O . ALA A 1 325 ? 12.076 -10.522 -24.346 1.00 94.38 325 ALA A O 1
ATOM 2545 N N . THR A 1 326 ? 13.954 -9.967 -23.222 1.00 94.12 326 THR A N 1
ATOM 2546 C CA . THR A 1 326 ? 14.949 -10.429 -24.208 1.00 94.12 326 THR A CA 1
ATOM 2547 C C . THR A 1 326 ? 15.254 -11.928 -24.130 1.00 94.12 326 THR A C 1
ATOM 2549 O O . THR A 1 326 ? 16.024 -12.451 -24.934 1.00 94.12 326 THR A O 1
ATOM 2552 N N . TRP A 1 327 ? 14.676 -12.647 -23.164 1.00 95.81 327 TRP A N 1
ATOM 2553 C CA . TRP A 1 327 ? 14.966 -14.065 -22.960 1.00 95.81 327 TRP A CA 1
ATOM 2554 C C . TRP A 1 327 ? 14.244 -14.938 -23.988 1.00 95.81 327 TRP A C 1
ATOM 2556 O O . TRP A 1 327 ? 13.127 -14.637 -24.419 1.00 95.81 327 TRP A O 1
ATOM 2566 N N . ALA A 1 328 ? 14.847 -16.083 -24.319 1.00 96.75 328 ALA A N 1
ATOM 2567 C CA . ALA A 1 328 ? 14.220 -17.078 -25.181 1.00 96.75 328 ALA A CA 1
ATOM 2568 C C . ALA A 1 328 ? 12.861 -17.537 -24.600 1.00 96.75 328 ALA A C 1
ATOM 2570 O O . ALA A 1 328 ? 12.769 -17.775 -23.388 1.00 96.75 328 ALA A O 1
ATOM 2571 N N . PRO A 1 329 ? 11.813 -17.734 -25.429 1.00 94.75 329 PRO A N 1
ATOM 2572 C CA . PRO A 1 329 ? 10.470 -18.087 -24.957 1.00 94.75 329 PRO A CA 1
ATOM 2573 C C . PRO A 1 329 ? 10.425 -19.314 -24.036 1.00 94.75 329 PRO A C 1
ATOM 2575 O O . PRO A 1 329 ? 9.682 -19.309 -23.055 1.00 94.75 329 PRO A O 1
ATOM 2578 N N . VAL A 1 330 ? 11.269 -20.315 -24.321 1.00 96.69 330 VAL A N 1
ATOM 2579 C CA . VAL A 1 330 ? 11.382 -21.574 -23.564 1.00 96.69 330 VAL A CA 1
ATOM 2580 C C . VAL A 1 330 ? 11.762 -21.334 -22.100 1.00 96.69 330 VAL A C 1
ATOM 2582 O O . VAL A 1 330 ? 11.260 -22.026 -21.226 1.00 96.69 330 VAL A O 1
ATOM 2585 N N . MET A 1 331 ? 12.597 -20.329 -21.820 1.00 97.06 331 MET A N 1
ATOM 2586 C CA . MET A 1 331 ? 12.999 -19.965 -20.454 1.00 97.06 331 MET A CA 1
ATOM 2587 C C . MET A 1 331 ? 12.081 -18.900 -19.852 1.00 97.06 331 MET A C 1
ATOM 2589 O O . MET A 1 331 ? 11.761 -18.932 -18.666 1.00 97.06 331 MET A O 1
ATOM 2593 N N . ARG A 1 332 ? 11.629 -17.954 -20.679 1.00 94.44 332 ARG A N 1
ATOM 2594 C CA . ARG A 1 332 ? 10.832 -16.797 -20.262 1.00 94.44 332 ARG A CA 1
ATOM 2595 C C . ARG A 1 332 ? 9.502 -17.192 -19.622 1.00 94.44 332 ARG A C 1
ATOM 2597 O O . ARG A 1 332 ? 9.149 -16.666 -18.572 1.00 94.44 332 ARG A O 1
ATOM 2604 N N . VAL A 1 333 ? 8.753 -18.093 -20.258 1.00 93.12 333 VAL A N 1
ATOM 2605 C CA . VAL A 1 333 ? 7.417 -18.501 -19.794 1.00 93.12 333 VAL A CA 1
ATOM 2606 C C . VAL A 1 333 ? 7.453 -19.220 -18.437 1.00 93.12 333 VAL A C 1
ATOM 2608 O O . VAL A 1 333 ? 6.771 -18.744 -17.528 1.00 93.12 333 VAL A O 1
ATOM 2611 N N . PRO A 1 334 ? 8.234 -20.303 -18.234 1.00 95.12 334 PRO A N 1
ATOM 2612 C CA . PRO A 1 334 ? 8.229 -21.017 -16.957 1.00 95.12 334 PRO A CA 1
ATOM 2613 C C . PRO A 1 334 ? 8.722 -20.151 -15.797 1.00 95.12 334 PRO A C 1
ATOM 2615 O O . PRO A 1 334 ? 8.157 -20.227 -14.713 1.00 95.12 334 PRO A O 1
ATOM 2618 N N . VAL A 1 335 ? 9.714 -19.281 -16.020 1.00 96.12 335 VAL A N 1
ATOM 2619 C CA . VAL A 1 335 ? 10.208 -18.364 -14.979 1.00 96.12 335 VAL A CA 1
ATOM 2620 C C . VAL A 1 335 ? 9.130 -17.363 -14.568 1.00 96.12 335 VAL A C 1
ATOM 2622 O O . VAL A 1 335 ? 8.905 -17.165 -13.376 1.00 96.12 335 VAL A O 1
ATOM 2625 N N . ARG A 1 336 ? 8.413 -16.774 -15.535 1.00 94.38 336 ARG A N 1
ATOM 2626 C CA . ARG A 1 336 ? 7.286 -15.872 -15.248 1.00 94.38 336 ARG A CA 1
ATOM 2627 C C . ARG A 1 336 ? 6.173 -16.579 -14.482 1.00 94.38 336 ARG A C 1
ATOM 2629 O O . ARG A 1 336 ? 5.697 -16.033 -13.496 1.00 94.38 336 ARG A O 1
ATOM 2636 N N . ILE A 1 337 ? 5.799 -17.794 -14.887 1.00 93.06 337 ILE A N 1
ATOM 2637 C CA . ILE A 1 337 ? 4.780 -18.586 -14.181 1.00 93.06 337 ILE A CA 1
ATOM 2638 C C . ILE A 1 337 ? 5.235 -18.894 -12.754 1.00 93.06 337 ILE A C 1
ATOM 2640 O O . ILE A 1 337 ? 4.489 -18.637 -11.818 1.00 93.06 337 ILE A O 1
ATOM 2644 N N . LEU A 1 338 ? 6.460 -19.396 -12.578 1.00 95.25 338 LEU A N 1
ATOM 2645 C CA . LEU A 1 338 ? 6.990 -19.768 -11.269 1.00 95.25 338 LEU A CA 1
ATOM 2646 C C . LEU A 1 338 ? 7.000 -18.575 -10.309 1.00 95.25 338 LEU A C 1
ATOM 2648 O O . LEU A 1 338 ? 6.459 -18.664 -9.211 1.00 95.25 338 LEU A O 1
ATOM 2652 N N . VAL A 1 339 ? 7.573 -17.445 -10.726 1.00 95.75 339 VAL A N 1
ATOM 2653 C CA . VAL A 1 339 ? 7.620 -16.242 -9.885 1.00 95.75 339 VAL A CA 1
ATOM 2654 C C . VAL A 1 339 ? 6.219 -15.670 -9.665 1.00 95.75 339 VAL A C 1
ATOM 2656 O O . VAL A 1 339 ? 5.912 -15.246 -8.557 1.00 95.75 339 VAL A O 1
ATOM 2659 N N . GLY A 1 340 ? 5.346 -15.704 -10.675 1.00 94.12 340 GLY A N 1
ATOM 2660 C CA . GLY A 1 340 ? 3.945 -15.306 -10.532 1.00 94.12 340 GLY A CA 1
ATOM 2661 C C . GLY A 1 340 ? 3.207 -16.131 -9.475 1.00 94.12 340 GLY A C 1
ATOM 2662 O O . GLY A 1 340 ? 2.530 -15.560 -8.627 1.00 94.12 340 GLY A O 1
ATOM 2663 N N . VAL A 1 341 ? 3.395 -17.456 -9.467 1.00 94.19 341 VAL A N 1
ATOM 2664 C CA . VAL A 1 341 ? 2.838 -18.362 -8.447 1.00 94.19 341 VAL A CA 1
ATOM 2665 C C . VAL A 1 341 ? 3.412 -18.059 -7.064 1.00 94.19 341 VAL A C 1
ATOM 2667 O O . VAL A 1 341 ? 2.658 -18.031 -6.097 1.00 94.19 341 VAL A O 1
ATOM 2670 N N . LEU A 1 342 ? 4.717 -17.790 -6.952 1.00 96.31 342 LEU A N 1
ATOM 2671 C CA . LEU A 1 342 ? 5.346 -17.438 -5.674 1.00 96.31 342 LEU A CA 1
ATOM 2672 C C . LEU A 1 342 ? 4.820 -16.109 -5.114 1.00 96.31 342 LEU A C 1
ATOM 2674 O O . LEU A 1 342 ? 4.492 -16.032 -3.934 1.00 96.31 342 LEU A O 1
ATOM 2678 N N . LEU A 1 343 ? 4.701 -15.076 -5.953 1.00 96.38 343 LEU A N 1
ATOM 2679 C CA . LEU A 1 343 ? 4.165 -13.771 -5.553 1.00 96.38 343 LEU A CA 1
ATOM 2680 C C . LEU A 1 343 ? 2.672 -13.849 -5.217 1.00 96.38 343 LEU A C 1
ATOM 2682 O O . LEU A 1 343 ? 2.226 -13.238 -4.251 1.00 96.38 343 LEU A O 1
ATOM 2686 N N . PHE A 1 344 ? 1.901 -14.637 -5.967 1.00 95.81 344 PHE A N 1
ATOM 2687 C CA . PHE A 1 344 ? 0.505 -14.911 -5.635 1.00 95.81 344 PHE A CA 1
ATOM 2688 C C . PHE A 1 344 ? 0.387 -15.644 -4.294 1.00 95.81 344 PHE A C 1
ATOM 2690 O O . PHE A 1 344 ? -0.390 -15.235 -3.437 1.00 95.81 344 PHE A O 1
ATOM 2697 N N . GLY A 1 345 ? 1.215 -16.670 -4.077 1.00 96.38 345 GLY A N 1
ATOM 2698 C CA . GLY A 1 345 ? 1.300 -17.388 -2.809 1.00 96.38 345 GLY A CA 1
ATOM 2699 C C . GLY A 1 345 ? 1.658 -16.474 -1.636 1.00 96.38 345 GLY A C 1
ATOM 2700 O O . GLY A 1 345 ? 1.061 -16.613 -0.575 1.00 96.38 345 GLY A O 1
ATOM 2701 N N . LEU A 1 346 ? 2.562 -15.506 -1.832 1.00 97.00 346 LEU A N 1
ATOM 2702 C CA . LEU A 1 346 ? 2.908 -14.498 -0.824 1.00 97.00 346 LEU A CA 1
ATOM 2703 C C . LEU A 1 346 ? 1.688 -13.660 -0.415 1.00 97.00 346 LEU A C 1
ATOM 2705 O O . LEU A 1 346 ? 1.426 -13.521 0.778 1.00 97.00 346 LEU A O 1
ATOM 2709 N N . VAL A 1 347 ? 0.919 -13.157 -1.387 1.00 96.88 347 VAL A N 1
ATOM 2710 C CA . VAL A 1 347 ? -0.305 -12.384 -1.116 1.00 96.88 347 VAL A CA 1
ATOM 2711 C C . VAL A 1 347 ? -1.359 -13.259 -0.434 1.00 96.88 347 VAL A C 1
ATOM 2713 O O . VAL A 1 347 ? -1.910 -12.861 0.585 1.00 96.88 347 VAL A O 1
ATOM 2716 N N . CYS A 1 348 ? -1.608 -14.479 -0.922 1.00 96.62 348 CYS A N 1
ATOM 2717 C CA . CYS A 1 348 ? -2.556 -15.399 -0.285 1.00 96.62 348 CYS A CA 1
ATOM 2718 C C . CYS A 1 348 ? -2.152 -15.762 1.149 1.00 96.62 348 CYS A C 1
ATOM 2720 O O . CYS A 1 348 ? -3.014 -15.902 2.018 1.00 96.62 348 CYS A O 1
ATOM 2722 N N . PHE A 1 349 ? -0.854 -15.917 1.407 1.00 96.62 349 PHE A N 1
ATOM 2723 C CA . PHE A 1 349 ? -0.346 -16.205 2.740 1.00 96.62 349 PHE A CA 1
ATOM 2724 C C . PHE A 1 349 ? -0.546 -15.012 3.685 1.00 96.62 349 PHE A C 1
ATOM 2726 O O . PHE A 1 349 ? -1.040 -15.210 4.792 1.00 96.62 349 PHE A O 1
ATOM 2733 N N . ASP A 1 350 ? -0.272 -13.784 3.231 1.00 96.88 350 ASP A N 1
ATOM 2734 C CA . ASP A 1 350 ? -0.565 -12.549 3.975 1.00 96.88 350 ASP A CA 1
ATOM 2735 C C . ASP A 1 350 ? -2.051 -12.455 4.351 1.00 96.88 350 ASP A C 1
ATOM 2737 O O . ASP A 1 350 ? -2.391 -12.343 5.529 1.00 96.88 350 ASP A O 1
ATOM 2741 N N . MET A 1 351 ? -2.941 -12.642 3.371 1.00 96.00 351 MET A N 1
ATOM 2742 C CA . MET A 1 351 ? -4.392 -12.671 3.587 1.00 96.00 351 MET A CA 1
ATOM 2743 C C . MET A 1 351 ? -4.798 -13.715 4.631 1.00 96.00 351 MET A C 1
ATOM 2745 O O . MET A 1 351 ? -5.576 -13.427 5.536 1.00 96.00 351 MET A O 1
ATOM 2749 N N . THR A 1 352 ? -4.259 -14.931 4.522 1.00 96.25 352 THR A N 1
ATOM 2750 C CA . THR A 1 352 ? -4.610 -16.036 5.421 1.00 96.25 352 THR A CA 1
ATOM 2751 C C . THR A 1 352 ? -4.209 -15.714 6.857 1.00 96.25 352 THR A C 1
ATOM 2753 O O . THR A 1 352 ? -5.015 -15.877 7.768 1.00 96.25 352 THR A O 1
ATOM 2756 N N . LEU A 1 353 ? -2.993 -15.203 7.074 1.00 96.00 353 LEU A N 1
ATOM 2757 C CA . LEU A 1 353 ? -2.529 -14.842 8.413 1.00 96.00 353 LEU A CA 1
ATOM 2758 C C . LEU A 1 353 ? -3.339 -13.687 9.023 1.00 96.00 353 LEU A C 1
ATOM 2760 O O . LEU A 1 353 ? -3.581 -13.683 10.232 1.00 96.00 353 LEU A O 1
ATOM 2764 N N . ILE A 1 354 ? -3.767 -12.724 8.203 1.00 95.00 354 ILE A N 1
ATOM 2765 C CA . ILE A 1 354 ? -4.623 -11.607 8.627 1.00 95.00 354 ILE A CA 1
ATOM 2766 C C . ILE A 1 354 ? -5.990 -12.113 9.101 1.00 95.00 354 ILE A C 1
ATOM 2768 O O . ILE A 1 354 ? -6.453 -11.706 10.171 1.00 95.00 354 ILE A O 1
ATOM 2772 N N . LEU A 1 355 ? -6.606 -13.024 8.341 1.00 95.38 355 LEU A N 1
ATOM 2773 C CA . LEU A 1 355 ? -7.909 -13.607 8.673 1.00 95.38 355 LEU A CA 1
ATOM 2774 C C . LEU A 1 355 ? -7.826 -14.537 9.889 1.00 95.38 355 LEU A C 1
ATOM 2776 O O . LEU A 1 355 ? -8.635 -14.424 10.804 1.00 95.38 355 LEU A O 1
ATOM 2780 N N . MET A 1 356 ? -6.791 -15.380 9.979 1.00 94.62 356 MET A N 1
ATOM 2781 C CA . MET A 1 356 ? -6.559 -16.248 11.146 1.00 94.62 356 MET A CA 1
ATOM 2782 C C . MET A 1 356 ? -6.393 -15.457 12.450 1.00 94.62 356 MET A C 1
ATOM 2784 O O . MET A 1 356 ? -6.748 -15.943 13.527 1.00 94.62 356 MET A O 1
ATOM 2788 N N . LYS A 1 357 ? -5.851 -14.236 12.360 1.00 92.44 357 LYS A N 1
ATOM 2789 C CA . LYS A 1 357 ? -5.716 -13.325 13.498 1.00 92.44 357 LYS A CA 1
ATOM 2790 C C . LYS A 1 357 ? -6.976 -12.490 13.777 1.00 92.44 357 LYS A C 1
ATOM 2792 O O . LYS A 1 357 ? -7.029 -11.825 14.811 1.00 92.44 357 LYS A O 1
ATOM 2797 N N . ARG A 1 358 ? -7.977 -12.521 12.890 1.00 92.00 358 ARG A N 1
ATOM 2798 C CA . ARG A 1 358 ? -9.154 -11.635 12.915 1.00 92.00 358 ARG A CA 1
ATOM 2799 C C . ARG A 1 358 ? -8.765 -10.160 12.966 1.00 92.00 358 ARG A C 1
ATOM 2801 O O . ARG A 1 358 ? -9.258 -9.402 13.787 1.00 92.00 358 ARG A O 1
ATOM 2808 N N . PHE A 1 359 ? -7.798 -9.752 12.147 1.00 90.62 359 PHE A N 1
ATOM 2809 C CA . PHE A 1 359 ? -7.462 -8.328 12.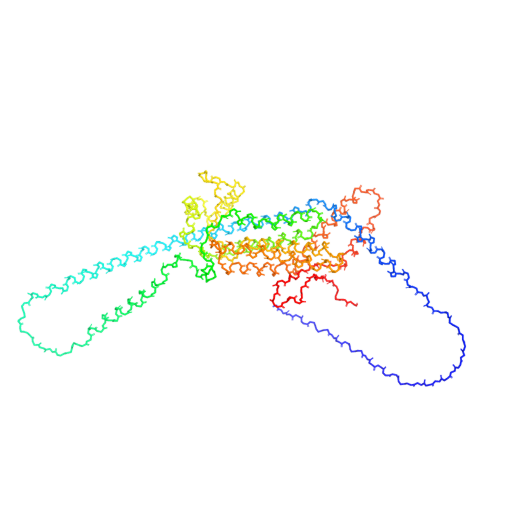043 1.00 90.62 359 PHE A CA 1
ATOM 2810 C C . PHE A 1 359 ? -8.320 -7.565 11.057 1.00 90.62 359 PHE A C 1
ATOM 2812 O O . PHE A 1 359 ? -8.357 -6.343 11.133 1.00 90.62 359 PHE A O 1
ATOM 2819 N N . HIS A 1 360 ? -8.964 -8.275 10.145 1.00 94.75 360 HIS A N 1
ATOM 2820 C CA . HIS A 1 360 ? -9.816 -7.727 9.113 1.00 94.75 360 HIS A CA 1
ATOM 2821 C C . HIS A 1 360 ? -10.912 -8.731 8.808 1.00 94.75 360 HIS A C 1
ATOM 2823 O O . HIS A 1 360 ? -10.699 -9.939 8.945 1.00 94.75 360 HIS A O 1
ATOM 2829 N N . TYR A 1 361 ? -12.041 -8.228 8.325 1.00 95.44 361 TYR A N 1
ATOM 2830 C CA . TYR A 1 361 ? -13.053 -9.082 7.730 1.00 95.44 361 TYR A CA 1
ATOM 2831 C C . TYR A 1 361 ? -12.588 -9.582 6.358 1.00 95.44 361 TYR A C 1
ATOM 2833 O O . TYR A 1 361 ? -11.836 -8.914 5.641 1.00 95.44 361 TYR A O 1
ATOM 2841 N N . THR A 1 362 ? -13.114 -10.722 5.920 1.00 96.00 362 THR A N 1
ATOM 2842 C CA . THR A 1 362 ? -12.872 -11.245 4.565 1.00 96.00 362 THR A CA 1
ATOM 2843 C C . THR A 1 362 ? -13.270 -10.246 3.472 1.00 96.00 362 THR A C 1
ATOM 2845 O O . THR A 1 362 ? -12.614 -10.167 2.426 1.00 96.00 362 THR A O 1
ATOM 2848 N N . MET A 1 363 ? -14.298 -9.423 3.720 1.00 96.00 363 MET A N 1
ATOM 2849 C CA . MET A 1 363 ? -14.681 -8.337 2.811 1.00 96.00 363 MET A CA 1
ATOM 2850 C C . MET A 1 363 ? -13.570 -7.294 2.643 1.00 96.00 363 MET A C 1
ATOM 2852 O O . MET A 1 363 ? -13.282 -6.908 1.511 1.00 96.00 363 MET A O 1
ATOM 2856 N N . ASP A 1 364 ? -12.882 -6.911 3.719 1.00 96.19 364 ASP A N 1
ATOM 2857 C CA . ASP A 1 364 ? -11.822 -5.899 3.693 1.00 96.19 364 ASP A CA 1
ATOM 2858 C C . ASP A 1 364 ? -10.652 -6.356 2.818 1.00 96.19 364 ASP A C 1
ATOM 2860 O O . ASP A 1 364 ? -10.088 -5.601 2.021 1.00 96.19 364 ASP A O 1
ATOM 2864 N N . VAL A 1 365 ? -10.278 -7.624 2.969 1.00 96.38 365 VAL A N 1
ATOM 2865 C CA . VAL A 1 365 ? -9.193 -8.247 2.212 1.00 96.38 365 VAL A CA 1
ATOM 2866 C C . VAL A 1 365 ? -9.578 -8.365 0.733 1.00 96.38 365 VAL A C 1
ATOM 2868 O O . VAL A 1 365 ? -8.784 -8.046 -0.153 1.00 96.38 365 VAL A O 1
ATOM 2871 N N . THR A 1 366 ? -10.822 -8.753 0.448 1.00 95.88 366 THR A N 1
ATOM 2872 C CA . THR A 1 366 ? -11.335 -8.877 -0.925 1.00 95.88 366 THR A CA 1
ATOM 2873 C C . THR A 1 366 ? -11.377 -7.522 -1.633 1.00 95.88 366 THR A C 1
ATOM 2875 O O . THR A 1 366 ? -10.883 -7.390 -2.755 1.00 95.88 366 THR A O 1
ATOM 2878 N N . VAL A 1 367 ? -11.917 -6.494 -0.970 1.00 96.25 367 VAL A N 1
ATOM 2879 C CA . VAL A 1 367 ? -11.971 -5.125 -1.500 1.00 96.25 367 VAL A CA 1
ATOM 2880 C C . VAL A 1 367 ? -10.561 -4.590 -1.743 1.00 96.25 367 VAL A C 1
ATOM 2882 O O . VAL A 1 367 ? -10.320 -4.006 -2.800 1.00 96.25 367 VAL A O 1
ATOM 2885 N N . ALA A 1 368 ? -9.606 -4.850 -0.842 1.00 97.06 368 ALA A N 1
ATOM 2886 C CA . ALA A 1 368 ? -8.209 -4.467 -1.044 1.00 97.06 368 ALA A CA 1
ATOM 2887 C C . ALA A 1 368 ? -7.647 -5.034 -2.359 1.00 97.06 368 ALA A C 1
ATOM 2889 O O . ALA A 1 368 ? -7.087 -4.285 -3.155 1.00 97.06 368 ALA A O 1
ATOM 2890 N N . ILE A 1 369 ? -7.844 -6.326 -2.638 1.00 96.31 369 ILE A N 1
ATOM 2891 C CA . ILE A 1 369 ? -7.345 -6.977 -3.865 1.00 96.31 369 ILE A CA 1
ATOM 2892 C C . ILE A 1 369 ? -7.974 -6.366 -5.119 1.00 96.31 369 ILE A C 1
ATOM 2894 O O . ILE A 1 369 ? -7.271 -6.090 -6.095 1.00 96.31 369 ILE A O 1
ATOM 2898 N N . VAL A 1 370 ? -9.287 -6.121 -5.093 1.00 95.75 370 VAL A N 1
ATOM 2899 C CA . VAL A 1 370 ? -10.000 -5.491 -6.212 1.00 95.75 370 VAL A CA 1
ATOM 2900 C C . VAL A 1 370 ? -9.462 -4.083 -6.465 1.00 95.75 370 VAL A C 1
ATOM 2902 O O . VAL A 1 370 ? -9.142 -3.747 -7.605 1.00 95.75 370 VAL A O 1
ATOM 2905 N N . LEU A 1 371 ? -9.297 -3.272 -5.416 1.00 96.94 371 LEU A N 1
ATOM 2906 C CA . LEU A 1 371 ? -8.769 -1.912 -5.529 1.00 96.94 371 LEU A CA 1
ATOM 2907 C C . LEU A 1 371 ? -7.319 -1.892 -6.030 1.00 96.94 371 LEU A C 1
ATOM 2909 O O . LEU A 1 371 ? -6.989 -1.075 -6.891 1.00 96.94 371 LEU A O 1
ATOM 2913 N N . VAL A 1 372 ? -6.469 -2.811 -5.561 1.00 97.31 372 VAL A N 1
ATOM 2914 C CA . VAL A 1 372 ? -5.100 -2.994 -6.072 1.00 97.31 372 VAL A CA 1
ATOM 2915 C C . VAL A 1 372 ? -5.128 -3.283 -7.568 1.00 97.31 372 VAL A C 1
ATOM 2917 O O . VAL A 1 372 ? -4.436 -2.609 -8.330 1.00 97.31 372 VAL A O 1
ATOM 2920 N N . GLY A 1 373 ? -5.945 -4.245 -8.005 1.00 95.44 373 GLY A N 1
ATOM 2921 C CA . GLY A 1 373 ? -6.071 -4.606 -9.415 1.00 95.44 373 GLY A CA 1
ATOM 2922 C C . GLY A 1 373 ? -6.548 -3.435 -10.273 1.00 95.44 373 GLY A C 1
ATOM 2923 O O . GLY A 1 373 ? -5.907 -3.106 -11.274 1.00 95.44 373 GLY A O 1
ATOM 2924 N N . LEU A 1 374 ? -7.626 -2.762 -9.859 1.00 95.50 374 LEU A N 1
ATOM 2925 C CA . LEU A 1 374 ? -8.206 -1.618 -10.572 1.00 95.50 374 LEU A CA 1
ATOM 2926 C C . LEU A 1 374 ? -7.229 -0.450 -10.687 1.00 95.50 374 LEU A C 1
ATOM 2928 O O . LEU A 1 374 ? -7.128 0.170 -11.744 1.00 95.50 374 LEU A O 1
ATOM 2932 N N . LEU A 1 375 ? -6.509 -0.141 -9.610 1.00 97.19 375 LEU A N 1
ATOM 2933 C CA . LEU A 1 375 ? -5.616 1.005 -9.585 1.00 97.19 375 LEU A CA 1
ATOM 2934 C C . LEU A 1 375 ? -4.297 0.725 -10.309 1.00 97.19 375 LEU A C 1
ATOM 2936 O O . LEU A 1 375 ? -3.824 1.565 -11.072 1.00 97.19 375 LEU A O 1
ATOM 2940 N N . TYR A 1 376 ? -3.724 -0.466 -10.126 1.00 96.94 376 TYR A N 1
ATOM 2941 C CA . TYR A 1 376 ? -2.464 -0.846 -10.766 1.00 96.94 376 TYR A CA 1
ATOM 2942 C C . TYR A 1 376 ? -2.602 -0.998 -12.289 1.00 96.94 376 TYR A C 1
ATOM 2944 O O . TYR A 1 376 ? -1.664 -0.694 -13.035 1.00 96.94 376 TYR A O 1
ATOM 2952 N N . SER A 1 377 ? -3.779 -1.430 -12.755 1.00 95.56 377 SER A N 1
ATOM 2953 C CA . SER A 1 377 ? -4.131 -1.517 -14.179 1.00 95.56 377 SER A CA 1
ATOM 2954 C C . SER A 1 377 ? -4.754 -0.229 -14.744 1.00 95.56 377 SER A C 1
ATOM 2956 O O . SER A 1 377 ? -5.148 -0.187 -15.909 1.00 95.56 377 SER A O 1
ATOM 2958 N N . ASN A 1 378 ? -4.827 0.854 -13.961 1.00 96.62 378 ASN A N 1
ATOM 2959 C CA . ASN A 1 378 ? -5.453 2.094 -14.403 1.00 96.62 378 ASN A CA 1
ATOM 2960 C C . ASN A 1 378 ? -4.579 2.835 -15.445 1.00 96.62 378 ASN A C 1
ATOM 2962 O O . ASN A 1 378 ? -3.438 3.205 -15.142 1.00 96.62 378 ASN A O 1
ATOM 2966 N N . PRO A 1 379 ? -5.099 3.142 -16.650 1.00 96.12 379 PRO A N 1
ATOM 2967 C CA . PRO A 1 379 ? -4.331 3.853 -17.674 1.00 96.12 379 PRO A CA 1
ATOM 2968 C C . PRO A 1 379 ? -3.984 5.292 -17.269 1.00 96.12 379 PRO A C 1
ATOM 2970 O O . PRO A 1 379 ? -2.930 5.795 -17.650 1.00 96.12 379 PRO A O 1
ATOM 2973 N N . GLY A 1 380 ? -4.816 5.952 -16.459 1.00 97.00 380 GLY A N 1
ATOM 2974 C CA . GLY A 1 380 ? -4.535 7.286 -15.925 1.00 97.00 380 GLY A CA 1
ATOM 2975 C C . GLY A 1 380 ? -3.310 7.301 -15.009 1.00 97.00 380 GLY A C 1
ATOM 2976 O O . GLY A 1 380 ? -2.472 8.194 -15.132 1.00 97.00 380 GLY A O 1
ATOM 2977 N N . VAL A 1 381 ? -3.153 6.278 -14.161 1.00 97.44 381 VAL A N 1
ATOM 2978 C CA . VAL A 1 381 ? -1.944 6.088 -13.340 1.00 97.44 381 VAL A CA 1
ATOM 2979 C C . VAL A 1 381 ? -0.727 5.856 -14.235 1.00 97.44 381 VAL A C 1
ATOM 2981 O O . VAL A 1 381 ? 0.296 6.512 -14.049 1.00 97.44 381 VAL A O 1
ATOM 2984 N N . ALA A 1 382 ? -0.842 4.987 -15.245 1.00 96.44 382 ALA A N 1
ATOM 2985 C CA . ALA A 1 382 ? 0.253 4.721 -16.180 1.00 96.44 382 ALA A CA 1
ATOM 2986 C C . ALA A 1 382 ? 0.722 5.995 -16.911 1.00 96.44 382 ALA A C 1
ATOM 2988 O O . ALA A 1 382 ? 1.923 6.246 -16.985 1.00 96.44 382 ALA A O 1
ATOM 2989 N N . VAL A 1 383 ? -0.210 6.829 -17.386 1.00 95.69 383 VAL A N 1
ATOM 2990 C CA . VAL A 1 383 ? 0.100 8.112 -18.044 1.00 95.69 383 VAL A CA 1
ATOM 2991 C C . VAL A 1 383 ? 0.705 9.124 -17.069 1.00 95.69 383 VAL A C 1
ATOM 2993 O O . VAL A 1 383 ? 1.633 9.847 -17.432 1.00 95.69 383 VAL A O 1
ATOM 2996 N N . ALA A 1 384 ? 0.204 9.205 -15.833 1.00 96.75 384 ALA A N 1
ATOM 2997 C CA . ALA A 1 384 ? 0.750 10.109 -14.821 1.00 96.75 384 ALA A CA 1
ATOM 2998 C C . ALA A 1 384 ? 2.210 9.764 -14.485 1.00 96.75 384 ALA A C 1
ATOM 3000 O O . ALA A 1 384 ? 3.058 10.656 -14.425 1.00 96.75 384 ALA A O 1
ATOM 3001 N N . VAL A 1 385 ? 2.504 8.471 -14.336 1.00 96.50 385 VAL A N 1
ATOM 3002 C CA . VAL A 1 385 ? 3.859 7.960 -14.106 1.00 96.50 385 VAL A CA 1
ATOM 3003 C C . VAL A 1 385 ? 4.767 8.269 -15.292 1.00 96.50 385 VAL A C 1
ATOM 3005 O O . VAL A 1 385 ? 5.862 8.781 -15.083 1.00 96.50 385 VAL A O 1
ATOM 3008 N N . GLU A 1 386 ? 4.309 8.025 -16.522 1.00 94.12 386 GLU A N 1
ATOM 3009 C CA . GLU A 1 386 ? 5.101 8.301 -17.727 1.00 94.12 386 GLU A CA 1
ATOM 3010 C C . GLU A 1 386 ? 5.447 9.789 -17.858 1.00 94.12 386 GLU A C 1
ATOM 3012 O O . GLU A 1 386 ? 6.580 10.173 -18.141 1.00 94.12 386 GLU A O 1
ATOM 3017 N N . ARG A 1 387 ? 4.479 10.670 -17.586 1.00 93.69 387 ARG A N 1
ATOM 3018 C CA . ARG A 1 387 ? 4.726 12.117 -17.589 1.00 93.69 387 ARG A CA 1
ATOM 3019 C C . ARG A 1 387 ? 5.778 12.512 -16.559 1.00 93.69 387 ARG A C 1
ATOM 3021 O O . ARG A 1 387 ? 6.608 13.374 -16.847 1.00 93.69 387 ARG A O 1
ATOM 3028 N N . TYR A 1 388 ? 5.742 11.896 -15.379 1.00 95.31 388 TYR A N 1
ATOM 3029 C CA . TYR A 1 388 ? 6.724 12.145 -14.332 1.00 95.31 388 TYR A CA 1
ATOM 3030 C C . TYR A 1 388 ? 8.130 11.690 -14.747 1.00 95.31 388 TYR A C 1
ATOM 3032 O O . TYR A 1 388 ? 9.082 12.461 -14.613 1.00 95.31 388 TYR A O 1
ATOM 3040 N N . THR A 1 389 ? 8.267 10.481 -15.296 1.00 92.81 389 THR A N 1
ATOM 3041 C CA . THR A 1 389 ? 9.568 9.940 -15.716 1.00 92.81 389 THR A CA 1
ATOM 3042 C C . THR A 1 389 ? 10.174 10.727 -16.866 1.00 92.81 389 THR A C 1
ATOM 3044 O O . THR A 1 389 ? 11.353 11.074 -16.801 1.00 92.81 389 THR A O 1
ATOM 3047 N N . VAL A 1 390 ? 9.375 11.094 -17.872 1.00 89.38 390 VAL A N 1
ATOM 3048 C CA . VAL A 1 390 ? 9.843 11.928 -18.988 1.00 89.38 390 VAL A CA 1
ATOM 3049 C C . VAL A 1 390 ? 10.286 13.307 -18.496 1.00 89.38 390 VAL A C 1
ATOM 3051 O O . VAL A 1 390 ? 11.344 13.799 -18.888 1.00 89.38 390 VAL A O 1
ATOM 3054 N N . TRP A 1 391 ? 9.525 13.925 -17.588 1.00 91.69 391 TRP A N 1
ATOM 3055 C CA . TRP A 1 391 ? 9.909 15.202 -16.986 1.00 91.69 391 TRP A CA 1
ATOM 3056 C C . TRP A 1 391 ? 11.228 15.106 -16.196 1.00 91.69 391 TRP A C 1
ATOM 3058 O O . TRP A 1 391 ? 12.098 15.971 -16.337 1.00 91.69 391 TRP A O 1
ATOM 3068 N N . ALA A 1 392 ? 11.409 14.046 -15.402 1.00 92.38 392 ALA A N 1
ATOM 3069 C CA . ALA A 1 392 ? 12.629 13.809 -14.629 1.00 92.38 392 ALA A CA 1
ATOM 3070 C C . ALA A 1 392 ? 13.852 13.555 -15.533 1.00 92.38 392 ALA A C 1
ATOM 3072 O O . ALA A 1 392 ? 14.945 14.081 -15.278 1.00 92.38 392 ALA A O 1
ATOM 3073 N N . ALA A 1 393 ? 13.670 12.802 -16.620 1.00 88.69 393 ALA A N 1
ATOM 3074 C CA . ALA A 1 393 ? 14.700 12.564 -17.626 1.00 88.69 393 ALA A CA 1
ATOM 3075 C C . ALA A 1 393 ? 15.110 13.870 -18.326 1.00 88.69 393 ALA A C 1
ATOM 3077 O O . ALA A 1 393 ? 16.296 14.207 -18.348 1.00 88.69 393 ALA A O 1
ATOM 3078 N N . ALA A 1 394 ? 14.140 14.668 -18.788 1.00 86.75 394 ALA A N 1
ATOM 3079 C CA . ALA A 1 394 ? 14.389 15.957 -19.439 1.00 86.75 394 ALA A CA 1
ATOM 3080 C C . ALA A 1 394 ? 15.166 16.931 -18.535 1.00 86.75 394 ALA A C 1
ATOM 3082 O O . ALA A 1 394 ? 16.103 17.593 -18.981 1.00 86.75 394 ALA A O 1
ATOM 3083 N N . ARG A 1 395 ? 14.833 16.986 -17.237 1.00 90.00 395 ARG A N 1
ATOM 3084 C CA . ARG A 1 395 ? 15.568 17.799 -16.251 1.00 90.00 395 ARG A CA 1
ATOM 3085 C C . ARG A 1 395 ? 16.989 17.302 -15.997 1.00 90.00 395 ARG A C 1
ATOM 3087 O O . ARG A 1 395 ? 17.864 18.111 -15.699 1.00 90.00 395 ARG A O 1
ATOM 3094 N N . THR A 1 396 ? 17.220 15.994 -16.071 1.00 88.88 396 THR A N 1
ATOM 3095 C CA . THR A 1 396 ? 18.566 15.422 -15.917 1.00 88.88 396 THR A CA 1
ATOM 3096 C C . THR A 1 396 ? 19.434 15.779 -17.114 1.00 88.88 396 THR A C 1
ATOM 3098 O O . THR A 1 396 ? 20.527 16.297 -16.916 1.00 88.88 396 THR A O 1
ATOM 3101 N N . LEU A 1 397 ? 18.901 15.615 -18.327 1.00 85.38 397 LEU A N 1
ATOM 3102 C CA . LEU A 1 397 ? 19.571 16.020 -19.560 1.00 85.38 397 LEU A CA 1
ATOM 3103 C C . LEU A 1 397 ? 19.913 17.512 -19.543 1.00 85.38 397 LEU A C 1
ATOM 3105 O O . LEU A 1 397 ? 21.064 17.868 -19.762 1.00 85.38 397 LEU A O 1
ATOM 3109 N N . ALA A 1 398 ? 18.951 18.380 -19.211 1.00 85.62 398 ALA A N 1
ATOM 3110 C CA . ALA A 1 398 ? 19.183 19.824 -19.142 1.00 85.62 398 ALA A CA 1
ATOM 3111 C C . ALA A 1 398 ? 20.332 20.197 -18.185 1.00 85.62 398 ALA A C 1
ATOM 3113 O O . ALA A 1 398 ? 21.185 21.002 -18.543 1.00 85.62 398 ALA A O 1
ATOM 3114 N N . ALA A 1 399 ? 20.394 19.568 -17.006 1.00 87.25 399 ALA A N 1
ATOM 3115 C CA . ALA A 1 399 ? 21.458 19.817 -16.033 1.00 87.25 399 ALA A CA 1
ATOM 3116 C C . ALA A 1 399 ? 22.839 19.333 -16.511 1.00 87.25 399 ALA A C 1
ATOM 3118 O O . ALA A 1 399 ? 23.847 19.959 -16.198 1.00 87.25 399 ALA A O 1
ATOM 3119 N N . ASP A 1 400 ? 22.897 18.226 -17.256 1.00 85.38 400 ASP A N 1
ATOM 3120 C CA . ASP A 1 400 ? 24.154 17.735 -17.822 1.00 85.38 400 ASP A CA 1
ATOM 3121 C C . ASP A 1 400 ? 24.608 18.613 -19.010 1.00 85.38 400 ASP A C 1
ATOM 3123 O O . ASP A 1 400 ? 25.806 18.823 -19.190 1.00 85.38 400 ASP A O 1
ATOM 3127 N N . PHE A 1 401 ? 23.676 19.197 -19.777 1.00 82.81 401 PHE A N 1
ATOM 3128 C CA . PHE A 1 401 ? 23.991 20.147 -20.854 1.00 82.81 401 PHE A CA 1
ATOM 3129 C C . PHE A 1 401 ? 24.480 21.502 -20.350 1.00 82.81 401 PHE A C 1
ATOM 3131 O O . PHE A 1 401 ? 25.433 22.028 -20.916 1.00 82.81 401 PHE A O 1
ATOM 3138 N N . GLU A 1 402 ? 23.893 22.043 -19.278 1.00 86.19 402 GLU A N 1
ATOM 3139 C CA . GLU A 1 402 ? 24.412 23.254 -18.618 1.00 86.19 402 GLU A CA 1
ATOM 3140 C C . GLU A 1 402 ? 25.876 23.077 -18.183 1.00 86.19 402 GLU A C 1
ATOM 3142 O O . GLU A 1 402 ? 26.639 24.038 -18.151 1.00 86.19 402 GLU A O 1
ATOM 3147 N N . GLN A 1 403 ? 26.293 21.840 -17.896 1.00 85.44 403 GLN A N 1
ATOM 3148 C CA . GLN A 1 403 ? 27.673 21.522 -17.548 1.00 85.44 403 GLN A CA 1
ATOM 3149 C C . GLN A 1 403 ? 28.595 21.357 -18.774 1.00 85.44 403 GLN A C 1
ATOM 3151 O O . GLN A 1 403 ? 29.809 21.504 -18.640 1.00 85.44 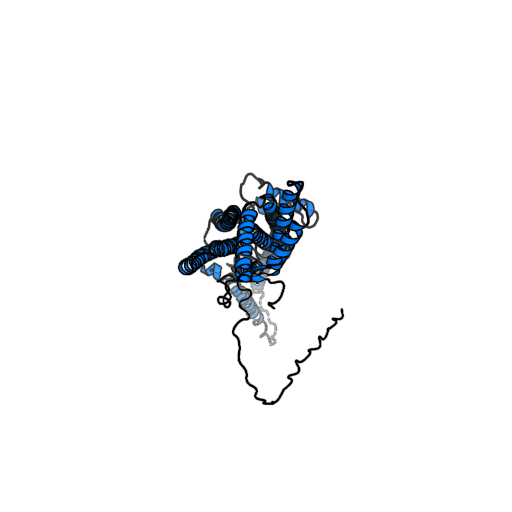403 GLN A O 1
ATOM 3156 N N . MET A 1 404 ? 28.055 21.067 -19.964 1.00 82.25 404 MET A N 1
ATOM 3157 C CA . MET A 1 404 ? 28.810 20.875 -21.217 1.00 82.25 404 MET A CA 1
ATOM 3158 C C . MET A 1 404 ? 28.910 22.151 -22.070 1.00 82.25 404 MET A C 1
ATOM 3160 O O . MET A 1 404 ? 28.881 22.077 -23.300 1.00 82.25 404 MET A O 1
ATOM 3164 N N . ASP A 1 405 ? 29.023 23.303 -21.409 1.00 70.56 405 ASP A N 1
ATOM 3165 C CA . ASP A 1 405 ? 29.233 24.643 -21.968 1.00 70.56 405 ASP A CA 1
ATOM 3166 C C . ASP A 1 405 ? 29.980 24.607 -23.330 1.00 70.56 405 ASP A C 1
ATOM 3168 O O . ASP A 1 405 ? 31.145 24.198 -23.382 1.00 70.56 405 ASP A O 1
ATOM 3172 N N . ASN A 1 406 ? 29.288 25.002 -24.420 1.00 64.38 406 ASN A N 1
ATOM 3173 C CA . ASN A 1 406 ? 29.730 25.136 -25.837 1.00 64.38 406 ASN A CA 1
ATOM 3174 C C . ASN A 1 406 ? 29.210 24.163 -26.935 1.00 64.38 406 ASN A C 1
ATOM 3176 O O . ASN A 1 406 ? 29.803 24.132 -28.016 1.00 64.38 406 ASN A O 1
ATOM 3180 N N . LYS A 1 407 ? 28.103 23.417 -26.782 1.00 59.66 407 LYS A N 1
ATOM 3181 C CA . LYS A 1 407 ? 27.473 22.712 -27.934 1.00 59.66 407 LYS A CA 1
ATOM 3182 C C . LYS A 1 407 ? 26.032 23.141 -28.214 1.00 59.66 407 LYS A C 1
ATOM 3184 O O . LYS A 1 407 ? 25.263 23.407 -27.299 1.00 59.66 407 LYS A O 1
ATOM 3189 N N . GLU A 1 408 ? 25.702 23.229 -29.506 1.00 73.06 408 GLU A N 1
ATOM 3190 C CA . GLU A 1 408 ? 24.488 23.864 -30.030 1.00 73.06 408 GLU A CA 1
ATOM 3191 C C . GLU A 1 408 ? 23.174 23.344 -29.396 1.00 73.06 408 GLU A C 1
ATOM 3193 O O . GLU A 1 408 ? 22.912 22.139 -29.412 1.00 73.06 408 GLU A O 1
ATOM 3198 N N . PRO A 1 409 ? 22.283 24.238 -28.923 1.00 67.81 409 PRO A N 1
ATOM 3199 C CA . PRO A 1 409 ? 21.047 23.881 -28.214 1.00 67.81 409 PRO A CA 1
ATOM 3200 C C . PRO A 1 409 ? 19.957 23.217 -29.083 1.00 67.81 409 PRO A C 1
ATOM 3202 O O . PRO A 1 409 ? 18.956 22.737 -28.550 1.00 67.81 409 PRO A O 1
ATOM 3205 N N . GLY A 1 410 ? 20.116 23.175 -30.412 1.00 71.38 410 GLY A N 1
ATOM 3206 C CA . GLY A 1 410 ? 19.090 22.674 -31.338 1.00 71.38 410 GLY A CA 1
ATOM 3207 C C . GLY A 1 410 ? 18.907 21.151 -31.336 1.00 71.38 410 GLY A C 1
ATOM 3208 O O . GLY A 1 410 ? 17.779 20.668 -31.420 1.00 71.38 410 GLY A O 1
ATOM 3209 N N . ALA A 1 411 ? 19.990 20.383 -31.189 1.00 68.56 411 ALA A N 1
ATOM 3210 C CA . ALA A 1 411 ? 19.951 18.921 -31.324 1.00 68.56 411 ALA A CA 1
ATOM 3211 C C . ALA A 1 411 ? 19.233 18.213 -30.157 1.00 68.56 411 ALA A C 1
ATOM 3213 O O . ALA A 1 411 ? 18.648 17.147 -30.337 1.00 68.56 411 ALA A O 1
ATOM 3214 N N . VAL A 1 412 ? 19.243 18.816 -28.965 1.00 67.00 412 VAL A N 1
ATOM 3215 C CA . VAL A 1 412 ? 18.663 18.233 -27.742 1.00 67.00 412 VAL A CA 1
ATOM 3216 C C . VAL A 1 412 ? 17.140 18.276 -27.761 1.00 67.00 412 VAL A C 1
ATOM 3218 O O . VAL A 1 412 ? 16.474 17.341 -27.329 1.00 67.00 412 VAL A O 1
ATOM 3221 N N . ARG A 1 413 ? 16.567 19.366 -28.274 1.00 69.69 413 ARG A N 1
ATOM 3222 C CA . ARG A 1 413 ? 15.111 19.522 -28.312 1.00 69.69 413 ARG A CA 1
ATOM 3223 C C . ARG A 1 413 ? 14.479 18.505 -29.263 1.00 69.69 413 ARG A C 1
ATOM 3225 O O . ARG A 1 413 ? 13.504 17.861 -28.901 1.00 69.69 413 ARG A O 1
ATOM 3232 N N . ALA A 1 414 ? 15.118 18.282 -30.412 1.00 71.75 414 ALA A N 1
ATOM 3233 C CA . ALA A 1 414 ? 14.684 17.291 -31.388 1.00 71.75 414 ALA A CA 1
ATOM 3234 C C . ALA A 1 414 ? 14.731 15.848 -30.847 1.00 71.75 414 ALA A C 1
ATOM 3236 O O . ALA A 1 414 ? 13.835 15.064 -31.150 1.00 71.75 414 ALA A O 1
ATOM 3237 N N . SER A 1 415 ? 15.730 15.486 -30.028 1.00 68.31 415 SER A N 1
ATOM 3238 C CA . SER A 1 415 ? 15.812 14.132 -29.457 1.00 68.31 415 SER A CA 1
ATOM 3239 C C . SER A 1 415 ? 14.774 13.882 -28.358 1.00 68.31 415 SER A C 1
ATOM 3241 O O . SER A 1 415 ? 14.211 12.790 -28.285 1.00 68.31 415 SER A O 1
ATOM 3243 N N . VAL A 1 416 ? 14.469 14.895 -27.539 1.00 68.75 416 VAL A N 1
ATOM 3244 C CA . VAL A 1 416 ? 13.395 14.818 -26.535 1.00 68.75 416 VAL A CA 1
ATOM 3245 C C . VAL A 1 416 ? 12.025 14.701 -27.209 1.00 68.75 416 VAL A C 1
ATOM 3247 O O . VAL A 1 416 ? 11.213 13.877 -26.789 1.00 68.75 416 VAL A O 1
ATOM 3250 N N . ASP A 1 417 ? 11.786 15.467 -28.275 1.00 71.75 417 ASP A N 1
ATOM 3251 C CA . ASP A 1 417 ? 10.520 15.432 -29.013 1.00 71.75 417 ASP A CA 1
ATOM 3252 C C . ASP A 1 417 ? 10.318 14.085 -29.735 1.00 71.75 417 ASP A C 1
ATOM 3254 O O . ASP A 1 417 ? 9.227 13.519 -29.670 1.00 71.75 417 ASP A O 1
ATOM 3258 N N . ALA A 1 418 ? 11.376 13.513 -30.326 1.00 69.44 418 ALA A N 1
ATOM 3259 C CA . ALA A 1 418 ? 11.326 12.186 -30.950 1.00 69.44 418 ALA A CA 1
ATOM 3260 C C . ALA A 1 418 ? 11.045 11.060 -29.936 1.00 69.44 418 ALA A C 1
ATOM 3262 O O . ALA A 1 418 ? 10.296 10.130 -30.226 1.00 69.44 418 ALA A O 1
ATOM 3263 N N . SER A 1 419 ? 11.588 11.157 -28.717 1.00 64.75 419 SER A N 1
ATOM 3264 C CA . SER A 1 419 ? 11.279 10.204 -27.641 1.00 64.75 419 SER A CA 1
ATOM 3265 C C . SER A 1 419 ? 9.811 10.294 -27.189 1.00 64.75 419 SER A C 1
ATOM 3267 O O . SER A 1 419 ? 9.220 9.291 -26.791 1.00 64.75 419 SER A O 1
ATOM 3269 N N . TYR A 1 420 ? 9.187 11.473 -27.309 1.00 63.19 420 TYR A N 1
ATOM 3270 C CA . TYR A 1 420 ? 7.812 11.732 -26.868 1.00 63.19 420 TYR A CA 1
ATOM 3271 C C . TYR A 1 420 ? 6.727 11.091 -27.752 1.00 63.19 420 TYR A C 1
ATOM 3273 O O . TYR A 1 420 ? 5.561 11.001 -27.328 1.00 63.19 420 TYR A O 1
ATOM 3281 N N . GLU A 1 421 ? 7.086 10.671 -28.970 1.00 67.12 421 GLU A N 1
ATOM 3282 C CA . GLU A 1 421 ? 6.162 10.043 -29.920 1.00 67.12 421 GLU A CA 1
ATOM 3283 C C . GLU A 1 421 ? 5.939 8.542 -29.666 1.00 67.12 421 GLU A C 1
ATOM 3285 O O . GLU A 1 421 ? 4.907 8.030 -30.093 1.00 67.12 421 GLU A O 1
ATOM 3290 N N . SER A 1 422 ? 6.821 7.849 -28.933 1.00 67.00 422 SER A N 1
ATOM 3291 C CA . SER A 1 422 ? 6.845 6.375 -28.951 1.00 67.00 422 SER A CA 1
ATOM 3292 C C . SER A 1 422 ? 5.874 5.680 -27.980 1.00 67.00 422 SER A C 1
ATOM 3294 O O . SER A 1 422 ? 5.328 4.649 -28.341 1.00 67.00 422 SER A O 1
ATOM 3296 N N . ASP A 1 423 ? 5.574 6.225 -26.789 1.00 80.25 423 ASP A N 1
ATOM 3297 C CA . ASP A 1 423 ? 4.605 5.618 -25.851 1.00 80.25 423 ASP A CA 1
ATOM 3298 C C . ASP A 1 423 ? 4.114 6.610 -24.778 1.00 80.25 423 ASP A C 1
ATOM 3300 O O . ASP A 1 423 ? 4.895 7.385 -24.230 1.00 80.25 423 ASP A O 1
ATOM 3304 N N . LYS A 1 424 ? 2.816 6.593 -24.428 1.00 88.19 424 LYS A N 1
ATOM 3305 C CA . LYS A 1 424 ? 2.243 7.440 -23.350 1.00 88.19 424 LYS A CA 1
ATOM 3306 C C . LYS A 1 424 ? 2.153 6.758 -21.994 1.00 88.19 424 LYS A C 1
ATOM 3308 O O . LYS A 1 424 ? 1.837 7.418 -21.006 1.00 88.19 424 LYS A O 1
ATOM 3313 N N . GLY A 1 425 ? 2.398 5.457 -21.937 1.00 90.75 425 GLY A N 1
ATOM 3314 C CA . GLY A 1 425 ? 2.324 4.673 -20.713 1.00 90.75 425 GLY A CA 1
ATOM 3315 C C . GLY A 1 425 ? 2.171 3.187 -21.013 1.00 90.75 425 GLY A C 1
ATOM 3316 O O . GLY A 1 425 ? 1.839 2.805 -22.130 1.00 90.75 425 GLY A O 1
ATOM 3317 N N . SER A 1 426 ? 2.408 2.342 -20.012 1.00 93.38 426 SER A N 1
ATOM 3318 C CA . SER A 1 426 ? 2.237 0.896 -20.131 1.00 93.38 426 SER A CA 1
ATOM 3319 C C . SER A 1 426 ? 1.409 0.364 -18.974 1.00 93.38 426 SER A C 1
ATOM 3321 O O . SER A 1 426 ? 1.742 0.584 -17.804 1.00 93.38 426 SER A O 1
ATOM 3323 N N . VAL A 1 427 ? 0.345 -0.350 -19.312 1.00 94.94 427 VAL A N 1
ATOM 3324 C CA . VAL A 1 427 ? -0.582 -0.985 -18.380 1.00 94.94 427 VAL A CA 1
ATOM 3325 C C . VAL A 1 427 ? -0.245 -2.468 -18.293 1.00 94.94 427 VAL A C 1
ATOM 3327 O O . VAL A 1 427 ? -0.017 -3.119 -19.309 1.00 94.94 427 VAL A O 1
ATOM 3330 N N . LEU A 1 428 ? -0.213 -3.002 -17.074 1.00 94.31 428 LEU A N 1
ATOM 3331 C CA . LEU A 1 428 ? -0.083 -4.435 -16.836 1.00 94.31 428 LEU A CA 1
ATOM 3332 C C . LEU A 1 428 ? -1.465 -4.992 -16.503 1.00 94.31 428 LEU A C 1
ATOM 3334 O O . LEU A 1 428 ? -2.102 -4.512 -15.566 1.00 94.31 428 LEU A O 1
ATOM 3338 N N . VAL A 1 429 ? -1.886 -6.026 -17.227 1.00 91.88 429 VAL A N 1
ATOM 3339 C CA . VAL A 1 429 ? -3.032 -6.858 -16.854 1.00 91.88 429 VAL A CA 1
ATOM 3340 C C . VAL A 1 429 ? -2.485 -8.137 -16.218 1.00 91.88 429 VAL A C 1
ATOM 3342 O O . VAL A 1 429 ? -1.852 -8.938 -16.919 1.00 91.88 429 VAL A O 1
ATOM 3345 N N . PRO A 1 430 ? -2.647 -8.320 -14.896 1.00 84.69 430 PRO A N 1
ATOM 3346 C CA . PRO A 1 430 ? -2.081 -9.464 -14.204 1.00 84.69 430 PRO A CA 1
ATOM 3347 C C . PRO A 1 430 ? -2.807 -10.769 -14.576 1.00 84.69 430 PRO A C 1
ATOM 3349 O O . PRO A 1 430 ? -3.995 -10.757 -14.903 1.00 84.69 430 PRO A O 1
ATOM 3352 N N . PRO A 1 431 ? -2.114 -11.919 -14.491 1.00 79.25 431 PRO A N 1
ATOM 3353 C CA . PRO A 1 431 ? -2.647 -13.224 -14.900 1.00 79.25 431 PRO A CA 1
ATOM 3354 C C . PRO A 1 431 ? -3.837 -13.711 -14.051 1.00 79.25 431 PRO A C 1
ATOM 3356 O O . PRO A 1 431 ? -4.559 -14.619 -14.457 1.00 79.25 431 PRO A O 1
ATOM 3359 N N . CYS A 1 432 ? -4.051 -13.122 -12.871 1.00 72.19 432 CYS A N 1
ATOM 3360 C CA . CYS A 1 432 ? -5.037 -13.560 -11.882 1.00 72.19 432 CYS A CA 1
ATOM 3361 C C . CYS A 1 432 ? -6.453 -12.985 -12.074 1.00 72.19 432 CYS A C 1
ATOM 3363 O O . CYS A 1 432 ? -7.360 -13.355 -11.332 1.00 72.19 432 CYS A O 1
ATOM 3365 N N . CYS A 1 433 ? -6.684 -12.113 -13.059 1.00 65.12 433 CYS A N 1
ATOM 3366 C CA . CYS A 1 433 ? -8.012 -11.558 -13.320 1.00 65.12 433 CYS A CA 1
ATOM 3367 C C . CYS A 1 433 ? -8.880 -12.552 -14.110 1.00 65.12 433 CYS A C 1
ATOM 3369 O O . CYS A 1 433 ? -8.995 -12.422 -15.322 1.00 65.12 433 CYS A O 1
ATOM 3371 N N . PHE A 1 434 ? -9.501 -13.546 -13.468 1.00 56.91 434 PHE A N 1
ATOM 3372 C CA . PHE A 1 434 ? -10.531 -14.377 -14.114 1.00 56.91 434 PHE A CA 1
ATOM 3373 C C . PHE A 1 434 ? -11.828 -13.559 -14.295 1.00 56.91 434 PHE A C 1
ATOM 3375 O O . PHE A 1 434 ? -12.209 -12.850 -13.365 1.00 56.91 434 PHE A O 1
ATOM 3382 N N . PRO A 1 435 ? -12.522 -13.603 -15.454 1.00 55.91 435 PRO A N 1
ATOM 3383 C CA . PRO A 1 435 ? -12.304 -14.460 -16.630 1.00 55.91 435 PRO A CA 1
ATOM 3384 C C . PRO A 1 435 ? -11.322 -13.896 -17.679 1.00 55.91 435 PRO A C 1
ATOM 3386 O O . PRO A 1 435 ? -11.106 -14.508 -18.722 1.00 55.91 435 PRO A O 1
ATOM 3389 N N . LEU A 1 436 ? -10.707 -12.738 -17.430 1.00 57.84 436 LEU A N 1
ATOM 3390 C CA . LEU A 1 436 ? -9.797 -12.029 -18.341 1.00 57.84 436 LEU A CA 1
ATOM 3391 C C . LEU A 1 436 ? -8.384 -12.637 -18.457 1.00 57.84 436 LEU A C 1
ATOM 3393 O O . LEU A 1 436 ? -7.501 -11.996 -19.020 1.00 57.84 436 LEU A O 1
ATOM 3397 N N . CYS A 1 437 ? -8.145 -13.872 -18.004 1.00 64.50 437 CYS A N 1
ATOM 3398 C CA . CYS A 1 437 ? -6.835 -14.538 -18.085 1.00 64.50 437 CYS A CA 1
ATOM 3399 C C . CYS A 1 437 ? -6.263 -14.576 -19.518 1.00 64.50 437 CYS A C 1
ATOM 3401 O O . CYS A 1 437 ? -5.050 -14.614 -19.709 1.00 64.50 437 CYS A O 1
ATOM 3403 N N . CYS A 1 438 ? -7.135 -14.536 -20.533 1.00 73.62 438 CYS A N 1
ATOM 3404 C CA . CYS A 1 438 ? -6.751 -14.503 -21.947 1.00 73.62 438 CYS A CA 1
ATOM 3405 C C . CYS A 1 438 ? -6.193 -13.143 -22.408 1.00 73.62 438 CYS A C 1
ATOM 3407 O O . CYS A 1 438 ? -5.539 -13.078 -23.443 1.00 73.62 438 CYS A O 1
ATOM 3409 N N . PHE A 1 439 ? -6.422 -12.074 -21.641 1.00 80.56 439 PHE A N 1
ATOM 3410 C CA . PHE A 1 439 ? -5.922 -10.717 -21.888 1.00 80.56 439 PHE A CA 1
ATOM 3411 C C . PHE A 1 439 ? -4.771 -10.353 -20.940 1.00 80.56 439 PHE A C 1
ATOM 3413 O O . PHE A 1 439 ? -4.537 -9.185 -20.643 1.00 80.56 439 PHE A O 1
ATOM 3420 N N . GLN A 1 440 ? -4.058 -11.352 -20.417 1.00 87.00 440 GLN A N 1
ATOM 3421 C CA . GLN A 1 440 ? -2.860 -11.100 -19.624 1.00 87.00 440 GLN A CA 1
ATOM 3422 C C . GLN A 1 440 ? -1.756 -10.497 -20.499 1.00 87.00 440 GLN A C 1
ATOM 3424 O O . GLN A 1 440 ? -1.511 -10.950 -21.619 1.00 87.00 440 GLN A O 1
ATOM 3429 N N . GLY A 1 441 ? -1.039 -9.510 -19.970 1.00 88.69 441 GLY A N 1
ATOM 3430 C CA . GLY A 1 441 ? 0.087 -8.928 -20.687 1.00 88.69 441 GLY A CA 1
ATOM 3431 C C . GLY A 1 441 ? 0.344 -7.470 -20.366 1.00 88.69 441 GLY A C 1
ATOM 3432 O O . GLY A 1 441 ? -0.301 -6.860 -19.511 1.00 88.69 441 GLY A O 1
ATOM 3433 N N . ARG A 1 442 ? 1.335 -6.927 -21.071 1.00 91.69 442 ARG A N 1
ATOM 3434 C CA . ARG A 1 442 ? 1.696 -5.516 -21.023 1.00 91.69 442 ARG A CA 1
ATOM 3435 C C . ARG A 1 442 ? 1.116 -4.827 -22.252 1.00 91.69 442 ARG A C 1
ATOM 3437 O O . ARG A 1 442 ? 1.401 -5.229 -23.375 1.00 91.69 442 ARG A O 1
ATOM 3444 N N . TYR A 1 443 ? 0.301 -3.812 -22.015 1.00 92.94 443 TYR A N 1
ATOM 3445 C CA . TYR A 1 443 ? -0.346 -3.003 -23.038 1.00 92.94 443 TYR A CA 1
ATOM 3446 C C . TYR A 1 443 ? 0.291 -1.626 -23.065 1.00 92.94 443 TYR A C 1
ATOM 3448 O O . TYR A 1 443 ? 0.533 -1.036 -22.013 1.00 92.94 443 TYR A O 1
ATOM 3456 N N . HIS A 1 444 ? 0.546 -1.114 -24.259 1.00 92.31 444 HIS A N 1
ATOM 3457 C CA . HIS A 1 444 ? 1.164 0.185 -24.476 1.00 92.31 444 HIS A CA 1
ATOM 3458 C C . HIS A 1 444 ? 0.097 1.187 -24.929 1.00 92.31 444 HIS A C 1
ATOM 3460 O O . HIS A 1 444 ? -0.753 0.873 -25.760 1.00 92.31 444 HIS A O 1
ATOM 3466 N N . LEU A 1 445 ? 0.085 2.371 -24.318 1.00 92.12 445 LEU A N 1
ATOM 3467 C CA . LEU A 1 445 ? -0.856 3.440 -24.640 1.00 92.12 445 LEU A CA 1
ATOM 3468 C C . LEU A 1 445 ? -0.249 4.309 -25.741 1.00 92.12 445 LEU A C 1
ATOM 3470 O O . LEU A 1 445 ? 0.621 5.138 -25.472 1.00 92.12 445 LEU A O 1
ATOM 3474 N N . GLN A 1 446 ? -0.729 4.140 -26.968 1.00 89.44 446 GLN A N 1
ATOM 3475 C CA . GLN A 1 446 ? -0.285 4.927 -28.114 1.00 89.44 446 GLN A CA 1
ATOM 3476 C C . GLN A 1 446 ? -1.077 6.232 -28.249 1.00 89.44 446 GLN A C 1
ATOM 3478 O O . GLN A 1 446 ? -2.247 6.334 -27.878 1.00 89.44 446 GLN A O 1
ATOM 3483 N N . CYS A 1 447 ? -0.421 7.259 -28.791 1.00 82.06 447 CYS A N 1
ATOM 3484 C CA . CYS A 1 447 ? -1.014 8.586 -28.956 1.00 82.06 447 CYS A CA 1
ATOM 3485 C C . CYS A 1 447 ? -1.863 8.718 -30.229 1.00 82.06 447 CYS A C 1
ATOM 3487 O O . CYS A 1 447 ? -2.720 9.599 -30.315 1.00 82.06 447 CYS A O 1
ATOM 3489 N N . ARG A 1 448 ? -1.602 7.862 -31.218 1.00 82.00 448 ARG A N 1
ATOM 3490 C CA . ARG A 1 448 ? -2.365 7.751 -32.456 1.00 82.00 448 ARG A CA 1
ATOM 3491 C C . ARG A 1 448 ? -2.871 6.313 -32.553 1.00 82.00 448 ARG A C 1
ATOM 3493 O O . ARG A 1 448 ? -2.062 5.417 -32.337 1.00 82.00 448 ARG A O 1
ATOM 3500 N N . PRO A 1 449 ? -4.162 6.083 -32.840 1.00 76.69 449 PRO A N 1
ATOM 3501 C CA . PRO A 1 449 ? -4.583 4.771 -33.311 1.00 76.69 449 PRO A CA 1
ATOM 3502 C C . PRO A 1 449 ? -3.806 4.487 -34.602 1.00 76.69 449 PRO A C 1
ATOM 3504 O O . PRO A 1 449 ? -3.744 5.380 -35.450 1.00 76.69 449 PRO A O 1
ATOM 3507 N N . ASP A 1 450 ? -3.157 3.321 -34.681 1.00 67.56 450 ASP A N 1
ATOM 3508 C CA . ASP A 1 450 ? -2.279 2.912 -35.786 1.00 67.56 450 ASP A CA 1
ATOM 3509 C C . ASP A 1 450 ? -2.843 3.364 -37.151 1.00 67.56 450 ASP A C 1
ATOM 3511 O O . ASP A 1 450 ? -3.994 3.061 -37.484 1.00 67.56 450 ASP A O 1
ATOM 3515 N N . GLN A 1 451 ? -2.051 4.148 -37.894 1.00 50.97 451 GLN A N 1
ATOM 3516 C CA . GLN A 1 451 ? -2.325 4.513 -39.291 1.00 50.97 451 GLN A CA 1
ATOM 3517 C C . GLN A 1 451 ? -1.866 3.413 -40.239 1.00 50.97 451 GLN A C 1
ATOM 3519 O O . GLN A 1 451 ? -0.780 2.842 -39.983 1.00 50.97 451 GLN A O 1
#